Protein AF-R1EF40-F1 (afdb_monomer)

Structure (mmCIF, N/CA/C/O backbone):
data_AF-R1EF40-F1
#
_entry.id   AF-R1EF40-F1
#
loop_
_atom_site.group_PDB
_atom_site.id
_atom_site.type_symbol
_atom_site.label_atom_id
_atom_site.label_alt_id
_atom_site.label_comp_id
_atom_site.label_asym_id
_atom_site.label_entity_id
_atom_site.label_seq_id
_atom_site.pdbx_PDB_ins_code
_atom_site.Cartn_x
_atom_site.Cartn_y
_atom_site.Cartn_z
_atom_site.occupancy
_atom_site.B_iso_or_equiv
_atom_site.auth_seq_id
_atom_site.auth_comp_id
_atom_site.auth_asym_id
_atom_site.auth_atom_id
_atom_site.pdbx_PDB_model_num
ATOM 1 N N . MET A 1 1 ? 41.757 -5.967 32.134 1.00 30.53 1 MET A N 1
ATOM 2 C CA . MET A 1 1 ? 42.016 -4.616 32.686 1.00 30.53 1 MET A CA 1
ATOM 3 C C . MET A 1 1 ? 41.326 -3.632 31.750 1.00 30.53 1 MET A C 1
ATOM 5 O O . MET A 1 1 ? 41.659 -3.655 30.578 1.00 30.53 1 MET A O 1
ATOM 9 N N . LYS A 1 2 ? 40.158 -3.074 32.116 1.00 25.36 2 LYS A N 1
ATOM 10 C CA . LYS A 1 2 ? 39.998 -1.761 32.798 1.00 25.36 2 LYS A CA 1
ATOM 11 C C . LYS A 1 2 ? 40.710 -0.653 31.988 1.00 25.36 2 LYS A C 1
ATOM 13 O O . LYS A 1 2 ? 41.904 -0.794 31.784 1.00 25.36 2 LYS A O 1
ATOM 18 N N . THR A 1 3 ? 40.109 0.438 31.504 1.00 26.58 3 THR A N 1
ATOM 19 C CA . THR A 1 3 ? 38.880 1.171 31.875 1.00 26.58 3 THR A CA 1
ATOM 20 C C . THR A 1 3 ? 38.719 2.341 30.868 1.00 26.58 3 THR A C 1
ATOM 22 O O . THR A 1 3 ? 39.721 2.929 30.486 1.00 26.58 3 THR A O 1
ATOM 25 N N . GLN A 1 4 ? 37.493 2.630 30.408 1.00 25.12 4 GLN A N 1
ATOM 26 C CA . GLN A 1 4 ? 36.707 3.868 30.633 1.00 25.12 4 GLN A CA 1
ATOM 27 C C . GLN A 1 4 ? 36.618 4.967 29.545 1.00 25.12 4 GLN A C 1
ATOM 29 O O . GLN A 1 4 ? 37.602 5.571 29.147 1.00 25.12 4 GLN A O 1
ATOM 34 N N . HIS A 1 5 ? 35.340 5.248 29.242 1.00 25.53 5 HIS A N 1
ATOM 35 C CA . HIS A 1 5 ? 34.641 6.519 28.992 1.00 25.53 5 HIS A CA 1
ATOM 36 C C . HIS A 1 5 ? 35.042 7.437 27.829 1.00 25.53 5 HIS A C 1
ATOM 38 O O . HIS A 1 5 ? 36.050 8.126 27.882 1.00 25.53 5 HIS A O 1
ATOM 44 N N . LEU A 1 6 ? 34.101 7.582 26.886 1.00 23.17 6 LEU A N 1
ATOM 45 C CA . LEU A 1 6 ? 33.451 8.862 26.565 1.00 23.17 6 LEU A CA 1
ATOM 46 C C . LEU A 1 6 ? 32.102 8.568 25.879 1.00 23.17 6 LEU A C 1
ATOM 48 O O . LEU A 1 6 ? 32.030 8.338 24.677 1.00 23.17 6 LEU A O 1
ATOM 52 N N . PHE A 1 7 ? 31.036 8.519 26.682 1.00 23.11 7 PHE A N 1
ATOM 53 C CA . PHE A 1 7 ? 29.666 8.712 26.207 1.00 23.11 7 PHE A CA 1
ATOM 54 C C . PHE A 1 7 ? 29.443 10.226 26.147 1.00 23.11 7 PHE A C 1
ATOM 56 O O . PHE A 1 7 ? 29.586 10.892 27.170 1.00 23.11 7 PHE A O 1
ATOM 63 N N . SER A 1 8 ? 29.124 10.760 24.968 1.00 23.28 8 SER A N 1
ATOM 64 C CA . SER A 1 8 ? 28.580 12.110 24.821 1.00 23.28 8 SER A CA 1
ATOM 65 C C . SER A 1 8 ? 27.167 11.989 24.275 1.00 23.28 8 SER A C 1
ATOM 67 O O . SER A 1 8 ? 26.926 11.350 23.252 1.00 23.28 8 SER A O 1
ATOM 69 N N . SER A 1 9 ? 26.251 12.557 25.039 1.00 26.64 9 SER A N 1
ATOM 70 C CA . SER A 1 9 ? 24.805 12.533 24.919 1.00 26.64 9 SER A CA 1
ATOM 71 C C . SER A 1 9 ? 24.340 13.221 23.633 1.00 26.64 9 SER A C 1
ATOM 73 O O . SER A 1 9 ? 24.546 14.420 23.467 1.00 26.64 9 SER A O 1
ATOM 75 N N . ALA A 1 10 ? 23.669 12.486 22.747 1.00 25.41 10 ALA A N 1
ATOM 76 C CA . ALA A 1 10 ? 22.805 13.065 21.723 1.00 25.41 10 ALA A CA 1
ATOM 77 C C . ALA A 1 10 ? 21.361 12.818 22.166 1.00 25.41 10 ALA A C 1
ATOM 79 O O . ALA A 1 10 ? 20.865 11.693 22.114 1.00 25.41 10 ALA A O 1
ATOM 80 N N . ALA A 1 11 ? 20.736 13.867 22.697 1.00 24.95 11 ALA A N 1
ATOM 81 C CA . ALA A 1 11 ? 19.341 13.874 23.102 1.00 24.95 11 ALA A CA 1
ATOM 82 C C . ALA A 1 11 ? 18.455 13.672 21.864 1.00 24.95 11 ALA A C 1
ATOM 84 O O . ALA A 1 11 ? 18.328 14.558 21.022 1.00 24.95 11 ALA A O 1
ATOM 85 N N . LEU A 1 12 ? 17.872 12.481 21.751 1.00 28.75 12 LEU A N 1
ATOM 86 C CA . LEU A 1 12 ? 16.759 12.203 20.855 1.00 28.75 12 LEU A CA 1
ATOM 87 C C . LEU A 1 12 ? 15.505 12.827 21.470 1.00 28.75 12 LEU A C 1
ATOM 89 O O . LEU A 1 12 ? 15.109 12.463 22.577 1.00 28.75 12 LEU A O 1
ATOM 93 N N . GLY A 1 13 ? 14.895 13.763 20.745 1.00 26.52 13 GLY A N 1
ATOM 94 C CA . GLY A 1 13 ? 13.543 14.239 21.009 1.00 26.52 13 GLY A CA 1
ATOM 95 C C . GLY A 1 13 ? 12.546 13.111 20.764 1.00 26.52 13 GLY A C 1
ATOM 96 O O . GLY A 1 13 ? 11.979 12.995 19.682 1.00 26.52 13 GLY A O 1
ATOM 97 N N . LEU A 1 14 ? 12.370 12.259 21.769 1.00 28.73 14 LEU A N 1
ATOM 98 C CA . LEU A 1 14 ? 11.168 11.461 21.945 1.00 28.73 14 LEU A CA 1
ATOM 99 C C . LEU A 1 14 ? 10.049 12.449 22.273 1.00 28.73 14 LEU A C 1
ATOM 101 O O . LEU A 1 14 ? 10.058 13.058 23.341 1.00 28.73 14 LEU A O 1
ATOM 105 N N . ALA A 1 15 ? 9.100 12.626 21.354 1.00 27.73 15 ALA A N 1
ATOM 106 C CA . ALA A 1 15 ? 7.783 13.095 21.753 1.00 27.73 15 ALA A CA 1
ATOM 107 C C . ALA A 1 15 ? 7.295 12.113 22.823 1.00 27.73 15 ALA A C 1
ATOM 109 O O . ALA A 1 15 ? 7.190 10.912 22.556 1.00 27.73 15 ALA A O 1
ATOM 110 N N . ALA A 1 16 ? 7.119 12.601 24.049 1.00 25.34 16 ALA A N 1
ATOM 111 C CA . ALA A 1 16 ? 6.566 11.816 25.133 1.00 25.34 16 ALA A CA 1
ATOM 112 C C . ALA A 1 16 ? 5.169 11.371 24.693 1.00 25.34 16 ALA A C 1
ATOM 114 O O . ALA A 1 16 ? 4.247 12.174 24.593 1.00 25.34 16 ALA A O 1
ATOM 115 N N . ILE A 1 17 ? 5.045 10.093 24.342 1.00 35.12 17 ILE A N 1
ATOM 116 C CA . ILE A 1 17 ? 3.756 9.451 24.136 1.00 35.12 17 ILE A CA 1
ATOM 117 C C . ILE A 1 17 ? 3.089 9.487 25.509 1.00 35.12 17 ILE A C 1
ATOM 119 O O . ILE A 1 17 ? 3.543 8.797 26.425 1.00 35.12 17 ILE A O 1
ATOM 123 N N . GLN A 1 18 ? 2.078 10.346 25.661 1.00 30.58 18 GLN A N 1
ATOM 124 C CA . GLN A 1 18 ? 1.204 10.356 26.828 1.00 30.58 18 GLN A CA 1
ATOM 125 C C . GLN A 1 18 ? 0.711 8.924 27.037 1.00 30.58 18 GLN A C 1
ATOM 127 O O . GLN A 1 18 ? 0.011 8.359 26.197 1.00 30.58 18 GLN A O 1
ATOM 132 N N . GLN A 1 19 ? 1.131 8.318 28.147 1.00 31.12 19 GLN A N 1
ATOM 133 C CA . GLN A 1 19 ? 0.439 7.163 28.702 1.00 31.12 19 GLN A CA 1
ATOM 134 C C . GLN A 1 19 ? -1.044 7.542 28.794 1.00 31.12 19 GLN A C 1
ATOM 136 O O . GLN A 1 19 ? -1.349 8.690 29.115 1.00 31.12 19 GLN A O 1
ATOM 141 N N . ALA A 1 20 ? -1.965 6.621 28.511 1.00 39.81 20 ALA A N 1
ATOM 142 C CA . ALA A 1 20 ? -3.341 6.810 28.949 1.00 39.81 20 ALA A CA 1
ATOM 143 C C . ALA A 1 20 ? -3.291 6.879 30.483 1.00 39.81 20 ALA A C 1
ATOM 145 O O . ALA A 1 20 ? -3.129 5.866 31.158 1.00 39.81 20 ALA A O 1
ATOM 146 N N . VAL A 1 21 ? -3.247 8.095 31.025 1.00 44.03 21 VAL A N 1
ATOM 147 C CA . VAL A 1 21 ? -3.215 8.326 32.465 1.00 44.03 21 VAL A CA 1
ATOM 148 C C . VAL A 1 21 ? -4.639 8.089 32.933 1.00 44.03 21 VAL A C 1
ATOM 150 O O . VAL A 1 21 ? -5.541 8.792 32.479 1.00 44.03 21 VAL A O 1
ATOM 153 N N . ALA A 1 22 ? -4.844 7.095 33.797 1.00 55.25 22 ALA A N 1
ATOM 154 C CA . ALA A 1 22 ? -6.133 6.855 34.434 1.00 55.25 22 ALA A CA 1
ATOM 155 C C . ALA A 1 22 ? -6.685 8.163 35.022 1.00 55.25 22 ALA A C 1
ATOM 157 O O . ALA A 1 22 ? -5.913 8.994 35.521 1.00 55.25 22 ALA A O 1
ATOM 158 N N . CYS A 1 23 ? -8.011 8.342 34.975 1.00 67.44 23 CYS A N 1
ATOM 159 C CA . CYS A 1 23 ? -8.630 9.499 35.611 1.00 67.44 23 CYS A CA 1
ATOM 160 C C . CYS A 1 23 ? -8.153 9.593 37.059 1.00 67.44 23 CYS A C 1
ATOM 162 O O . CYS A 1 23 ? -8.244 8.634 37.829 1.00 67.44 23 CYS A O 1
ATOM 164 N N . SER A 1 24 ? -7.584 10.739 37.406 1.00 78.88 24 SER A N 1
ATOM 165 C CA . SER A 1 24 ? -6.958 10.959 38.703 1.00 78.88 24 SER A CA 1
ATOM 166 C C . SER A 1 24 ? -7.271 12.358 39.193 1.00 78.88 24 SER A C 1
ATOM 168 O O . SER A 1 24 ? -7.467 13.289 38.411 1.00 78.88 24 SER A O 1
ATOM 170 N N . THR A 1 25 ? -7.335 12.496 40.510 1.00 87.06 25 THR A N 1
ATOM 171 C CA . THR A 1 25 ? -7.525 13.782 41.171 1.00 87.06 25 THR A CA 1
ATOM 172 C C . THR A 1 25 ? -6.175 14.326 41.600 1.00 87.06 25 THR A C 1
ATOM 174 O O . THR A 1 25 ? -5.376 13.595 42.191 1.00 87.06 25 THR A O 1
ATOM 177 N N . GLN A 1 26 ? -5.932 15.604 41.343 1.00 90.56 26 GLN A N 1
ATOM 178 C CA . GLN A 1 26 ? -4.723 16.292 41.773 1.00 90.56 26 GLN A CA 1
ATOM 179 C C . GLN A 1 26 ? -5.115 17.548 42.547 1.00 90.56 26 GLN A C 1
ATOM 181 O O . GLN A 1 26 ? -5.787 18.418 42.003 1.00 90.56 26 GLN A O 1
ATOM 186 N N . SER A 1 27 ? -4.685 17.637 43.807 1.00 93.12 27 SER A N 1
ATOM 187 C CA . SER A 1 27 ? -4.806 18.868 44.592 1.00 93.12 27 SER A CA 1
ATOM 188 C C . SER A 1 27 ? -3.842 19.897 44.014 1.00 93.12 27 SER A C 1
ATOM 190 O O . SER A 1 27 ? -2.626 19.674 44.041 1.00 93.12 27 SER A O 1
ATOM 192 N N . THR A 1 28 ? -4.376 21.027 43.565 1.00 93.94 28 THR A N 1
ATOM 193 C CA . THR A 1 28 ? -3.644 22.048 42.814 1.00 93.94 28 THR A CA 1
ATOM 194 C C . THR A 1 28 ? -3.951 23.438 43.371 1.00 93.94 28 THR A C 1
ATOM 196 O O . THR A 1 28 ? -5.095 23.761 43.696 1.00 93.94 28 THR A O 1
ATOM 199 N N . HIS A 1 29 ? -2.914 24.258 43.524 1.00 95.69 29 HIS A N 1
ATOM 200 C CA . HIS A 1 29 ? -3.041 25.683 43.799 1.00 95.69 29 HIS A CA 1
ATOM 201 C C . HIS A 1 29 ? -3.521 26.390 42.530 1.00 95.69 29 HIS A C 1
ATOM 203 O O . HIS A 1 29 ? -2.979 26.146 41.452 1.00 95.69 29 HIS A O 1
ATOM 209 N N . ILE A 1 30 ? -4.558 27.216 42.640 1.00 94.94 30 ILE A N 1
ATOM 210 C CA . ILE A 1 30 ? -5.183 27.842 41.476 1.00 94.94 30 ILE A CA 1
ATOM 211 C C . ILE A 1 30 ? -5.061 29.352 41.577 1.00 94.94 30 ILE A C 1
ATOM 213 O O . ILE A 1 30 ? -5.493 29.918 42.578 1.00 94.94 30 ILE A O 1
ATOM 217 N N . THR A 1 31 ? -4.568 29.983 40.520 1.00 95.94 31 THR A N 1
ATOM 218 C CA . THR A 1 31 ? -4.669 31.427 40.291 1.00 95.94 31 THR A CA 1
ATOM 219 C C . THR A 1 31 ? -5.355 31.700 38.956 1.00 95.94 31 THR A C 1
ATOM 221 O O . THR A 1 31 ? -5.779 30.781 38.244 1.00 95.94 31 THR A O 1
ATOM 224 N N . PHE A 1 32 ? -5.531 32.978 38.642 1.00 95.69 32 PHE A N 1
ATOM 225 C CA . PHE A 1 32 ? -6.113 33.430 37.391 1.00 95.69 32 PHE A CA 1
ATOM 226 C C . PHE A 1 32 ? -5.260 34.538 36.784 1.00 95.69 32 PHE A C 1
ATOM 228 O O . PHE A 1 32 ? -4.715 35.357 37.520 1.00 95.69 32 PHE A O 1
ATOM 235 N N . TYR A 1 33 ? -5.257 34.602 35.454 1.00 94.75 33 TYR A N 1
ATOM 236 C CA . TYR A 1 33 ? -4.595 35.648 34.678 1.00 94.75 33 TYR A CA 1
ATOM 237 C C . TYR A 1 33 ? -5.482 36.110 33.526 1.00 94.75 33 TYR A C 1
ATOM 239 O O . TYR A 1 33 ? -6.491 35.481 33.169 1.00 94.75 33 TYR A O 1
ATOM 247 N N . GLY A 1 34 ? -5.112 37.223 32.916 1.00 92.19 34 GLY A N 1
ATOM 248 C CA . GLY A 1 34 ? -5.762 37.754 31.734 1.00 92.19 34 GLY A CA 1
ATOM 249 C C . GLY A 1 34 ? -4.738 38.305 30.765 1.00 92.19 34 GLY A C 1
ATOM 250 O O . GLY A 1 34 ? -3.534 38.267 30.984 1.00 92.19 34 GLY A O 1
ATOM 251 N N . SER A 1 35 ? -5.196 38.889 29.660 1.00 90.06 35 SER A N 1
ATOM 252 C CA . SER A 1 35 ? -4.239 39.566 28.781 1.00 90.06 35 SER A CA 1
ATOM 253 C C . SER A 1 35 ? -3.417 40.666 29.474 1.00 90.06 35 SER A C 1
ATOM 255 O O . SER A 1 35 ? -2.285 40.832 29.039 1.00 90.06 35 SER A O 1
ATOM 257 N N . PRO A 1 36 ? -3.892 41.440 30.487 1.00 88.50 36 PRO A N 1
ATOM 258 C CA . PRO A 1 36 ? -3.092 42.525 31.066 1.00 88.50 36 PRO A CA 1
ATOM 259 C C . PRO A 1 36 ? -1.746 42.077 31.640 1.00 88.50 36 PRO A C 1
ATOM 261 O O . PRO A 1 36 ? -0.805 42.871 31.627 1.00 88.50 36 PRO A O 1
ATOM 264 N N . ASP A 1 37 ? -1.661 40.836 32.107 1.00 85.31 37 ASP A N 1
ATOM 265 C CA . ASP A 1 37 ? -0.489 40.223 32.725 1.00 85.31 37 ASP A CA 1
ATOM 266 C C . ASP A 1 37 ? -0.046 38.911 32.051 1.00 85.31 37 ASP A C 1
ATOM 268 O O . ASP A 1 37 ? 0.882 38.263 32.532 1.00 85.31 37 ASP A O 1
ATOM 272 N N . ASN A 1 38 ? -0.620 38.581 30.887 1.00 88.06 38 ASN A N 1
ATOM 273 C CA . ASN A 1 38 ? -0.113 37.540 29.991 1.00 88.06 38 ASN A CA 1
ATOM 274 C C . ASN A 1 38 ? 1.333 37.828 29.535 1.00 88.06 38 ASN A C 1
ATOM 276 O O . ASN A 1 38 ? 1.799 38.964 29.619 1.00 88.06 38 ASN A O 1
ATOM 280 N N . ASP A 1 39 ? 2.031 36.840 28.976 1.00 81.62 39 ASP A N 1
ATOM 281 C CA . ASP A 1 39 ? 3.361 37.016 28.381 1.00 81.62 39 ASP A CA 1
ATOM 282 C C . ASP A 1 39 ? 3.330 36.761 26.857 1.00 81.62 39 ASP A C 1
ATOM 284 O O . ASP A 1 39 ? 3.284 35.608 26.430 1.00 81.62 39 ASP A O 1
ATOM 288 N N . PRO A 1 40 ? 3.367 37.806 26.001 1.00 84.12 40 PRO A N 1
ATOM 289 C CA . PRO A 1 40 ? 3.579 39.215 26.333 1.00 84.12 40 PRO A CA 1
ATOM 290 C C . PRO A 1 40 ? 2.312 39.936 26.851 1.00 84.12 40 PRO A C 1
ATOM 292 O O . PRO A 1 40 ? 1.202 39.639 26.384 1.00 84.12 40 PRO A O 1
ATOM 295 N N . PRO A 1 41 ? 2.459 40.965 27.717 1.00 85.56 41 PRO A N 1
ATOM 296 C CA . PRO A 1 41 ? 1.322 41.700 28.274 1.00 85.56 41 PRO A CA 1
ATOM 297 C C . PRO A 1 41 ? 0.473 42.405 27.215 1.00 85.56 41 PRO A C 1
ATOM 299 O O . PRO A 1 41 ? 0.973 43.009 26.266 1.00 85.56 41 PRO A O 1
ATOM 302 N N . GLY A 1 42 ? -0.838 42.368 27.412 1.00 84.12 42 GLY A N 1
ATOM 303 C CA . GLY A 1 42 ? -1.875 42.864 26.510 1.00 84.12 42 GLY A CA 1
ATOM 304 C C . GLY A 1 42 ? -2.224 41.920 25.356 1.00 84.12 42 GLY A C 1
ATOM 305 O O . GLY A 1 42 ? -3.085 42.274 24.547 1.00 84.12 42 GLY A O 1
ATOM 306 N N . SER A 1 43 ? -1.587 40.748 25.261 1.00 88.19 43 SER A N 1
ATOM 307 C CA . SER A 1 43 ? -1.807 39.782 24.181 1.00 88.19 43 SER A CA 1
ATOM 308 C C . SER A 1 43 ? -2.746 38.641 24.584 1.00 88.19 43 SER A C 1
ATOM 310 O O . SER A 1 43 ? -3.032 38.428 25.760 1.00 88.19 43 SER A O 1
ATOM 312 N N . THR A 1 44 ? -3.200 37.885 23.585 1.00 89.62 44 THR A N 1
ATOM 313 C CA . THR A 1 44 ? -3.830 36.570 23.792 1.00 89.62 44 THR A CA 1
ATOM 314 C C . THR A 1 44 ? -2.913 35.442 23.333 1.00 89.62 44 THR A C 1
ATOM 316 O O . THR A 1 44 ? -3.372 34.320 23.218 1.00 89.62 44 THR A O 1
ATOM 319 N N . GLU A 1 45 ? -1.651 35.724 23.003 1.00 89.88 45 GLU A N 1
ATOM 320 C CA . GLU A 1 45 ? -0.741 34.716 22.454 1.00 89.88 45 GLU A CA 1
ATOM 321 C C . GLU A 1 45 ? -0.423 33.656 23.511 1.00 89.88 45 GLU A C 1
ATOM 323 O O . GLU A 1 45 ? -0.250 33.998 24.676 1.00 89.88 45 GLU A O 1
ATOM 328 N N . THR A 1 46 ? -0.363 32.387 23.101 1.00 88.94 46 THR A N 1
ATOM 329 C CA . THR A 1 46 ? -0.024 31.260 23.983 1.00 88.94 46 THR A CA 1
ATOM 330 C C . THR A 1 46 ? 1.333 30.662 23.632 1.00 88.94 46 THR A C 1
ATOM 332 O O . THR A 1 46 ? 1.694 30.562 22.454 1.00 88.94 46 THR A O 1
ATOM 335 N N . ALA A 1 47 ? 2.062 30.169 24.636 1.00 84.56 47 ALA A N 1
ATOM 336 C CA . ALA A 1 47 ? 3.369 29.530 24.452 1.00 84.56 47 ALA A CA 1
ATOM 337 C C . ALA A 1 47 ? 3.349 28.274 23.548 1.00 84.56 47 ALA A C 1
ATOM 339 O O . ALA A 1 47 ? 4.356 27.950 22.907 1.00 84.56 47 ALA A O 1
ATOM 340 N N . TYR A 1 48 ? 2.218 27.561 23.477 1.00 82.75 48 TYR A N 1
ATOM 341 C CA . TYR A 1 48 ? 2.063 26.298 22.747 1.00 82.75 48 TYR A CA 1
ATOM 342 C C . TYR A 1 48 ? 0.849 26.312 21.801 1.00 82.75 48 TYR A C 1
ATOM 344 O O . TYR A 1 48 ? -0.095 27.082 21.966 1.00 82.75 48 TYR A O 1
ATOM 352 N N . THR A 1 49 ? 0.860 25.445 20.778 1.00 80.75 49 THR A N 1
ATOM 353 C CA . THR A 1 49 ? -0.237 25.301 19.797 1.00 80.75 49 THR A CA 1
ATOM 354 C C . THR A 1 49 ? -0.790 23.876 19.807 1.00 80.75 49 THR A C 1
ATOM 356 O O . THR A 1 49 ? -0.069 22.937 19.482 1.00 80.75 49 THR A O 1
ATOM 359 N N . CYS A 1 50 ? -2.084 23.720 20.108 1.00 72.81 50 CYS A N 1
ATOM 360 C CA . CYS A 1 50 ? -2.706 22.416 20.399 1.00 72.81 50 CYS A CA 1
ATOM 361 C C . CYS A 1 50 ? -3.671 21.874 19.329 1.00 72.81 50 CYS A C 1
ATOM 363 O O . CYS A 1 50 ? -4.671 21.230 19.643 1.00 72.81 50 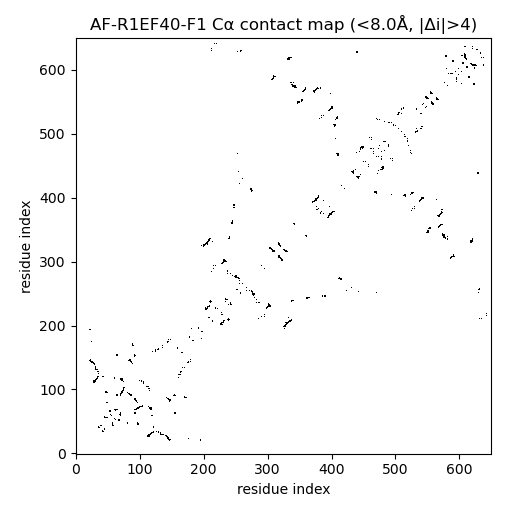CYS A O 1
ATOM 365 N N . GLY A 1 51 ? -3.365 22.092 18.047 1.00 63.22 51 GLY A N 1
ATOM 366 C CA . GLY A 1 51 ? -4.067 21.444 16.930 1.00 63.22 51 GLY A CA 1
ATOM 367 C C . GLY A 1 51 ? -5.597 21.631 16.907 1.00 63.22 51 GLY A C 1
ATOM 368 O O . GLY A 1 51 ? -6.129 22.656 17.328 1.00 63.22 51 GLY A O 1
ATOM 369 N N . ALA A 1 52 ? -6.314 20.641 16.362 1.00 53.47 52 ALA A N 1
ATOM 370 C CA . ALA A 1 52 ? -7.750 20.699 16.048 1.00 53.47 52 ALA A CA 1
ATOM 371 C C . ALA A 1 52 ? -8.706 20.680 17.263 1.00 53.47 52 ALA A C 1
ATOM 373 O O . ALA A 1 52 ? -9.913 20.774 17.065 1.00 53.47 52 ALA A O 1
ATOM 374 N N . VAL A 1 53 ? -8.193 20.563 18.493 1.00 53.44 53 VAL A N 1
ATOM 375 C CA . VAL A 1 53 ? -9.001 20.414 19.720 1.00 53.44 53 VAL A CA 1
ATOM 376 C C . VAL A 1 53 ? -9.710 21.712 20.122 1.00 53.44 53 VAL A C 1
ATOM 378 O O . VAL A 1 53 ? -10.727 21.654 20.794 1.00 53.44 53 VAL A O 1
ATOM 381 N N . SER A 1 54 ? -9.224 22.875 19.677 1.00 56.06 54 SER A N 1
ATOM 382 C CA . SER A 1 54 ? -9.869 24.168 19.953 1.00 56.06 54 SER A CA 1
ATOM 383 C C . SER A 1 54 ? -10.156 25.010 18.712 1.00 56.06 54 SER A C 1
ATOM 385 O O . SER A 1 54 ? -10.951 25.939 18.766 1.00 56.06 54 SER A O 1
ATOM 387 N N . GLY A 1 55 ? -9.485 24.765 17.582 1.00 61.66 55 GLY A N 1
ATOM 388 C CA . GLY A 1 55 ? -9.602 25.626 16.396 1.00 61.66 55 GLY A CA 1
ATOM 389 C C . GLY A 1 55 ? -9.096 27.069 16.590 1.00 61.66 55 GLY A C 1
ATOM 390 O O . GLY A 1 55 ? -9.164 27.854 15.646 1.00 61.66 55 GLY A O 1
ATOM 391 N N . ARG A 1 56 ? -8.557 27.420 17.772 1.00 70.00 56 ARG A N 1
ATOM 392 C CA . ARG A 1 56 ? -8.128 28.786 18.150 1.00 70.00 56 ARG A CA 1
ATOM 393 C C . ARG A 1 56 ? -6.667 29.110 17.809 1.00 70.00 56 ARG A C 1
ATOM 395 O O . ARG A 1 56 ? -6.251 30.262 17.920 1.00 70.00 56 ARG A O 1
ATOM 402 N N . GLY A 1 57 ? -5.890 28.125 17.351 1.00 77.50 57 GLY A N 1
ATOM 403 C CA . GLY A 1 57 ? -4.472 28.307 17.026 1.00 77.50 57 GLY A CA 1
ATOM 404 C C . GLY A 1 57 ? -3.631 28.586 18.275 1.00 77.50 57 GLY A C 1
ATOM 405 O O . GLY A 1 57 ? -3.716 27.831 19.240 1.00 77.50 57 GLY A O 1
ATOM 406 N N . SER A 1 58 ? -2.827 29.650 18.236 1.00 84.06 58 SER A N 1
ATOM 407 C CA . SER A 1 58 ? -1.919 30.081 19.314 1.00 84.06 58 SER A CA 1
ATOM 408 C C . SER A 1 58 ? -2.519 31.225 20.146 1.00 84.06 58 SER A C 1
ATOM 410 O O . SER A 1 58 ? -1.817 32.185 20.451 1.00 84.06 58 SER A O 1
ATOM 412 N N . ASN A 1 59 ? -3.832 31.169 20.421 1.00 89.75 59 ASN A N 1
ATOM 413 C CA . ASN A 1 59 ? -4.538 32.192 21.196 1.00 89.75 59 ASN A CA 1
ATOM 414 C C . ASN A 1 59 ? -5.270 31.601 22.416 1.00 89.75 59 ASN A C 1
ATOM 416 O O . ASN A 1 59 ? -5.992 30.603 22.286 1.00 89.75 59 ASN A O 1
ATOM 420 N N . ALA A 1 60 ? -5.137 32.266 23.564 1.00 90.44 60 ALA A N 1
ATOM 421 C CA . ALA A 1 60 ? -5.782 31.953 24.828 1.00 90.44 60 ALA A CA 1
ATOM 422 C C . ALA A 1 60 ? -7.284 32.252 24.762 1.00 90.44 60 ALA A C 1
ATOM 424 O O . ALA A 1 60 ? -7.725 33.232 24.155 1.00 90.44 60 ALA A O 1
ATOM 425 N N . GLY A 1 61 ? -8.096 31.393 25.374 1.00 90.69 61 GLY A N 1
ATOM 426 C CA . GLY A 1 61 ? -9.548 31.544 25.396 1.00 90.69 61 GLY A CA 1
ATOM 427 C C . GLY A 1 61 ? -10.276 30.220 25.570 1.00 90.69 61 GLY A C 1
ATOM 428 O O . GLY A 1 61 ? -9.696 29.237 26.020 1.00 90.69 61 GLY A O 1
ATOM 429 N N . GLY A 1 62 ? -11.549 30.198 25.181 1.00 91.12 62 GLY A N 1
ATOM 430 C CA . GLY A 1 62 ? -12.419 29.024 25.243 1.00 91.12 62 GLY A CA 1
ATOM 431 C C . GLY A 1 62 ? -13.628 29.231 26.150 1.00 91.12 62 GLY A C 1
ATOM 432 O O . GLY A 1 62 ? -13.616 30.041 27.073 1.00 91.12 62 GLY A O 1
ATOM 433 N N . THR A 1 63 ? -14.697 28.499 25.868 1.00 91.12 63 THR A N 1
ATOM 434 C CA . THR A 1 63 ? -15.950 28.518 26.637 1.00 91.12 63 THR A CA 1
ATOM 435 C C . THR A 1 63 ? -15.917 27.590 27.852 1.00 91.12 63 THR A C 1
ATOM 437 O O . THR A 1 63 ? -16.752 27.718 28.750 1.00 91.12 63 THR A O 1
ATOM 440 N N . GLY A 1 64 ? -14.936 26.682 27.917 1.00 91.00 64 GLY A N 1
ATOM 441 C CA . GLY A 1 64 ? -14.795 25.693 28.988 1.00 91.00 64 GLY A CA 1
ATOM 442 C C . GLY A 1 64 ? -15.508 24.370 28.701 1.00 91.00 64 GLY A C 1
ATOM 443 O O . GLY A 1 64 ? -15.644 23.551 29.605 1.00 91.00 64 GLY A O 1
ATOM 444 N N . THR A 1 65 ? -15.963 24.141 27.464 1.00 91.38 65 THR A N 1
ATOM 445 C CA . THR A 1 65 ? -16.479 22.832 27.012 1.00 91.38 65 THR A CA 1
ATOM 446 C C . THR A 1 65 ? -15.332 21.907 26.600 1.00 91.38 65 THR A C 1
ATOM 448 O O . THR A 1 65 ? -14.225 22.375 26.364 1.00 91.38 65 THR A O 1
ATOM 451 N N . TYR A 1 66 ? -15.563 20.597 26.463 1.00 84.56 66 TYR A N 1
ATOM 452 C CA . TYR A 1 66 ? -14.491 19.676 26.049 1.00 84.56 66 TYR A CA 1
ATOM 453 C C . TYR A 1 66 ? -13.958 19.978 24.635 1.00 84.56 66 TYR A C 1
ATOM 455 O O . TYR A 1 66 ? -12.772 19.821 24.366 1.00 84.56 66 TYR A O 1
ATOM 463 N N . GLN A 1 67 ? -14.833 20.432 23.731 1.00 83.81 67 GLN A N 1
ATOM 464 C CA . GLN A 1 67 ? -14.504 20.797 22.347 1.00 83.81 67 GLN A CA 1
ATOM 465 C C . GLN A 1 67 ? -13.963 22.229 22.209 1.00 83.81 67 GLN A C 1
ATOM 467 O O . GLN A 1 67 ? -13.477 22.604 21.146 1.00 83.81 67 GLN A O 1
ATOM 472 N N . ASP A 1 68 ? -14.088 23.046 23.253 1.00 90.38 68 ASP A N 1
ATOM 473 C CA . ASP A 1 68 ? -13.595 24.422 23.306 1.00 90.38 68 ASP A CA 1
ATOM 474 C C . ASP A 1 68 ? -13.122 24.738 24.744 1.00 90.38 68 ASP A C 1
ATOM 476 O O . ASP A 1 68 ? -13.700 25.595 25.425 1.00 90.38 68 ASP A O 1
ATOM 480 N N . PRO A 1 69 ? -12.090 24.018 25.240 1.00 92.88 69 PRO A N 1
ATOM 481 C CA . PRO A 1 69 ? -11.652 24.100 26.634 1.00 92.88 69 PRO A CA 1
ATOM 482 C C . PRO A 1 69 ? -11.018 25.456 26.916 1.00 92.88 69 PRO A C 1
ATOM 484 O O . PRO A 1 69 ? -10.446 26.063 26.010 1.00 92.88 69 PRO A O 1
ATOM 487 N N . LEU A 1 70 ? -11.119 25.930 28.156 1.00 95.00 70 LEU A N 1
ATOM 488 C CA . LEU A 1 70 ? -10.552 27.206 28.584 1.00 95.00 70 LEU A CA 1
ATOM 489 C C . LEU A 1 70 ? -9.032 27.077 28.768 1.00 95.00 70 LEU A C 1
ATOM 491 O O . LEU A 1 70 ? -8.542 26.110 29.343 1.00 95.00 70 LEU A O 1
ATOM 495 N N . THR A 1 71 ? -8.263 28.027 28.258 1.00 94.69 71 THR A N 1
ATOM 496 C CA . THR A 1 71 ? -6.801 27.995 28.373 1.00 94.69 71 THR A CA 1
ATOM 497 C C . THR A 1 71 ? -6.337 28.121 29.830 1.00 94.69 71 THR A C 1
ATOM 499 O O . THR A 1 71 ? -6.851 28.950 30.580 1.00 94.69 71 THR A O 1
ATOM 502 N N . PHE A 1 72 ? -5.328 27.334 30.215 1.00 96.12 72 PHE A N 1
ATOM 503 C CA . PHE A 1 72 ? -4.559 27.556 31.440 1.00 96.12 72 PHE A CA 1
ATOM 504 C C . PHE A 1 72 ? -3.047 27.528 31.175 1.00 96.12 72 PHE A C 1
ATOM 506 O O . PHE A 1 72 ? -2.576 26.925 30.199 1.00 96.12 72 PHE A O 1
ATOM 513 N N . ALA A 1 73 ? -2.311 28.196 32.059 1.00 95.19 73 ALA A N 1
ATOM 514 C CA . ALA A 1 73 ? -0.864 28.294 32.086 1.00 95.19 73 ALA A CA 1
ATOM 515 C C . ALA A 1 73 ? -0.296 27.558 33.308 1.00 95.19 73 ALA A C 1
ATOM 517 O O . ALA A 1 73 ? -0.930 27.491 34.359 1.00 95.19 73 ALA A O 1
ATOM 518 N N . THR A 1 74 ? 0.890 26.968 33.175 1.00 95.88 74 THR A N 1
ATOM 519 C CA . THR A 1 74 ? 1.575 26.248 34.268 1.00 95.88 74 THR A CA 1
ATOM 520 C C . THR A 1 74 ? 3.051 26.014 33.911 1.00 95.88 74 THR A C 1
ATOM 522 O O . THR A 1 74 ? 3.525 26.466 32.858 1.00 95.88 74 THR A O 1
ATOM 525 N N . ALA A 1 75 ? 3.805 25.337 34.779 1.00 92.62 75 ALA A N 1
ATOM 526 C CA . ALA A 1 75 ? 5.207 25.014 34.561 1.00 92.62 75 ALA A CA 1
ATOM 527 C C . ALA A 1 75 ? 5.399 23.902 33.517 1.00 92.62 75 ALA A C 1
ATOM 529 O O . ALA A 1 75 ? 4.659 22.917 33.456 1.00 92.62 75 ALA A O 1
ATOM 530 N N . LYS A 1 76 ? 6.470 23.999 32.720 1.00 86.12 76 LYS A N 1
ATOM 531 C CA . LYS A 1 76 ? 6.805 22.951 31.747 1.00 86.12 76 LYS A CA 1
ATOM 532 C C . LYS A 1 76 ? 7.110 21.624 32.450 1.00 86.12 76 LYS A C 1
ATOM 534 O O . LYS A 1 76 ? 8.037 21.543 33.256 1.00 86.12 76 LYS A O 1
ATOM 539 N N . GLY A 1 77 ? 6.396 20.571 32.056 1.00 82.06 77 GLY A N 1
ATOM 540 C CA . GLY A 1 77 ? 6.555 19.220 32.602 1.00 82.06 77 GLY A CA 1
ATOM 541 C C . GLY A 1 77 ? 5.768 18.957 33.887 1.00 82.06 77 GLY A C 1
ATOM 542 O O . GLY A 1 77 ? 5.836 17.840 34.394 1.00 82.06 77 GLY A O 1
ATOM 543 N N . GLU A 1 78 ? 5.026 19.945 34.395 1.00 89.81 78 GLU A N 1
ATOM 544 C CA . GLU A 1 78 ? 4.026 19.741 35.448 1.00 89.81 78 GLU A CA 1
ATOM 545 C C . GLU A 1 78 ? 2.802 19.001 34.878 1.00 89.81 78 GLU A C 1
ATOM 547 O O . GLU A 1 78 ? 2.394 17.957 35.387 1.00 89.81 78 GLU A O 1
ATOM 552 N N . PHE A 1 79 ? 2.313 19.465 33.725 1.00 89.44 79 PHE A N 1
ATOM 553 C CA . PHE A 1 79 ? 1.325 18.785 32.884 1.00 89.44 79 PHE A CA 1
ATOM 554 C C . PHE A 1 79 ? 1.920 18.484 31.506 1.00 89.44 79 PHE A C 1
ATOM 556 O O . PHE A 1 79 ? 2.924 19.077 31.100 1.00 89.44 79 PHE A O 1
ATOM 563 N N . ASN A 1 80 ? 1.322 17.539 30.779 1.00 85.00 80 ASN A N 1
ATOM 564 C CA . ASN A 1 80 ? 1.732 17.279 29.401 1.00 85.00 80 ASN A CA 1
ATOM 565 C C . ASN A 1 80 ? 1.210 18.389 28.484 1.00 85.00 80 ASN A C 1
ATOM 567 O O . ASN A 1 80 ? 0.062 18.808 28.631 1.00 85.00 80 ASN A O 1
ATOM 571 N N . ASP A 1 81 ? 2.012 18.812 27.507 1.00 83.06 81 ASP A N 1
ATOM 572 C CA . ASP A 1 81 ? 1.601 19.789 26.494 1.00 83.06 81 ASP A CA 1
ATOM 573 C C . ASP A 1 81 ? 0.224 19.413 25.912 1.00 83.06 81 ASP A C 1
ATOM 575 O O . ASP A 1 81 ? 0.005 18.270 25.500 1.00 83.06 81 ASP A O 1
ATOM 579 N N . CYS A 1 82 ? -0.707 20.372 25.880 1.00 86.75 82 CYS A N 1
ATOM 580 C CA . CYS A 1 82 ? -2.072 20.186 25.376 1.00 86.75 82 CYS A CA 1
ATOM 581 C C . CYS A 1 82 ? -2.965 19.214 26.168 1.00 86.75 82 CYS A C 1
ATOM 583 O O . CYS A 1 82 ? -4.014 18.806 25.666 1.00 86.75 82 CYS A O 1
ATOM 585 N N . GLU A 1 83 ? -2.596 18.850 27.398 1.00 88.00 83 GLU A N 1
ATOM 586 C CA . GLU A 1 83 ? -3.441 18.047 28.285 1.00 88.00 83 GLU A CA 1
ATOM 587 C C . GLU A 1 83 ? -4.748 18.778 28.620 1.00 88.00 83 GLU A C 1
ATOM 589 O O . GLU A 1 83 ? -4.734 19.949 29.011 1.00 88.00 83 GLU A O 1
ATOM 594 N N . ILE A 1 84 ? -5.875 18.072 28.467 1.00 90.00 84 ILE A N 1
ATOM 595 C CA . ILE A 1 84 ? -7.188 18.536 28.919 1.00 90.00 84 ILE A CA 1
ATOM 596 C C . ILE A 1 84 ? -7.424 18.019 30.336 1.00 90.00 84 ILE A C 1
ATOM 598 O O . ILE A 1 84 ? -7.379 16.813 30.585 1.00 90.00 84 ILE A O 1
ATOM 602 N N . ILE A 1 85 ? -7.732 18.935 31.242 1.00 94.19 85 ILE A N 1
ATOM 60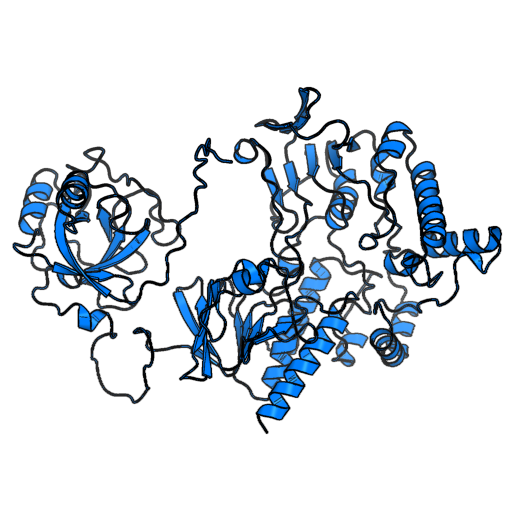3 C CA . ILE A 1 85 ? -8.166 18.656 32.611 1.00 94.19 85 ILE A CA 1
ATOM 604 C C . ILE A 1 85 ? -9.578 19.203 32.813 1.00 94.19 85 ILE A C 1
ATOM 606 O O . ILE A 1 85 ? -10.094 19.958 31.989 1.00 94.19 85 ILE A O 1
ATOM 610 N N . TYR A 1 86 ? -10.224 18.830 33.906 1.00 94.44 86 TYR A N 1
ATOM 611 C CA . TYR A 1 86 ? -11.504 19.401 34.302 1.00 94.44 86 TYR A CA 1
ATOM 612 C C . TYR A 1 86 ? -11.379 19.987 35.703 1.00 94.44 86 TYR A C 1
ATOM 614 O O . TYR A 1 86 ? -10.809 19.356 36.592 1.00 94.44 86 TYR A O 1
ATOM 622 N N . ALA A 1 87 ? -11.893 21.200 35.887 1.00 93.88 87 ALA A N 1
ATOM 623 C CA . ALA A 1 87 ? -11.922 21.909 37.157 1.00 93.88 87 ALA A CA 1
ATOM 624 C C . ALA A 1 87 ? -13.357 21.881 37.708 1.00 93.88 87 ALA A C 1
ATOM 626 O O . ALA A 1 87 ? -14.178 22.709 37.299 1.00 93.88 87 ALA A O 1
ATOM 627 N N . PRO A 1 88 ? -13.689 20.957 38.635 1.00 91.62 88 PRO A N 1
ATOM 628 C CA . PRO A 1 88 ? -15.025 20.860 39.220 1.00 91.62 88 PRO A CA 1
ATOM 629 C C . PRO A 1 88 ? -15.502 22.163 39.858 1.00 91.62 88 PRO A C 1
ATOM 631 O O . PRO A 1 88 ? -16.676 22.502 39.734 1.00 91.62 88 PRO A O 1
ATOM 634 N N . TYR A 1 89 ? -14.584 22.919 40.464 1.00 88.81 89 TYR A N 1
ATOM 635 C CA . TYR A 1 89 ? -14.903 24.189 41.111 1.00 88.81 89 TYR A CA 1
ATOM 636 C C . TYR A 1 89 ? -15.322 25.297 40.126 1.00 88.81 89 TYR A C 1
ATOM 638 O O . TYR A 1 89 ? -15.928 26.273 40.544 1.00 88.81 89 TYR A O 1
ATOM 646 N N . LEU A 1 90 ? -15.054 25.150 38.823 1.00 92.81 90 LEU A N 1
ATOM 647 C CA . LEU A 1 90 ? -15.571 26.040 37.768 1.00 92.81 90 LEU A CA 1
ATOM 648 C C . LEU A 1 90 ? -16.616 25.368 36.880 1.00 92.81 90 LEU A C 1
ATOM 650 O O . LEU A 1 90 ? -17.245 26.037 36.067 1.00 92.81 90 LEU A O 1
ATOM 654 N N . LYS A 1 91 ? -16.749 24.040 36.976 1.00 93.62 91 LYS A N 1
ATOM 655 C CA . LYS A 1 91 ? -17.426 23.199 35.983 1.00 93.62 91 LYS A CA 1
ATOM 656 C C . LYS A 1 91 ? -16.962 23.513 34.558 1.00 93.62 91 LYS A C 1
ATOM 658 O O . LYS A 1 91 ? -17.764 23.785 33.670 1.00 93.62 91 LYS A O 1
ATOM 663 N N . LYS A 1 92 ? -15.645 23.525 34.341 1.00 95.00 92 LYS A N 1
ATOM 664 C CA . LYS A 1 92 ? -15.035 23.806 33.033 1.00 95.00 92 LYS A CA 1
ATOM 665 C C . LYS A 1 92 ? -13.916 22.824 32.723 1.00 95.00 92 LYS A C 1
ATOM 667 O O . LYS A 1 92 ? -13.137 22.452 33.599 1.00 95.00 92 LYS A O 1
ATOM 672 N N . TYR A 1 93 ? -13.806 22.463 31.451 1.00 94.88 93 TYR A N 1
ATOM 673 C CA . TYR A 1 93 ? -12.612 21.847 30.890 1.00 94.88 93 TYR A CA 1
ATOM 674 C C . TYR A 1 93 ? -11.552 22.904 30.634 1.00 94.88 93 TYR A C 1
ATOM 676 O O . TYR A 1 93 ? -11.858 23.964 30.080 1.00 94.88 93 TYR A O 1
ATOM 684 N N . LEU A 1 94 ? -10.314 22.591 31.002 1.00 95.94 94 LEU A N 1
ATOM 685 C CA . LEU A 1 94 ? -9.156 23.447 30.805 1.00 95.94 94 LEU A CA 1
ATOM 686 C C . LEU A 1 94 ? -8.125 22.740 29.923 1.00 95.94 94 LEU A C 1
ATOM 688 O O . LEU A 1 94 ? -8.017 21.517 29.981 1.00 95.94 94 LEU A O 1
ATOM 692 N N . ILE A 1 95 ? -7.360 23.486 29.127 1.00 93.56 95 ILE A N 1
ATOM 693 C CA . ILE A 1 95 ? -6.288 22.943 28.280 1.00 93.56 95 ILE A CA 1
ATOM 694 C C . ILE A 1 95 ? -4.951 23.647 28.525 1.00 93.56 95 ILE A C 1
ATOM 696 O O . ILE A 1 95 ? -4.892 24.880 28.550 1.00 93.56 95 ILE A O 1
ATOM 700 N N . TYR A 1 96 ? -3.878 22.863 28.674 1.00 93.44 96 TYR A N 1
ATOM 701 C CA . TYR A 1 96 ? -2.534 23.404 28.882 1.00 93.44 96 TYR A CA 1
ATOM 702 C C . TYR A 1 96 ? -1.985 23.961 27.571 1.00 93.44 96 TYR A C 1
ATOM 704 O O . TYR A 1 96 ? -1.637 23.202 26.662 1.00 93.44 96 TYR A O 1
ATOM 712 N N . GLN A 1 97 ? -1.928 25.287 27.455 1.00 90.75 97 GLN A N 1
ATOM 713 C CA . GLN A 1 97 ? -1.449 25.949 26.236 1.00 90.75 97 GLN A CA 1
ATOM 714 C C . GLN A 1 97 ? -0.422 27.039 26.493 1.00 90.75 97 GLN A C 1
ATOM 716 O O . GLN A 1 97 ? 0.213 27.470 25.532 1.00 90.75 97 GLN A O 1
ATOM 721 N N . ASP A 1 98 ? -0.234 27.463 27.740 1.00 91.19 98 ASP A N 1
ATOM 722 C CA . ASP A 1 98 ? 0.549 28.657 28.022 1.00 91.19 98 ASP A CA 1
ATOM 723 C C . ASP A 1 98 ? 1.532 28.505 29.182 1.00 91.19 98 ASP A C 1
ATOM 725 O O . ASP A 1 98 ? 1.474 27.546 29.945 1.00 91.19 98 ASP A O 1
ATOM 729 N N . PHE A 1 99 ? 2.477 29.428 29.300 1.00 90.88 99 PHE A N 1
ATOM 730 C CA . PHE A 1 99 ? 3.553 29.368 30.281 1.00 90.88 99 PHE A CA 1
ATOM 731 C C . PHE A 1 99 ? 3.299 30.306 31.466 1.00 90.88 99 PHE A C 1
ATOM 733 O O . PHE A 1 99 ? 2.955 31.465 31.281 1.00 90.88 99 PHE A O 1
ATOM 740 N N . CYS A 1 100 ? 3.544 29.821 32.688 1.00 91.75 100 CYS A N 1
ATOM 741 C CA . CYS A 1 100 ? 3.426 30.617 33.911 1.00 91.75 100 CYS A CA 1
ATOM 742 C C . CYS A 1 100 ? 4.753 30.634 34.690 1.00 91.75 100 CYS A C 1
ATOM 744 O O . CYS A 1 100 ? 5.258 29.593 35.134 1.00 91.75 100 CYS A O 1
ATOM 746 N N . ALA A 1 101 ? 5.322 31.830 34.873 1.00 89.81 101 ALA A N 1
ATOM 747 C CA . ALA A 1 101 ? 6.606 32.015 35.551 1.00 89.81 101 ALA A CA 1
ATOM 748 C C . ALA A 1 101 ? 6.531 31.685 37.052 1.00 89.81 101 ALA A C 1
ATOM 750 O O . ALA A 1 101 ? 7.390 30.959 37.552 1.00 89.81 101 ALA A O 1
ATOM 751 N N . GLN A 1 102 ? 5.488 32.155 37.747 1.00 90.88 102 GLN A N 1
ATOM 752 C CA . GLN A 1 102 ? 5.291 31.877 39.175 1.00 90.88 102 GLN A CA 1
ATOM 753 C C . GLN A 1 102 ? 5.038 30.385 39.424 1.00 90.88 102 GLN A C 1
ATOM 755 O O . GLN A 1 102 ? 5.700 29.781 40.262 1.00 90.88 102 GLN A O 1
ATOM 760 N N . CYS A 1 103 ? 4.175 29.761 38.619 1.00 94.44 103 CYS A N 1
ATOM 761 C CA . CYS A 1 103 ? 3.923 28.321 38.651 1.00 94.44 103 CYS A CA 1
ATOM 762 C C . CYS A 1 103 ? 5.222 27.522 38.456 1.00 94.44 103 CYS A C 1
ATOM 764 O O . CYS A 1 103 ? 5.463 26.526 39.131 1.00 94.44 103 CYS A O 1
ATOM 766 N N . THR A 1 104 ? 6.118 27.995 37.579 1.00 91.44 104 THR A N 1
ATOM 767 C CA . THR A 1 104 ? 7.441 27.384 37.381 1.00 91.44 104 THR A CA 1
ATOM 768 C C . THR A 1 104 ? 8.325 27.487 38.619 1.00 91.44 104 THR A C 1
ATOM 770 O O . THR A 1 104 ? 9.005 26.515 38.958 1.00 91.44 104 THR A O 1
ATOM 773 N N . GLU A 1 105 ? 8.333 28.624 39.311 1.00 92.50 105 GLU A N 1
ATOM 774 C CA . GLU A 1 105 ? 9.058 28.761 40.577 1.00 92.50 105 GLU A CA 1
ATOM 775 C C . GLU A 1 105 ? 8.484 27.823 41.646 1.00 92.50 105 GLU A C 1
ATOM 777 O O . GLU A 1 105 ? 9.244 27.088 42.280 1.00 92.50 105 GLU A O 1
ATOM 782 N N . ASP A 1 106 ? 7.162 27.760 41.789 1.00 92.50 106 ASP A N 1
ATOM 783 C CA . ASP A 1 106 ? 6.495 26.908 42.778 1.00 92.50 106 ASP A CA 1
ATOM 784 C C . ASP A 1 106 ? 6.749 25.416 42.514 1.00 92.50 106 ASP A C 1
ATOM 786 O O . ASP A 1 106 ? 7.135 24.673 43.430 1.00 92.50 106 ASP A O 1
ATOM 790 N N . TRP A 1 107 ? 6.648 24.989 41.253 1.00 92.44 107 TRP A N 1
ATOM 791 C CA . TRP A 1 107 ? 6.928 23.619 40.827 1.00 92.44 107 TRP A CA 1
ATOM 792 C C . TRP A 1 107 ? 8.392 23.234 41.058 1.00 92.44 107 TRP A C 1
ATOM 794 O O . TRP A 1 107 ? 8.692 22.206 41.666 1.00 92.44 107 TRP A O 1
ATOM 804 N N . THR A 1 108 ? 9.333 24.071 40.614 1.00 88.94 108 THR A N 1
ATOM 805 C CA . THR A 1 108 ? 10.765 23.736 40.669 1.00 88.94 108 THR A CA 1
ATOM 806 C C . THR A 1 108 ? 11.371 23.861 42.066 1.00 88.94 108 THR A C 1
ATOM 808 O O . THR A 1 108 ? 12.309 23.126 42.383 1.00 88.94 108 THR A O 1
ATOM 811 N N . SER A 1 109 ? 10.855 24.760 42.909 1.00 90.38 109 SER A N 1
ATOM 812 C CA . SER A 1 109 ? 11.381 24.994 44.259 1.00 90.38 109 SER A CA 1
ATOM 813 C C . SER A 1 109 ? 10.760 24.084 45.320 1.00 90.38 109 SER A C 1
ATOM 815 O O . SER A 1 109 ? 11.452 23.682 46.258 1.00 90.38 109 SER A O 1
ATOM 817 N N . SER A 1 110 ? 9.473 23.749 45.180 1.00 89.00 110 SER A N 1
ATOM 818 C CA . SER A 1 110 ? 8.697 23.080 46.231 1.00 89.00 110 SER A CA 1
ATOM 819 C C . SER A 1 110 ? 7.901 21.859 45.758 1.00 89.00 110 SER A C 1
ATOM 821 O O . SER A 1 110 ? 7.396 21.115 46.598 1.00 89.00 110 SER A O 1
ATOM 823 N N . GLY A 1 111 ? 7.816 21.612 44.445 1.00 88.00 111 GLY A N 1
ATOM 824 C CA . GLY A 1 111 ? 6.967 20.560 43.877 1.00 88.00 111 GLY A CA 1
ATOM 825 C C . GLY A 1 111 ? 5.472 20.846 44.031 1.00 88.00 111 GLY A C 1
ATOM 826 O O . GLY A 1 111 ? 4.666 19.915 44.014 1.00 88.00 111 GLY A O 1
ATOM 827 N N . THR A 1 112 ? 5.104 22.113 44.242 1.00 91.62 112 THR A N 1
ATOM 828 C CA . THR A 1 112 ? 3.708 22.535 44.372 1.00 91.62 112 THR A CA 1
ATOM 829 C C . THR A 1 112 ? 3.053 22.525 43.001 1.00 91.62 112 THR A C 1
ATOM 831 O O . THR A 1 112 ? 3.584 23.113 42.064 1.00 91.62 112 THR A O 1
ATOM 834 N N . TRP A 1 113 ? 1.901 21.863 42.904 1.00 94.38 113 TRP A N 1
ATOM 835 C CA . TRP A 1 113 ? 1.066 21.898 41.710 1.00 94.38 113 TRP A CA 1
ATOM 836 C C . TRP A 1 113 ? 0.356 23.247 41.641 1.00 94.38 113 TRP A C 1
ATOM 838 O O . TRP A 1 113 ? -0.393 23.567 42.565 1.00 94.38 113 TRP A O 1
ATOM 848 N N . HIS A 1 114 ? 0.579 24.016 40.582 1.00 96.75 114 HIS A N 1
ATOM 849 C CA . HIS A 1 114 ? 0.070 25.366 40.398 1.00 96.75 114 HIS A CA 1
ATOM 850 C C . HIS A 1 114 ? -0.359 25.588 38.939 1.00 96.75 114 HIS A C 1
ATOM 852 O O . HIS A 1 114 ? 0.444 25.485 38.008 1.00 96.75 114 HIS A O 1
ATOM 858 N N . ILE A 1 115 ? -1.639 25.915 38.741 1.00 97.06 115 ILE A N 1
ATOM 859 C CA . ILE A 1 115 ? -2.160 26.355 37.443 1.00 97.06 115 ILE A CA 1
ATOM 860 C C . ILE A 1 115 ? -2.751 27.758 37.526 1.00 97.06 115 ILE A C 1
ATOM 862 O O . ILE A 1 115 ? -3.348 28.133 38.534 1.00 97.06 115 ILE A O 1
ATOM 866 N N . ASP A 1 116 ? -2.639 28.476 36.418 1.00 96.25 116 ASP A N 1
ATOM 867 C CA . ASP A 1 116 ? -3.116 29.839 36.254 1.00 96.25 116 ASP A CA 1
ATOM 868 C C . ASP A 1 116 ? -4.140 29.886 35.112 1.00 96.25 116 ASP A C 1
ATOM 870 O O . ASP A 1 116 ? -3.848 29.461 33.992 1.00 96.25 116 ASP A O 1
ATOM 874 N N . ILE A 1 117 ? -5.381 30.294 35.382 1.00 96.69 117 ILE A N 1
ATOM 875 C CA . ILE A 1 117 ? -6.515 30.104 34.458 1.00 96.69 117 ILE A CA 1
ATOM 876 C C . ILE A 1 117 ? -6.891 31.408 33.751 1.00 96.69 117 ILE A C 1
ATOM 878 O O . ILE A 1 117 ? -7.065 32.449 34.381 1.00 96.69 117 ILE A O 1
ATOM 882 N N . TRP A 1 118 ? -7.089 31.335 32.432 1.00 95.12 118 TRP A N 1
ATOM 883 C CA . TRP A 1 118 ? -7.406 32.496 31.603 1.00 95.12 118 TRP A CA 1
ATOM 884 C C . TRP A 1 118 ? -8.788 33.089 31.904 1.00 95.12 118 TRP A C 1
ATOM 886 O O . TRP A 1 118 ? -9.797 32.381 31.899 1.00 95.12 118 TRP A O 1
ATOM 896 N N . THR A 1 119 ? -8.856 34.411 32.069 1.00 93.12 119 THR A N 1
ATOM 897 C CA . THR A 1 119 ? -10.105 35.149 32.339 1.00 93.12 119 THR A CA 1
ATOM 898 C C . THR A 1 119 ? -10.601 35.998 31.166 1.00 93.12 119 THR A C 1
ATOM 900 O O . THR A 1 119 ? -11.788 36.318 31.121 1.00 93.12 119 THR A O 1
ATOM 903 N N . GLY A 1 120 ? -9.750 36.348 30.193 1.00 89.56 120 GLY A N 1
ATOM 904 C CA . GLY A 1 120 ? -10.155 37.148 29.027 1.00 89.56 120 GLY A CA 1
ATOM 905 C C . GLY A 1 120 ? -9.106 38.134 28.502 1.00 89.56 120 GLY A C 1
ATOM 906 O O . GLY A 1 120 ? -8.013 38.278 29.048 1.00 89.56 120 GLY A O 1
ATOM 907 N N . ASP A 1 121 ? -9.448 38.846 27.426 1.00 85.81 121 ASP A N 1
ATOM 908 C CA . ASP A 1 121 ? -8.574 39.858 26.815 1.00 85.81 121 ASP A CA 1
ATOM 909 C C . ASP A 1 121 ? -8.745 41.279 27.401 1.00 85.81 121 ASP A C 1
ATOM 911 O O . ASP A 1 121 ? -9.650 41.559 28.187 1.00 85.81 121 ASP A O 1
ATOM 915 N N . SER A 1 122 ? -7.904 42.215 26.956 1.00 77.50 122 SER A N 1
ATOM 916 C CA . SER A 1 122 ? -7.780 43.552 27.548 1.00 77.50 122 SER A CA 1
ATOM 917 C C . SER A 1 122 ? -8.968 44.441 27.214 1.00 77.50 122 SER A C 1
ATOM 919 O O . SER A 1 122 ? -9.238 45.406 27.935 1.00 77.50 122 SER A O 1
ATOM 921 N N . THR A 1 123 ? -9.727 44.090 26.170 1.00 80.31 123 THR A N 1
ATOM 922 C CA . THR A 1 123 ? -10.982 44.763 25.830 1.00 80.31 123 THR A CA 1
ATOM 923 C C . THR A 1 123 ? -12.055 44.515 26.887 1.00 80.31 123 THR A C 1
ATOM 925 O O . THR A 1 123 ? -12.987 45.311 27.004 1.00 80.31 123 THR A O 1
ATOM 928 N N . ASN A 1 124 ? -11.880 43.487 27.724 1.00 71.69 124 ASN A N 1
ATOM 929 C CA . ASN A 1 124 ? -12.824 43.138 28.772 1.00 71.69 124 ASN A CA 1
ATOM 930 C C . ASN A 1 124 ? -12.623 43.888 30.091 1.00 71.69 124 ASN A C 1
ATOM 932 O O . ASN A 1 124 ? -13.495 43.755 30.940 1.00 71.69 124 ASN A O 1
ATOM 936 N N . GLY A 1 125 ? -11.574 44.699 30.298 1.00 76.31 125 GLY A N 1
ATOM 937 C CA . GLY A 1 125 ? -11.532 45.565 31.493 1.00 76.31 125 GLY A CA 1
ATOM 938 C C . GLY A 1 125 ? -10.175 45.951 32.090 1.00 76.31 125 GLY A C 1
ATOM 939 O O . GLY A 1 125 ? -10.158 46.706 33.070 1.00 76.31 125 GLY A O 1
ATOM 940 N N . GLY A 1 126 ? -9.040 45.498 31.547 1.00 84.31 126 GLY A N 1
ATOM 941 C CA . GLY A 1 126 ? -7.707 45.924 32.010 1.00 84.31 126 GLY A CA 1
ATOM 942 C C . GLY A 1 126 ? -7.503 45.713 33.519 1.00 84.31 126 GLY A C 1
ATOM 943 O O . GLY A 1 126 ? -7.702 44.619 34.019 1.00 84.31 126 GLY A O 1
ATOM 944 N N . ASN A 1 127 ? -7.191 46.765 34.288 1.00 85.75 127 ASN A N 1
ATOM 945 C CA . ASN A 1 127 ? -6.986 46.659 35.748 1.00 85.75 127 ASN A CA 1
ATOM 946 C C . ASN A 1 127 ? -8.188 46.089 36.530 1.00 85.75 127 ASN A C 1
ATOM 948 O O . ASN A 1 127 ? -8.009 45.57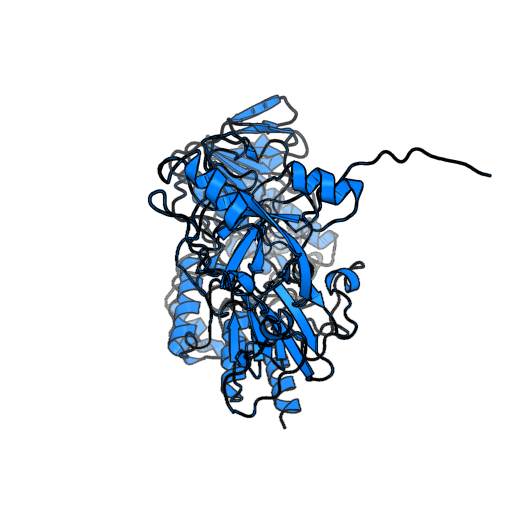4 37.630 1.00 85.75 127 ASN A O 1
ATOM 952 N N . THR A 1 128 ? -9.415 46.202 36.005 1.00 89.31 128 THR A N 1
ATOM 953 C CA . THR A 1 128 ? -10.591 45.575 36.645 1.00 89.31 128 THR A CA 1
ATOM 954 C C . THR A 1 128 ? -10.585 44.054 36.504 1.00 89.31 128 THR A C 1
ATOM 956 O O . THR A 1 128 ? -11.127 43.367 37.364 1.00 89.31 128 THR A O 1
ATOM 959 N N . GLN A 1 129 ? -9.916 43.538 35.474 1.00 90.62 129 GLN A N 1
ATOM 960 C CA . GLN A 1 129 ? -9.661 42.117 35.284 1.00 90.62 129 GLN A CA 1
ATOM 961 C C . GLN A 1 129 ? -8.664 41.596 36.319 1.00 90.62 129 GLN A C 1
ATOM 963 O O . GLN A 1 129 ? -8.968 40.623 36.995 1.00 90.62 129 GLN A O 1
ATOM 968 N N . ILE A 1 130 ? -7.587 42.344 36.578 1.00 89.81 130 ILE A N 1
ATOM 969 C CA . ILE A 1 130 ? -6.616 42.015 37.636 1.00 89.81 130 ILE A CA 1
ATOM 970 C C . ILE A 1 130 ? -7.296 41.925 39.010 1.00 89.81 130 ILE A C 1
ATOM 972 O O . ILE A 1 130 ? -7.031 41.036 39.818 1.00 89.81 130 ILE A O 1
ATOM 976 N N . ALA A 1 131 ? -8.235 42.828 39.303 1.00 91.69 131 ALA A N 1
ATOM 977 C CA . ALA A 1 131 ? -9.024 42.733 40.532 1.00 91.69 131 ALA A CA 1
ATOM 978 C C . ALA A 1 131 ? -9.939 41.489 40.559 1.00 91.69 131 ALA A C 1
ATOM 980 O O . ALA A 1 131 ? -10.182 40.931 41.632 1.00 91.69 131 ALA A O 1
ATOM 981 N N . CYS A 1 132 ? -10.437 41.053 39.399 1.00 93.06 132 CYS A N 1
ATOM 982 C CA . CYS A 1 132 ? -11.247 39.845 39.270 1.00 93.06 132 CYS A CA 1
ATOM 983 C C . CYS A 1 132 ? -10.427 38.568 39.462 1.00 93.06 132 CYS A C 1
ATOM 985 O O . CYS A 1 132 ? -10.858 37.694 40.204 1.00 93.06 132 CYS A O 1
ATOM 987 N N . GLU A 1 133 ? -9.235 38.488 38.873 1.00 93.75 133 GLU A N 1
ATOM 988 C CA . GLU A 1 133 ? -8.295 37.371 39.038 1.00 93.75 133 GLU A CA 1
ATOM 989 C C . GLU A 1 133 ? -8.031 37.084 40.523 1.00 93.75 133 GLU A C 1
ATOM 991 O O . GLU A 1 133 ? -8.213 35.963 41.003 1.00 93.75 133 GLU A O 1
ATOM 996 N N . ASN A 1 134 ? -7.743 38.141 41.290 1.00 92.44 134 ASN A N 1
ATOM 997 C CA . ASN A 1 134 ? -7.580 38.062 42.742 1.00 92.44 134 ASN A CA 1
ATOM 998 C C . ASN A 1 134 ? -8.857 37.606 43.472 1.00 92.44 134 ASN A C 1
ATOM 1000 O O . ASN A 1 134 ? -8.768 36.960 44.509 1.00 92.44 134 ASN A O 1
ATOM 1004 N N . SER A 1 135 ? -10.041 37.953 42.960 1.00 93.00 135 SER A N 1
ATOM 1005 C CA . SER A 1 135 ? -11.328 37.602 43.583 1.00 93.00 135 SER A CA 1
ATOM 1006 C C . SER A 1 135 ? -11.783 36.173 43.260 1.00 93.00 135 SER A C 1
ATOM 1008 O O . SER A 1 135 ? -12.538 35.589 44.031 1.00 93.00 135 SER A O 1
ATOM 1010 N N . LEU A 1 136 ? -11.355 35.624 42.119 1.00 92.62 136 LEU A N 1
ATOM 1011 C CA . LEU A 1 136 ? -11.630 34.248 41.694 1.00 92.62 136 LEU A CA 1
ATOM 1012 C C . LEU A 1 136 ? -10.666 33.236 42.328 1.00 92.62 136 LEU A C 1
ATOM 1014 O O . LEU A 1 136 ? -10.996 32.054 42.414 1.00 92.62 136 LEU A O 1
ATOM 1018 N N . THR A 1 137 ? -9.484 33.693 42.748 1.00 93.12 137 THR A N 1
ATOM 1019 C CA . THR A 1 137 ? -8.440 32.867 43.366 1.00 93.12 137 THR A CA 1
ATOM 1020 C C . THR A 1 137 ? -8.936 32.287 44.702 1.00 93.12 137 THR A C 1
ATOM 1022 O O . THR A 1 137 ? -9.229 33.054 45.620 1.00 93.12 137 THR A O 1
ATOM 1025 N N . PRO A 1 138 ? -9.057 30.952 44.841 1.00 90.44 138 PRO A N 1
ATOM 1026 C CA . PRO A 1 138 ? -9.553 30.328 46.063 1.00 90.44 138 PRO A CA 1
ATOM 1027 C C . PRO A 1 138 ? -8.516 30.367 47.198 1.00 90.44 138 PRO A C 1
ATOM 1029 O O . PRO A 1 138 ? -7.319 30.196 46.977 1.00 90.44 138 PRO A O 1
ATOM 1032 N N . ASP A 1 139 ? -8.989 30.489 48.443 1.00 87.94 139 ASP A N 1
ATOM 1033 C CA . ASP A 1 139 ? -8.138 30.521 49.649 1.00 87.94 139 ASP A CA 1
ATOM 1034 C C . ASP A 1 139 ? -7.425 29.183 49.945 1.00 87.94 139 ASP A C 1
ATOM 1036 O O . ASP A 1 139 ? -6.491 29.122 50.750 1.00 87.94 139 ASP A O 1
ATOM 1040 N N . SER A 1 140 ? -7.875 28.087 49.329 1.00 89.94 140 SER A N 1
ATOM 1041 C CA . SER A 1 140 ? -7.295 26.751 49.467 1.00 89.94 140 SER A CA 1
ATOM 1042 C C . SER A 1 140 ? -7.140 26.067 48.115 1.00 89.94 140 SER A C 1
ATOM 1044 O O . SER A 1 140 ? -7.889 26.349 47.177 1.00 89.94 140 SER A O 1
ATOM 1046 N N . ASN A 1 141 ? -6.223 25.098 48.047 1.00 92.94 141 ASN A N 1
ATOM 1047 C CA . ASN A 1 141 ? -6.074 24.233 46.878 1.00 92.94 141 ASN A CA 1
ATOM 1048 C C . ASN A 1 141 ? -7.410 23.591 46.486 1.00 92.94 141 ASN A C 1
ATOM 1050 O O . ASN A 1 141 ? -8.216 23.239 47.351 1.00 92.94 141 ASN A O 1
ATOM 1054 N N . GLN A 1 142 ? -7.602 23.429 45.181 1.00 92.56 142 GLN A N 1
ATOM 1055 C CA . GLN A 1 142 ? -8.755 22.765 44.591 1.00 92.56 142 GLN A CA 1
ATOM 1056 C C . GLN A 1 142 ? -8.302 21.464 43.940 1.00 92.56 142 GLN A C 1
ATOM 1058 O O . GLN A 1 142 ? -7.221 21.398 43.353 1.00 92.56 142 GLN A O 1
ATOM 1063 N N . ASP A 1 143 ? -9.138 20.435 44.018 1.00 91.31 143 ASP A N 1
ATOM 1064 C CA . ASP A 1 143 ? -8.877 19.195 43.299 1.00 91.31 143 ASP A CA 1
ATOM 1065 C C . ASP A 1 143 ? -9.316 19.343 41.840 1.00 91.31 143 ASP A C 1
ATOM 1067 O O . ASP A 1 143 ? -10.491 19.576 41.544 1.00 91.31 143 ASP A O 1
ATOM 1071 N N . ILE A 1 144 ? -8.371 19.175 40.918 1.00 92.56 144 ILE A N 1
ATOM 1072 C CA . ILE A 1 144 ? -8.650 19.054 39.487 1.00 92.56 144 ILE A CA 1
ATOM 1073 C C . ILE A 1 144 ? -8.725 17.584 39.082 1.00 92.56 144 ILE A C 1
ATOM 1075 O O . ILE A 1 144 ? -8.125 16.704 39.702 1.00 92.56 144 ILE A O 1
ATOM 1079 N N . VAL A 1 145 ? -9.438 17.327 37.995 1.00 89.12 145 VAL A N 1
ATOM 1080 C CA . VAL A 1 145 ? -9.587 16.003 37.401 1.00 89.12 145 VAL A CA 1
ATOM 1081 C C . VAL A 1 145 ? -8.698 15.936 36.169 1.00 89.12 145 VAL A C 1
ATOM 1083 O O . VAL A 1 145 ? -8.932 16.633 35.180 1.00 89.12 145 VAL A O 1
ATOM 1086 N N . ARG A 1 146 ? -7.672 15.094 36.223 1.00 89.06 146 ARG A N 1
ATOM 1087 C CA . ARG A 1 146 ? -6.821 14.775 35.075 1.00 89.06 146 ARG A CA 1
ATOM 1088 C C . ARG A 1 146 ? -7.433 13.622 34.295 1.00 89.06 146 AR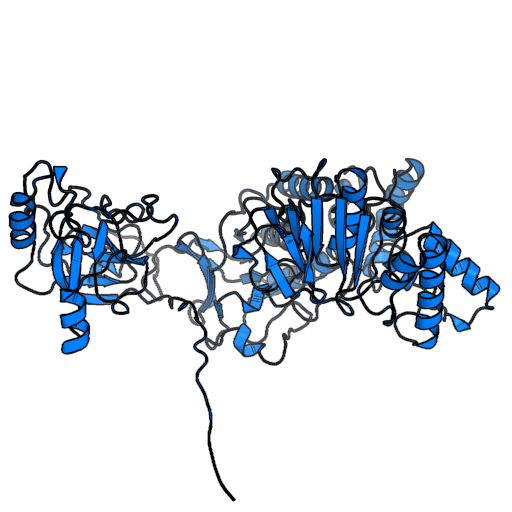G A C 1
ATOM 1090 O O . ARG A 1 146 ? -8.042 12.738 34.895 1.00 89.06 146 ARG A O 1
ATOM 1097 N N . SER A 1 147 ? -7.275 13.640 32.974 1.00 81.38 147 SER A N 1
ATOM 1098 C CA . SER A 1 147 ? -7.935 12.696 32.057 1.00 81.38 147 SER A CA 1
ATOM 1099 C C . SER A 1 147 ? -9.459 12.584 32.279 1.00 81.38 147 SER A C 1
ATOM 1101 O O . SER A 1 147 ? -9.975 11.481 32.478 1.00 81.38 147 SER A O 1
ATOM 1103 N N . PRO A 1 148 ? -10.202 13.708 32.293 1.00 79.06 148 PRO A N 1
ATOM 1104 C CA . PRO A 1 148 ? -11.629 13.705 32.597 1.00 79.06 148 PRO A CA 1
ATOM 1105 C C . PRO A 1 148 ? -12.461 13.058 31.480 1.00 79.06 148 PRO A C 1
ATOM 1107 O O . PRO A 1 148 ? -12.096 13.104 30.303 1.00 79.06 148 PRO A O 1
ATOM 1110 N N . ALA A 1 149 ? -13.641 12.537 31.834 1.00 71.12 149 ALA A N 1
ATOM 1111 C CA . ALA A 1 149 ? -14.663 12.177 30.847 1.00 71.12 149 ALA A CA 1
ATOM 1112 C C . ALA A 1 149 ? -15.053 13.402 30.000 1.00 71.12 149 ALA A C 1
ATOM 1114 O O . ALA A 1 149 ? -14.930 14.529 30.468 1.00 71.12 149 ALA A O 1
ATOM 1115 N N . THR A 1 150 ? -15.548 13.215 28.773 1.00 75.94 150 THR A N 1
ATOM 1116 C CA . THR A 1 150 ? -15.831 14.313 27.817 1.00 75.94 150 THR A CA 1
ATOM 1117 C C . THR A 1 150 ? -17.219 14.952 27.965 1.00 75.94 150 THR A C 1
ATOM 1119 O O . THR A 1 150 ? -17.546 15.905 27.258 1.00 75.94 150 THR A O 1
ATOM 1122 N N . ASN A 1 151 ? -18.048 14.419 28.866 1.00 71.25 151 ASN A N 1
ATOM 1123 C CA . ASN A 1 151 ? -19.469 14.733 29.029 1.00 71.25 151 ASN A CA 1
ATOM 1124 C C . ASN A 1 151 ? -19.837 15.222 30.443 1.00 71.25 151 ASN A C 1
ATOM 1126 O O . ASN A 1 151 ? -20.992 15.093 30.854 1.00 71.25 151 ASN A O 1
ATOM 1130 N N . LEU A 1 152 ? -18.866 15.727 31.201 1.00 80.88 152 LEU A N 1
ATOM 1131 C CA . LEU A 1 152 ? -19.103 16.303 32.521 1.00 80.88 152 LEU A CA 1
ATOM 1132 C C . LEU A 1 152 ? -19.967 17.563 32.395 1.00 80.88 152 LEU A C 1
ATOM 1134 O O . LEU A 1 152 ? -20.059 18.176 31.330 1.00 80.88 152 LEU A O 1
ATOM 1138 N N . GLU A 1 153 ? -20.635 17.929 33.487 1.00 87.31 153 GLU A N 1
ATOM 1139 C CA . GLU A 1 153 ? -21.425 19.157 33.549 1.00 87.31 153 GLU A CA 1
ATOM 1140 C C . GLU A 1 153 ? -20.533 20.366 33.237 1.00 87.31 153 GLU A C 1
ATOM 1142 O O . GLU A 1 153 ? -19.443 20.479 33.784 1.00 87.31 153 GLU A O 1
ATOM 1147 N N . VAL A 1 154 ? -20.980 21.270 32.364 1.00 90.94 154 VAL A N 1
ATOM 1148 C CA . VAL A 1 154 ? -20.212 22.472 32.021 1.00 90.94 154 VAL A CA 1
ATOM 1149 C C . VAL A 1 154 ? -21.031 23.719 32.312 1.00 90.94 154 VAL A C 1
ATOM 1151 O O . VAL A 1 154 ? -22.146 23.851 31.807 1.00 90.94 154 VAL A O 1
ATOM 1154 N N . ASP A 1 155 ? -20.453 24.656 33.061 1.00 92.50 155 ASP A N 1
ATOM 1155 C CA . ASP A 1 155 ? -20.904 26.044 33.064 1.00 92.50 155 ASP A CA 1
ATOM 1156 C C . ASP A 1 155 ? -20.121 26.812 31.992 1.00 92.50 155 ASP A C 1
ATOM 1158 O O . ASP A 1 155 ? -18.912 27.003 32.099 1.00 92.50 155 ASP A O 1
ATOM 1162 N N . THR A 1 156 ? -20.793 27.247 30.924 1.00 92.12 156 THR A N 1
ATOM 1163 C CA . THR A 1 156 ? -20.171 28.021 29.837 1.00 92.12 156 THR A CA 1
ATOM 1164 C C . THR A 1 156 ? -20.155 29.530 30.090 1.00 92.12 156 THR A C 1
ATOM 1166 O O . THR A 1 156 ? -19.647 30.271 29.249 1.00 92.12 156 THR A O 1
ATOM 1169 N N . ASN A 1 157 ? -20.701 30.016 31.208 1.00 92.38 157 ASN A N 1
ATOM 1170 C CA . ASN A 1 157 ? -20.677 31.439 31.539 1.00 92.38 157 ASN A CA 1
ATOM 1171 C C . ASN A 1 157 ? -19.228 31.915 31.749 1.00 92.38 157 ASN A C 1
ATOM 1173 O O . ASN A 1 157 ? -18.403 31.175 32.297 1.00 92.38 157 ASN A O 1
ATOM 1177 N N . PRO A 1 158 ? -18.867 33.116 31.272 1.00 89.62 158 PRO A N 1
ATOM 1178 C CA . PRO A 1 158 ? -17.521 33.647 31.442 1.00 89.62 158 PRO A CA 1
ATOM 1179 C C . PRO A 1 158 ? -17.268 34.031 32.906 1.00 89.62 158 PRO A C 1
ATOM 1181 O O . PRO A 1 158 ? -18.119 34.649 33.539 1.00 89.62 158 PRO A O 1
ATOM 1184 N N . THR A 1 159 ? -16.074 33.738 33.422 1.00 89.81 159 THR A N 1
ATOM 1185 C CA . THR A 1 159 ? -15.639 34.168 34.766 1.00 89.81 159 THR A CA 1
ATOM 1186 C C . THR A 1 159 ? -15.410 35.682 34.841 1.00 89.81 159 THR A C 1
ATOM 1188 O O . THR A 1 159 ? -15.557 36.293 35.899 1.00 89.81 159 THR A O 1
ATOM 1191 N N . PHE A 1 160 ? -15.125 36.313 33.698 1.00 91.44 160 PHE A N 1
ATOM 1192 C CA . PHE A 1 160 ? -15.030 37.758 33.541 1.00 91.44 160 PHE A CA 1
ATOM 1193 C C . PHE A 1 160 ? -15.569 38.187 32.171 1.00 91.44 160 PHE A C 1
ATOM 1195 O O . PHE A 1 160 ? -15.231 37.607 31.141 1.00 91.44 160 PHE A O 1
ATOM 1202 N N . SER A 1 161 ? -16.440 39.194 32.134 1.00 89.69 161 SER A N 1
ATOM 1203 C CA . SER A 1 161 ? -16.934 39.762 30.872 1.00 89.69 161 SER A CA 1
ATOM 1204 C C . SER A 1 161 ? -17.430 41.192 31.055 1.00 89.69 161 SER A C 1
ATOM 1206 O O . SER A 1 161 ? -18.020 41.526 32.081 1.00 89.69 161 SER A O 1
ATOM 1208 N N . ASN A 1 162 ? -17.215 42.049 30.050 1.00 86.00 162 ASN A N 1
ATOM 1209 C CA . ASN A 1 162 ? -17.688 43.443 30.037 1.00 86.00 162 ASN A CA 1
ATOM 1210 C C . ASN A 1 162 ? -17.310 44.259 31.297 1.00 86.00 162 ASN A C 1
ATOM 1212 O O . ASN A 1 162 ? -18.109 45.059 31.787 1.00 86.00 162 ASN A O 1
ATOM 1216 N N . GLY A 1 163 ? -16.108 44.060 31.843 1.00 85.50 163 GLY A N 1
ATOM 1217 C CA . GLY A 1 163 ? -15.624 44.747 33.045 1.00 85.50 163 GLY A CA 1
ATOM 1218 C C . GLY A 1 163 ? -16.242 44.253 34.354 1.00 85.50 163 GLY A C 1
ATOM 1219 O O . GLY A 1 163 ? -16.075 44.904 35.385 1.00 85.50 163 GLY A O 1
ATOM 1220 N N . GLN A 1 164 ? -16.980 43.140 34.324 1.00 88.81 164 GLN A N 1
ATOM 1221 C CA . GLN A 1 164 ? -17.622 42.536 35.488 1.00 88.81 164 GLN A CA 1
ATOM 1222 C C . GLN A 1 164 ? -17.005 41.174 35.802 1.00 88.81 164 GLN A C 1
ATOM 1224 O O . GLN A 1 164 ? -16.813 40.346 34.910 1.00 88.81 164 GLN A O 1
ATOM 1229 N N . CYS A 1 165 ? -16.718 40.963 37.086 1.00 91.69 165 CYS A N 1
ATOM 1230 C CA . CYS A 1 165 ? -16.249 39.697 37.635 1.00 91.69 165 CYS A CA 1
ATOM 1231 C C . CYS A 1 165 ? -17.432 38.857 38.107 1.00 91.69 165 CYS A C 1
ATOM 1233 O O . CYS A 1 165 ? -18.260 39.367 38.865 1.00 91.69 165 CYS A O 1
ATOM 1235 N N . HIS A 1 166 ? -17.487 37.593 37.695 1.00 90.88 166 HIS A N 1
ATOM 1236 C CA . HIS A 1 166 ? -18.587 36.684 38.017 1.00 90.88 166 HIS A CA 1
ATOM 1237 C C . HIS A 1 166 ? -18.089 35.548 38.913 1.00 90.88 166 HIS A C 1
ATOM 1239 O O . HIS A 1 166 ? -17.817 34.433 38.468 1.00 90.88 166 HIS A O 1
ATOM 1245 N N . THR A 1 167 ? -17.921 35.859 40.199 1.00 87.00 167 THR A N 1
ATOM 1246 C CA . THR A 1 167 ? -17.495 34.896 41.230 1.00 87.00 167 THR A CA 1
ATOM 1247 C C . THR A 1 167 ? -18.623 33.963 41.673 1.00 87.00 167 THR A C 1
ATOM 1249 O O . THR A 1 167 ? -18.397 33.053 42.452 1.00 87.00 167 THR A O 1
ATOM 1252 N N . ASP A 1 168 ? -19.854 34.187 41.223 1.00 85.69 168 ASP A N 1
ATOM 1253 C CA . ASP A 1 168 ? -21.012 33.324 41.465 1.00 85.69 168 ASP A CA 1
ATOM 1254 C C . ASP A 1 168 ? -21.002 32.036 40.620 1.00 85.69 168 ASP A C 1
ATOM 1256 O O . ASP A 1 168 ? -21.805 31.135 40.864 1.00 85.69 168 ASP A O 1
ATOM 1260 N N . HIS A 1 169 ? -20.052 31.923 39.684 1.00 82.06 169 HIS A N 1
ATOM 1261 C CA . HIS A 1 169 ? -19.759 30.721 38.895 1.00 82.06 169 HIS A CA 1
ATOM 1262 C C . HIS A 1 169 ? -18.557 29.927 39.432 1.00 82.06 169 HIS A C 1
ATOM 1264 O O . HIS A 1 169 ? -17.894 29.204 38.686 1.00 82.06 169 HIS A O 1
ATOM 1270 N N . THR A 1 170 ? -18.266 30.061 40.728 1.00 85.75 170 THR A N 1
ATOM 1271 C CA . THR A 1 170 ? -17.395 29.139 41.460 1.00 85.75 170 THR A CA 1
ATOM 1272 C C . THR A 1 170 ? -18.244 28.215 42.340 1.00 85.75 170 THR A C 1
ATOM 1274 O O . THR A 1 170 ? -19.231 28.617 42.957 1.00 85.75 170 THR A O 1
ATOM 1277 N N . TYR A 1 171 ? -17.895 26.932 42.353 1.00 83.31 171 TYR A N 1
ATOM 1278 C CA . TYR A 1 171 ? -18.666 25.852 42.958 1.00 83.31 171 TYR A CA 1
ATOM 1279 C C . TYR A 1 171 ? -17.826 25.138 44.016 1.00 83.31 171 TYR A C 1
ATOM 1281 O O . TYR A 1 171 ? -17.077 24.207 43.718 1.00 83.31 171 TYR A O 1
ATOM 1289 N N . ASP A 1 172 ? -17.961 25.570 45.266 1.00 70.38 172 ASP A N 1
ATOM 1290 C CA . ASP A 1 172 ? -17.209 24.998 46.383 1.00 70.38 172 ASP A CA 1
ATOM 1291 C C . ASP A 1 172 ? -17.563 23.520 46.644 1.00 70.38 172 ASP A C 1
ATOM 1293 O O . ASP A 1 172 ? -18.705 23.085 46.471 1.00 70.38 172 ASP A O 1
ATOM 1297 N N . ASN A 1 173 ? -16.597 22.766 47.183 1.00 61.69 173 ASN A N 1
ATOM 1298 C CA . ASN A 1 173 ? -16.769 21.411 47.738 1.00 61.69 173 ASN A CA 1
ATOM 1299 C C . ASN A 1 173 ? -17.235 20.325 46.747 1.00 61.69 173 ASN A C 1
ATOM 1301 O O . ASN A 1 173 ? -17.875 19.348 47.148 1.00 61.69 173 ASN A O 1
ATOM 1305 N N . ALA A 1 174 ? -16.907 20.458 45.461 1.00 66.75 174 ALA A N 1
ATOM 1306 C CA . ALA A 1 174 ? -17.114 19.386 44.496 1.00 66.75 174 ALA A CA 1
ATOM 1307 C C . ALA A 1 174 ? -16.098 18.252 44.737 1.00 66.75 174 ALA A C 1
ATOM 1309 O O . ALA A 1 174 ? -14.899 18.426 44.541 1.00 66.75 174 ALA A O 1
ATOM 1310 N N . ASP A 1 175 ? -16.579 17.080 45.156 1.00 76.88 175 ASP A N 1
ATOM 1311 C CA . ASP A 1 175 ? -15.757 15.874 45.296 1.00 76.88 175 ASP A CA 1
ATOM 1312 C C . ASP A 1 175 ? -15.257 15.429 43.911 1.00 76.88 175 ASP A C 1
ATOM 1314 O O . ASP A 1 175 ? -15.987 14.795 43.142 1.00 76.88 175 ASP A O 1
ATOM 1318 N N . ALA A 1 176 ? -14.012 15.788 43.580 1.00 77.50 176 ALA A N 1
ATOM 1319 C CA . ALA A 1 176 ? -13.394 15.533 42.280 1.00 77.50 176 ALA A CA 1
ATOM 1320 C C . ALA A 1 176 ? -13.406 14.040 41.898 1.00 77.50 176 ALA A C 1
ATOM 1322 O O . ALA A 1 176 ? -13.466 13.704 40.714 1.00 77.50 176 ALA A O 1
ATOM 1323 N N . SER A 1 177 ? -13.450 13.128 42.878 1.00 70.19 177 SER A N 1
ATOM 1324 C CA . SER A 1 177 ? -13.522 11.685 42.623 1.00 70.19 177 SER A CA 1
ATOM 1325 C C . SER A 1 177 ? -14.836 11.251 41.950 1.00 70.19 177 SER A C 1
ATOM 1327 O O . SER A 1 177 ? -14.862 10.263 41.208 1.00 70.19 177 SER A O 1
ATOM 1329 N N . GLN A 1 178 ? -15.923 12.013 42.123 1.00 72.50 178 GLN A N 1
ATOM 1330 C CA . GLN A 1 178 ? -17.214 11.759 41.467 1.00 72.50 178 GLN A CA 1
ATOM 1331 C C . GLN A 1 178 ? -17.163 12.022 39.958 1.00 72.50 178 GLN A C 1
ATOM 1333 O O . GLN A 1 178 ? -17.925 11.426 39.191 1.00 72.50 178 GLN A O 1
ATOM 1338 N N . TYR A 1 179 ? -16.229 12.866 39.525 1.00 72.44 179 TYR A N 1
ATOM 1339 C CA . TYR A 1 179 ? -16.016 13.228 38.126 1.00 72.44 179 TYR A CA 1
ATOM 1340 C C . TYR A 1 179 ? -15.092 12.242 37.397 1.00 72.44 179 TYR A C 1
ATOM 1342 O O . TYR A 1 179 ? -15.071 12.234 36.169 1.00 72.44 179 TYR A O 1
ATOM 1350 N N . CYS A 1 180 ? -14.417 11.349 38.131 1.00 63.28 180 CYS A N 1
ATOM 1351 C CA . CYS A 1 180 ? -13.751 10.174 37.560 1.00 63.28 180 CYS A CA 1
ATOM 1352 C C . CYS A 1 180 ? -14.675 8.959 37.370 1.00 63.28 180 CYS A C 1
ATOM 1354 O O . CYS A 1 180 ? -14.279 8.000 36.717 1.00 63.28 180 CYS A O 1
ATOM 1356 N N . ASN A 1 181 ? -15.903 8.990 37.910 1.00 53.25 181 ASN A N 1
ATOM 1357 C CA . ASN A 1 181 ? -16.873 7.882 37.857 1.00 53.25 181 ASN A CA 1
ATOM 1358 C C . ASN A 1 181 ? -18.201 8.252 37.161 1.00 53.25 181 ASN A C 1
ATOM 1360 O O . ASN A 1 181 ? -19.209 7.570 37.340 1.00 53.25 181 ASN A O 1
ATOM 1364 N N . GLY A 1 182 ? -18.224 9.337 36.381 1.00 50.28 182 GLY A N 1
ATOM 1365 C CA . GLY A 1 182 ? -19.353 9.672 35.509 1.00 50.28 182 GLY A CA 1
ATOM 1366 C C . GLY A 1 182 ? -20.631 10.177 36.189 1.00 50.28 182 GLY A C 1
ATOM 1367 O O . GLY A 1 182 ? -21.675 10.101 35.555 1.00 50.28 182 GLY A O 1
ATOM 1368 N N . GLY A 1 183 ? -20.575 10.708 37.421 1.00 37.38 183 GLY A N 1
ATOM 1369 C CA . GLY A 1 183 ? -21.680 11.458 38.044 1.00 37.38 183 GLY A CA 1
ATOM 1370 C C . GLY A 1 183 ? -22.983 10.667 38.269 1.00 37.38 183 GLY A C 1
ATOM 1371 O O . GLY A 1 183 ? -23.738 10.342 37.358 1.00 37.38 183 GLY A O 1
ATOM 1372 N N . SER A 1 184 ? -23.311 10.393 39.529 1.00 36.19 184 SER A N 1
ATOM 1373 C CA . SER A 1 184 ? -24.515 9.665 39.943 1.00 36.19 184 SER A CA 1
ATOM 1374 C C . SER A 1 184 ? -25.828 10.301 39.452 1.00 36.19 184 SER A C 1
ATOM 1376 O O . SER A 1 184 ? -26.290 11.297 40.009 1.00 36.19 184 SER A O 1
ATOM 1378 N N . GLY A 1 185 ? -26.478 9.660 38.476 1.00 27.91 185 GLY A N 1
ATOM 1379 C CA . GLY A 1 185 ? -27.802 10.028 37.968 1.00 27.91 185 GLY A CA 1
ATOM 1380 C C . GLY A 1 185 ? -28.628 8.829 37.487 1.00 27.91 185 GLY A C 1
ATOM 1381 O O . GLY A 1 185 ? -28.912 8.716 36.306 1.00 27.91 185 GLY A O 1
ATOM 1382 N N . GLY A 1 186 ? -29.040 7.950 38.410 1.00 25.86 186 GLY A N 1
ATOM 1383 C CA . GLY A 1 186 ? -30.266 7.141 38.287 1.00 25.86 186 GLY A CA 1
ATOM 1384 C C . GLY A 1 186 ? -30.266 5.898 37.376 1.00 25.86 186 GLY A C 1
ATOM 1385 O O . GLY A 1 186 ? -30.697 5.958 36.235 1.00 25.86 186 GLY A O 1
ATOM 1386 N N . GLY A 1 187 ? -29.973 4.734 37.970 1.00 30.41 187 GLY A N 1
ATOM 1387 C CA . GLY A 1 187 ? -30.730 3.484 37.772 1.00 30.41 187 GLY A CA 1
ATOM 1388 C C . GLY A 1 187 ? -30.746 2.826 36.385 1.00 30.41 187 GLY A C 1
ATOM 1389 O O . GLY A 1 187 ? -31.727 2.928 35.658 1.00 30.41 187 GLY A O 1
ATOM 1390 N N . GLY A 1 188 ? -29.745 1.991 36.105 1.00 25.64 188 GLY A N 1
ATOM 1391 C CA . GLY A 1 188 ? -29.795 0.987 35.042 1.00 25.64 188 GLY A CA 1
ATOM 1392 C C . GLY A 1 188 ? -28.599 0.049 35.145 1.00 25.64 188 GLY A C 1
ATOM 1393 O O . GLY A 1 188 ? -27.459 0.488 35.083 1.00 25.64 188 GLY A O 1
ATOM 1394 N N . SER A 1 189 ? -28.851 -1.236 35.366 1.00 33.38 189 SER A N 1
ATOM 1395 C CA . SER A 1 189 ? -27.840 -2.287 35.479 1.00 33.38 189 SER A CA 1
ATOM 1396 C C . SER A 1 189 ? -26.969 -2.385 34.219 1.00 33.38 189 SER A C 1
ATOM 1398 O O . SER A 1 189 ? -27.416 -2.912 33.202 1.00 33.38 189 SER A O 1
ATOM 1400 N N . GLY A 1 190 ? -25.724 -1.930 34.316 1.00 31.98 190 GLY A N 1
ATOM 1401 C CA . GLY A 1 190 ? -24.636 -2.212 33.384 1.00 31.98 190 GLY A CA 1
ATOM 1402 C C . GLY A 1 190 ? -23.342 -2.227 34.188 1.00 31.98 190 GLY A C 1
ATOM 1403 O O . GLY A 1 190 ? -23.000 -1.238 34.827 1.00 31.98 190 GLY A O 1
ATOM 1404 N N . SER A 1 191 ? -22.684 -3.378 34.264 1.00 33.50 191 SER A N 1
ATOM 1405 C CA . SER A 1 191 ? -21.447 -3.569 35.019 1.00 33.50 191 SER A CA 1
ATOM 1406 C C . SER A 1 191 ? -20.317 -2.746 34.395 1.00 33.50 191 SER A C 1
ATOM 1408 O O . SER A 1 191 ? -19.810 -3.123 33.341 1.00 33.50 191 SER A O 1
ATOM 1410 N N . CYS A 1 192 ? -19.921 -1.640 35.027 1.00 31.62 192 CYS A N 1
ATOM 1411 C CA . CYS A 1 192 ? -18.653 -0.988 34.708 1.00 31.62 192 CYS A CA 1
ATOM 1412 C C . CYS A 1 192 ? -17.508 -1.859 35.259 1.00 31.62 192 CYS A C 1
ATOM 1414 O O . CYS A 1 192 ? -17.545 -2.267 36.423 1.00 31.62 192 CYS A O 1
ATOM 1416 N N . SER A 1 193 ? -16.493 -2.140 34.440 1.00 37.19 193 SER A N 1
ATOM 1417 C CA . SER A 1 193 ? -15.206 -2.652 34.914 1.00 37.19 193 SER A CA 1
ATOM 1418 C C . SER A 1 193 ? -14.042 -2.031 34.136 1.00 37.19 193 SER A C 1
ATOM 1420 O O . SER A 1 193 ? -14.089 -1.916 32.912 1.00 37.19 193 SER A O 1
ATOM 1422 N N . TRP A 1 194 ? -13.027 -1.669 34.932 1.00 31.12 194 TRP A N 1
ATOM 1423 C CA . TRP A 1 194 ? -11.725 -1.040 34.668 1.00 31.12 194 TRP A CA 1
ATOM 1424 C C . TRP A 1 194 ? -11.712 0.431 34.178 1.00 31.12 194 TRP A C 1
ATOM 1426 O O . TRP A 1 194 ? -12.304 0.787 33.168 1.00 31.12 194 TRP A O 1
ATOM 1436 N N . GLU A 1 195 ? -11.025 1.288 34.949 1.00 37.56 195 GLU A N 1
ATOM 1437 C CA . GLU A 1 195 ? -10.579 2.661 34.611 1.00 37.56 195 GLU A CA 1
ATOM 1438 C C . GLU A 1 195 ? -11.614 3.761 34.284 1.00 37.56 195 GLU A C 1
ATOM 1440 O O . GLU A 1 195 ? -11.270 4.781 33.695 1.00 37.56 195 GLU A O 1
ATOM 1445 N N . GLY A 1 196 ? -12.865 3.653 34.743 1.00 38.06 196 GLY A N 1
ATOM 1446 C CA . GLY A 1 196 ? -13.781 4.813 34.757 1.00 38.06 196 GLY A CA 1
ATOM 1447 C C . GLY A 1 196 ? -14.397 5.191 33.401 1.00 38.06 196 GLY A C 1
ATOM 1448 O O . GLY A 1 196 ? -15.023 6.242 33.274 1.00 38.06 196 GLY A O 1
ATOM 1449 N N . HIS A 1 197 ? -14.300 4.323 32.394 1.00 37.25 197 HIS A N 1
ATOM 1450 C CA . HIS A 1 197 ? -15.025 4.469 31.132 1.00 37.25 197 HIS A CA 1
ATOM 1451 C C . HIS A 1 197 ? -16.364 3.711 31.203 1.00 37.25 197 HIS A C 1
ATOM 1453 O O . HIS A 1 197 ? -16.387 2.483 31.225 1.00 37.25 197 HIS A O 1
ATOM 1459 N N . CYS A 1 198 ? -17.503 4.417 31.246 1.00 37.44 198 CYS A N 1
ATOM 1460 C CA . CYS A 1 198 ? -18.830 3.787 31.171 1.00 37.44 198 CYS A CA 1
ATOM 1461 C C . CYS A 1 198 ? -19.547 4.196 29.867 1.00 37.44 198 CYS A C 1
ATOM 1463 O O . CYS A 1 198 ? -20.180 5.247 29.805 1.00 37.44 198 CYS A O 1
ATOM 1465 N N . ALA A 1 199 ? -19.405 3.335 28.847 1.00 38.28 199 ALA A N 1
ATOM 1466 C CA . ALA A 1 199 ? -20.310 2.997 27.729 1.00 38.28 199 ALA A CA 1
ATOM 1467 C C . ALA A 1 199 ? -19.481 2.595 26.489 1.00 38.28 199 ALA A C 1
ATOM 1469 O O . ALA A 1 199 ? -19.518 3.266 25.458 1.00 38.28 199 ALA A O 1
ATOM 1470 N N . ASP A 1 200 ? -18.718 1.501 26.594 1.00 54.94 200 ASP A N 1
ATOM 1471 C CA . ASP A 1 200 ? -18.012 0.924 25.447 1.00 54.94 200 ASP A CA 1
ATOM 1472 C C . ASP A 1 200 ? -19.039 0.529 24.377 1.00 54.94 200 ASP A C 1
ATOM 1474 O O . ASP A 1 200 ? -20.004 -0.189 24.665 1.00 54.94 200 ASP A O 1
ATOM 1478 N N . GLN A 1 201 ? -18.838 0.955 23.126 1.00 60.00 201 GLN A N 1
ATOM 1479 C CA . GLN A 1 201 ? -19.510 0.276 22.021 1.00 60.00 201 GLN A CA 1
ATOM 1480 C C . GLN A 1 201 ? -18.987 -1.165 22.020 1.00 60.00 201 GLN A C 1
ATOM 1482 O O . GLN A 1 201 ? -17.831 -1.411 21.669 1.00 60.00 201 GLN A O 1
ATOM 1487 N N . GLN A 1 202 ? -19.817 -2.096 22.489 1.00 84.06 202 GLN A N 1
ATOM 1488 C CA . GLN A 1 202 ? -19.476 -3.510 22.546 1.00 84.06 202 GLN A CA 1
ATOM 1489 C C . GLN A 1 202 ? -19.828 -4.186 21.229 1.00 84.06 202 GLN A C 1
ATOM 1491 O O . GLN A 1 202 ? -20.944 -4.057 20.720 1.00 84.06 202 GLN A O 1
ATOM 1496 N N . PHE A 1 203 ? -18.869 -4.936 20.707 1.00 93.25 203 PHE A N 1
ATOM 1497 C CA . PHE A 1 203 ? -19.029 -5.747 19.512 1.00 93.25 203 PHE A CA 1
ATOM 1498 C C . PHE A 1 203 ? -18.523 -7.160 19.782 1.00 93.25 203 PHE A C 1
ATOM 1500 O O . PHE A 1 203 ? -17.617 -7.377 20.585 1.00 93.25 203 PHE A O 1
ATOM 1507 N N . ASP A 1 204 ? -19.048 -8.140 19.061 1.00 95.88 204 ASP A N 1
ATOM 1508 C CA . ASP A 1 204 ? -18.414 -9.454 19.026 1.00 95.88 204 ASP A CA 1
ATOM 1509 C C . ASP A 1 204 ? -17.032 -9.335 18.377 1.00 95.88 204 ASP A C 1
ATOM 1511 O O . ASP A 1 204 ? -16.057 -9.894 18.880 1.00 95.88 204 ASP A O 1
ATOM 1515 N N . ALA A 1 205 ? -16.932 -8.557 17.292 1.00 98.19 205 ALA A N 1
ATOM 1516 C CA . ALA A 1 205 ? -15.675 -8.314 16.600 1.00 98.19 205 ALA A CA 1
ATOM 1517 C C . ALA A 1 205 ? -15.455 -6.846 16.206 1.00 98.19 205 ALA A C 1
ATOM 1519 O O . ALA A 1 205 ? -16.339 -6.186 15.653 1.00 98.19 205 ALA A O 1
ATOM 1520 N N . LEU A 1 206 ? -14.224 -6.372 16.397 1.00 98.56 206 LEU A N 1
ATOM 1521 C CA . LEU A 1 206 ? -13.724 -5.122 15.834 1.00 98.56 206 LEU A CA 1
ATOM 1522 C C . LEU A 1 206 ? -12.702 -5.434 14.738 1.00 98.56 206 LEU A C 1
ATOM 1524 O O . LEU A 1 206 ? -11.757 -6.192 14.946 1.00 98.56 206 LEU A O 1
ATOM 1528 N N . ILE A 1 207 ? -12.882 -4.840 13.564 1.00 98.81 207 ILE A N 1
ATOM 1529 C CA . ILE A 1 207 ? -11.969 -4.957 12.425 1.00 98.81 207 ILE A CA 1
ATOM 1530 C C . ILE A 1 207 ? -11.272 -3.611 12.227 1.00 98.81 207 ILE A C 1
ATOM 1532 O O . ILE A 1 207 ? -11.928 -2.576 12.129 1.00 98.81 207 ILE A O 1
ATOM 1536 N N . VAL A 1 208 ? -9.948 -3.618 12.107 1.00 98.56 208 VAL A N 1
ATOM 1537 C CA . VAL A 1 208 ? -9.157 -2.400 11.884 1.00 98.56 208 VAL A CA 1
ATOM 1538 C C . VAL A 1 208 ? -8.585 -2.413 10.474 1.00 98.56 208 VAL A C 1
ATOM 1540 O O . VAL A 1 208 ? -7.712 -3.222 10.161 1.00 98.56 208 VAL A O 1
ATOM 1543 N N . GLY A 1 209 ? -9.079 -1.505 9.633 1.00 98.31 209 GLY A N 1
ATOM 1544 C CA . GLY A 1 209 ? -8.746 -1.367 8.218 1.00 98.31 209 GLY A CA 1
ATOM 1545 C C . GLY A 1 209 ? -9.906 -1.758 7.297 1.00 98.31 209 GLY A C 1
ATOM 1546 O O . GLY A 1 209 ? -10.404 -2.877 7.338 1.00 98.31 209 GLY A O 1
ATOM 1547 N N . ALA A 1 210 ? -10.291 -0.856 6.398 1.00 98.31 210 ALA A N 1
ATOM 1548 C CA . ALA A 1 210 ? -11.369 -0.977 5.416 1.00 98.31 210 ALA A CA 1
ATOM 1549 C C . ALA A 1 210 ? -10.831 -1.188 3.981 1.00 98.31 210 ALA A C 1
ATOM 1551 O O . ALA A 1 210 ? -11.382 -0.689 2.994 1.00 98.31 210 ALA A O 1
ATOM 1552 N N . GLY A 1 211 ? -9.719 -1.920 3.858 1.00 98.25 211 GLY A N 1
ATOM 1553 C CA . GLY A 1 211 ? -9.194 -2.429 2.585 1.00 98.25 211 GLY A CA 1
ATOM 1554 C C . GLY A 1 211 ? -9.839 -3.757 2.160 1.00 98.25 211 GLY A C 1
ATOM 1555 O O . GLY A 1 211 ? -10.826 -4.199 2.745 1.00 98.25 211 GLY A O 1
ATOM 1556 N N . PHE A 1 212 ? -9.246 -4.437 1.169 1.00 98.38 212 PHE A N 1
ATOM 1557 C CA . PHE A 1 212 ? -9.728 -5.740 0.675 1.00 98.38 212 PHE A CA 1
ATOM 1558 C C . PHE A 1 212 ? -9.979 -6.764 1.798 1.00 98.38 212 PHE A C 1
ATOM 1560 O O . PHE A 1 212 ? -10.993 -7.459 1.800 1.00 98.38 212 PHE A O 1
ATOM 1567 N N . SER A 1 213 ? -9.043 -6.871 2.738 1.00 97.44 213 SER A N 1
ATOM 1568 C CA . SER A 1 213 ? -9.100 -7.812 3.855 1.00 97.44 213 SER A CA 1
ATOM 1569 C C . SER A 1 213 ? -10.254 -7.506 4.806 1.00 97.44 213 SER A C 1
ATOM 1571 O O . SER A 1 213 ? -11.077 -8.380 5.055 1.00 97.44 213 SER A O 1
ATOM 1573 N N . GLY A 1 214 ? -10.355 -6.269 5.296 1.00 98.50 214 GLY A N 1
ATOM 1574 C CA . GLY A 1 214 ? -11.389 -5.892 6.261 1.00 98.50 214 GLY A CA 1
ATOM 1575 C C . GLY A 1 214 ? -12.802 -5.889 5.685 1.00 98.50 214 GLY A C 1
ATOM 1576 O O . GLY A 1 214 ? -13.725 -6.340 6.356 1.00 98.50 214 GLY A O 1
ATOM 1577 N N . ILE A 1 215 ? -12.975 -5.479 4.420 1.00 98.81 215 ILE A N 1
ATOM 1578 C CA . ILE A 1 215 ? -14.271 -5.565 3.723 1.00 98.81 215 ILE A CA 1
ATOM 1579 C C . ILE A 1 215 ? -14.740 -7.024 3.643 1.00 98.81 215 ILE A C 1
ATOM 1581 O O . ILE A 1 215 ? -15.896 -7.320 3.940 1.00 98.81 215 ILE A O 1
ATOM 1585 N N . HIS A 1 216 ? -13.846 -7.943 3.266 1.00 98.56 216 HIS A N 1
ATOM 1586 C CA . HIS A 1 216 ? -14.196 -9.357 3.161 1.00 98.56 216 HIS A CA 1
ATOM 1587 C C . HIS A 1 216 ? -14.442 -9.985 4.534 1.00 98.56 216 HIS A C 1
ATOM 1589 O O . HIS A 1 216 ? -15.443 -10.675 4.710 1.00 98.56 216 HIS A O 1
ATOM 1595 N N . GLN A 1 217 ? -13.584 -9.701 5.518 1.00 98.69 217 GLN A N 1
ATOM 1596 C CA . GLN A 1 217 ? -13.771 -10.200 6.875 1.00 98.69 217 GLN A CA 1
ATOM 1597 C C . GLN A 1 217 ? -15.109 -9.740 7.460 1.00 98.69 217 GLN A C 1
ATOM 1599 O O . GLN A 1 217 ? -15.817 -10.559 8.037 1.00 98.69 217 GLN A O 1
ATOM 1604 N N . LEU A 1 218 ? -15.486 -8.470 7.275 1.00 98.81 218 LEU A N 1
ATOM 1605 C CA . LEU A 1 218 ? -16.781 -7.955 7.716 1.00 98.81 218 LEU A CA 1
ATOM 1606 C C . LEU A 1 218 ? -17.930 -8.771 7.112 1.00 98.81 218 LEU A C 1
ATOM 1608 O O . LEU A 1 218 ? -18.800 -9.229 7.845 1.00 98.81 218 LEU A O 1
ATOM 1612 N N . ASN A 1 219 ? -17.913 -8.986 5.794 1.00 98.50 219 ASN A N 1
ATOM 1613 C CA . ASN A 1 219 ? -18.944 -9.763 5.107 1.00 98.50 219 ASN A CA 1
ATOM 1614 C C . ASN A 1 219 ? -19.082 -11.185 5.678 1.00 98.50 219 ASN A C 1
ATOM 1616 O O . ASN A 1 219 ? -20.196 -11.654 5.892 1.00 98.50 219 ASN A O 1
ATOM 1620 N N . GLU A 1 220 ? -17.966 -11.866 5.952 1.00 98.50 220 GLU A N 1
ATOM 1621 C CA . GLU A 1 220 ? -17.988 -13.223 6.507 1.00 98.50 220 GLU A CA 1
ATOM 1622 C C . GLU A 1 220 ? -18.445 -13.266 7.972 1.00 98.50 220 GLU A C 1
ATOM 1624 O O . GLU A 1 220 ? -19.246 -14.126 8.335 1.00 98.50 220 GLU A O 1
ATOM 1629 N N . LEU A 1 221 ? -18.021 -12.317 8.813 1.00 98.38 221 LEU A N 1
ATOM 1630 C CA . LEU A 1 221 ? -18.450 -12.280 10.217 1.00 98.38 221 LEU A CA 1
ATOM 1631 C C . LEU A 1 221 ? -19.932 -11.914 10.370 1.00 98.38 221 LEU A C 1
ATOM 1633 O O . LEU A 1 221 ? -20.613 -12.483 11.222 1.00 98.38 221 LEU A O 1
ATOM 1637 N N . LEU A 1 222 ? -20.469 -11.041 9.511 1.00 98.00 222 LEU A N 1
ATOM 1638 C CA . LEU A 1 222 ? -21.906 -10.741 9.498 1.00 98.00 222 LEU A CA 1
ATOM 1639 C C . LEU A 1 222 ? -22.750 -11.972 9.126 1.00 98.00 222 LEU A C 1
ATOM 1641 O O . LEU A 1 222 ? -23.839 -12.149 9.669 1.00 98.00 222 LEU A O 1
ATOM 1645 N N . LYS A 1 223 ? -22.250 -12.868 8.259 1.00 96.81 223 LYS A N 1
ATOM 1646 C CA . LYS A 1 223 ? -22.926 -14.144 7.934 1.00 96.81 223 LYS A CA 1
ATOM 1647 C C . LYS A 1 223 ? -22.972 -15.116 9.114 1.00 96.81 223 LYS A C 1
ATOM 1649 O O . LYS A 1 223 ? -23.845 -15.980 9.139 1.00 96.81 223 LYS A O 1
ATOM 1654 N N . LEU A 1 224 ? -22.065 -14.974 10.081 1.00 96.44 224 LEU A N 1
ATOM 1655 C CA . LEU A 1 224 ? -22.112 -15.709 11.348 1.00 96.44 224 LEU A CA 1
ATOM 1656 C C . LEU A 1 224 ? -23.092 -15.087 12.360 1.00 96.44 224 LEU A C 1
ATOM 1658 O O . LEU A 1 224 ? -23.273 -15.638 13.440 1.00 96.44 224 LEU A O 1
ATOM 1662 N N . GLY A 1 225 ? -23.735 -13.961 12.027 1.00 95.75 225 GLY A N 1
ATOM 1663 C CA . GLY A 1 225 ? -24.662 -13.261 12.918 1.00 95.75 225 GLY A CA 1
ATOM 1664 C C . GLY A 1 225 ? -23.977 -12.438 14.012 1.00 95.75 225 GLY A C 1
ATOM 1665 O O . GLY A 1 225 ? -24.647 -12.029 14.956 1.00 95.75 225 GLY A O 1
ATOM 1666 N N . LEU A 1 226 ? -22.668 -12.196 13.892 1.00 95.75 226 LEU A N 1
ATOM 1667 C CA . LEU A 1 226 ? -21.903 -11.410 14.857 1.00 95.75 226 LEU A CA 1
ATOM 1668 C C . LEU A 1 226 ? -22.200 -9.912 14.718 1.00 95.75 226 LEU A C 1
ATOM 1670 O O . LEU A 1 226 ? -22.394 -9.391 13.615 1.00 95.75 226 LEU A O 1
ATOM 1674 N N . SER A 1 227 ? -22.168 -9.199 15.840 1.00 96.31 227 SER A N 1
ATOM 1675 C CA . SER A 1 227 ? -22.098 -7.742 15.877 1.00 96.31 227 SER A CA 1
ATOM 1676 C C . SER A 1 227 ? -20.671 -7.291 15.550 1.00 96.31 227 SER A C 1
ATOM 1678 O O . SER A 1 227 ? -19.710 -7.647 16.231 1.00 96.31 227 SER A O 1
ATOM 1680 N N . VAL A 1 228 ? -20.517 -6.537 14.459 1.00 98.06 228 VAL A N 1
ATOM 1681 C CA . VAL A 1 228 ? -19.199 -6.169 13.925 1.00 98.06 228 VAL A CA 1
ATOM 1682 C C . VAL A 1 228 ? -19.126 -4.679 13.627 1.00 98.06 228 VAL A C 1
ATOM 1684 O O . VAL A 1 228 ? -20.057 -4.102 13.051 1.00 98.06 228 VAL A O 1
ATOM 1687 N N . ARG A 1 229 ? -17.983 -4.077 13.965 1.00 98.38 229 ARG A N 1
ATOM 1688 C CA . ARG A 1 229 ? -17.593 -2.726 13.549 1.00 98.38 229 ARG A CA 1
ATOM 1689 C C . ARG A 1 229 ? -16.257 -2.772 12.816 1.00 98.38 229 ARG A C 1
ATOM 1691 O O . ARG A 1 229 ? -15.335 -3.463 13.235 1.00 98.38 229 ARG A O 1
ATOM 1698 N N . VAL A 1 230 ? -16.152 -2.022 11.725 1.00 98.88 230 VAL A N 1
ATOM 1699 C CA . VAL A 1 230 ? -14.884 -1.703 11.061 1.00 98.88 230 VAL A CA 1
ATOM 1700 C C . VAL A 1 230 ? -14.510 -0.266 11.406 1.00 98.88 230 VAL A C 1
ATOM 1702 O O . VAL A 1 230 ? -15.359 0.616 11.281 1.00 98.88 230 VAL A O 1
ATOM 1705 N N . ILE A 1 231 ? -13.253 -0.023 11.770 1.00 98.50 231 ILE A N 1
ATOM 1706 C CA . ILE A 1 231 ? -12.671 1.322 11.860 1.00 98.50 231 ILE A CA 1
ATOM 1707 C C . ILE A 1 231 ? -11.530 1.479 10.850 1.00 98.50 231 ILE A C 1
ATOM 1709 O O . ILE A 1 231 ? -10.784 0.532 10.592 1.00 98.50 231 ILE A O 1
ATOM 1713 N N . ASP A 1 232 ? -11.388 2.663 10.260 1.00 98.38 232 ASP A N 1
ATOM 1714 C CA . ASP A 1 232 ? -10.234 3.024 9.432 1.00 98.38 232 ASP A CA 1
ATOM 1715 C C . ASP A 1 232 ? -9.862 4.497 9.649 1.00 98.38 232 ASP A C 1
ATOM 1717 O O . ASP A 1 232 ? -10.732 5.363 9.778 1.00 98.38 232 ASP A O 1
ATOM 1721 N N . LEU A 1 233 ? -8.558 4.785 9.650 1.00 94.69 233 LEU A N 1
ATOM 1722 C CA . LEU A 1 233 ? -8.036 6.152 9.686 1.00 94.69 233 LEU A CA 1
ATOM 1723 C C . LEU A 1 233 ? -8.354 6.910 8.390 1.00 94.69 233 LEU A C 1
ATOM 1725 O O . LEU A 1 233 ? -8.428 8.136 8.389 1.00 94.69 233 LEU A O 1
ATOM 1729 N N . ALA A 1 234 ? -8.516 6.190 7.277 1.00 93.00 234 ALA A N 1
ATOM 1730 C CA . ALA A 1 234 ? -8.920 6.748 5.998 1.00 93.00 234 ALA A CA 1
ATOM 1731 C C . ALA A 1 234 ? -10.308 7.391 6.091 1.00 93.00 234 ALA A C 1
ATOM 1733 O O . ALA A 1 234 ? -11.163 6.964 6.867 1.00 93.00 234 ALA A O 1
ATOM 1734 N N . SER A 1 235 ? -10.561 8.384 5.240 1.00 94.25 235 SER A N 1
ATOM 1735 C CA . SER A 1 235 ? -11.871 9.041 5.156 1.00 94.25 235 SER A CA 1
ATOM 1736 C C . SER A 1 235 ? -12.915 8.218 4.393 1.00 94.25 235 SER A C 1
ATOM 1738 O O . SER A 1 235 ? -14.103 8.541 4.420 1.00 94.25 235 SER A O 1
ATOM 1740 N N . ASP A 1 236 ? -12.486 7.159 3.703 1.00 95.75 236 ASP A N 1
ATOM 1741 C CA . ASP A 1 236 ? -13.336 6.264 2.925 1.00 95.75 236 ASP A CA 1
ATOM 1742 C C . ASP A 1 236 ? -12.697 4.865 2.817 1.00 95.75 236 ASP A C 1
ATOM 1744 O O . ASP A 1 236 ? -11.536 4.659 3.169 1.00 95.75 236 ASP A O 1
ATOM 1748 N N . ILE A 1 237 ? -13.452 3.895 2.302 1.00 98.06 237 ILE A N 1
ATOM 1749 C CA . ILE A 1 237 ? -12.978 2.527 2.050 1.00 98.06 237 ILE A CA 1
ATOM 1750 C C . ILE A 1 237 ? -11.866 2.481 0.992 1.00 98.06 237 ILE A C 1
ATOM 1752 O O . ILE A 1 237 ? -11.715 3.388 0.174 1.00 98.06 237 ILE A O 1
ATOM 1756 N N . GLY A 1 238 ? -11.137 1.364 0.950 1.00 97.00 238 GLY A N 1
ATOM 1757 C CA . GLY A 1 238 ? -10.252 1.007 -0.164 1.00 97.00 238 GLY A CA 1
ATOM 1758 C C . GLY A 1 238 ? -8.817 0.669 0.236 1.00 97.00 238 GLY A C 1
ATOM 1759 O O . GLY A 1 238 ? -8.102 0.027 -0.540 1.00 97.00 238 GLY A O 1
ATOM 1760 N N . GLY A 1 239 ? -8.385 1.060 1.439 1.00 97.00 239 GLY A N 1
ATOM 1761 C CA . GLY A 1 239 ? -7.031 0.812 1.941 1.00 97.00 239 GLY A CA 1
ATOM 1762 C C . GLY A 1 239 ? -5.963 1.340 0.979 1.00 97.00 239 GLY A C 1
ATOM 1763 O O . GLY A 1 239 ? -5.940 2.525 0.653 1.00 97.00 239 GLY A O 1
ATOM 1764 N N . THR A 1 240 ? -5.103 0.461 0.452 1.00 97.50 240 THR A N 1
ATOM 1765 C CA . THR A 1 240 ? -4.098 0.806 -0.575 1.00 97.50 240 THR A CA 1
ATOM 1766 C C . THR A 1 240 ? -4.678 1.664 -1.701 1.00 97.50 240 THR A C 1
ATOM 1768 O O . THR A 1 240 ? -4.048 2.638 -2.109 1.00 97.50 240 THR A O 1
ATOM 1771 N N . TRP A 1 241 ? -5.882 1.336 -2.166 1.00 97.81 241 TRP A N 1
ATOM 1772 C CA . TRP A 1 241 ? -6.531 2.001 -3.292 1.00 97.81 241 TRP A CA 1
ATOM 1773 C C . TRP A 1 241 ? -7.247 3.294 -2.903 1.00 97.81 241 TRP A C 1
ATOM 1775 O O . TRP A 1 241 ? -7.682 4.012 -3.788 1.00 97.81 241 TRP A O 1
ATOM 1785 N N . HIS A 1 242 ? -7.333 3.627 -1.615 1.00 96.81 242 HIS A N 1
ATOM 1786 C CA . HIS A 1 242 ? -7.712 4.961 -1.149 1.00 96.81 242 HIS A CA 1
ATOM 1787 C C . HIS A 1 242 ? -6.497 5.905 -1.114 1.00 96.81 242 HIS A C 1
ATOM 1789 O O . HIS A 1 242 ? -6.580 7.044 -1.557 1.00 96.81 242 HIS A O 1
ATOM 1795 N N . PHE A 1 243 ? -5.348 5.424 -0.621 1.00 95.75 243 PHE A N 1
ATOM 1796 C CA . PHE A 1 243 ? -4.162 6.264 -0.396 1.00 95.75 243 PHE A CA 1
ATOM 1797 C C . PHE A 1 243 ? -3.270 6.465 -1.631 1.00 95.75 243 PHE A C 1
ATOM 1799 O O . PHE A 1 243 ? -2.613 7.497 -1.768 1.00 95.75 243 PHE A O 1
ATOM 1806 N N . ASN A 1 244 ? -3.194 5.481 -2.531 1.00 97.38 244 ASN A N 1
ATOM 1807 C CA . ASN A 1 244 ? -2.250 5.496 -3.654 1.00 97.38 244 ASN A CA 1
ATOM 1808 C C . ASN A 1 244 ? -2.861 6.121 -4.916 1.00 97.38 244 ASN A C 1
ATOM 1810 O O . ASN A 1 244 ? -2.960 5.474 -5.953 1.00 97.38 244 ASN A O 1
ATOM 1814 N N . CYS A 1 245 ? -3.238 7.395 -4.830 1.00 96.75 245 CYS A N 1
ATOM 1815 C CA . CYS A 1 245 ? -3.856 8.161 -5.922 1.00 96.75 245 CYS A CA 1
ATOM 1816 C C . CYS A 1 245 ? -2.839 8.799 -6.890 1.00 96.75 245 CYS A C 1
ATOM 1818 O O . CYS A 1 245 ? -3.161 9.761 -7.587 1.00 96.75 245 CYS A O 1
ATOM 1820 N N . TYR A 1 246 ? -1.596 8.310 -6.914 1.00 98.00 246 TYR A N 1
ATOM 1821 C CA . TYR A 1 246 ? -0.554 8.871 -7.771 1.00 98.00 246 TYR A CA 1
ATOM 1822 C C . TYR A 1 246 ? -0.773 8.521 -9.257 1.00 98.00 246 TYR A C 1
ATOM 1824 O O . TYR A 1 246 ? -1.353 7.478 -9.579 1.00 98.00 246 TYR A O 1
ATOM 1832 N N . PRO A 1 247 ? -0.273 9.347 -10.195 1.00 97.62 247 PRO A N 1
ATOM 1833 C CA . PRO A 1 247 ? -0.428 9.097 -11.621 1.00 97.62 247 PRO A CA 1
ATOM 1834 C C . PRO A 1 247 ? 0.263 7.794 -12.045 1.00 97.62 247 PRO A C 1
ATOM 1836 O O . PRO A 1 247 ? 1.435 7.573 -11.743 1.00 97.62 247 PRO A O 1
ATOM 1839 N N . GLY A 1 248 ? -0.470 6.924 -12.741 1.00 96.50 248 GLY A N 1
ATOM 1840 C CA . GLY A 1 248 ? 0.023 5.617 -13.183 1.00 96.50 248 GLY A CA 1
ATOM 1841 C C . GLY A 1 248 ? -0.195 4.460 -12.200 1.00 96.50 248 GLY A C 1
ATOM 1842 O O . GLY A 1 248 ? 0.141 3.332 -12.555 1.00 96.50 248 GLY A O 1
ATOM 1843 N N . ALA A 1 249 ? -0.784 4.695 -11.018 1.00 98.06 249 ALA A N 1
ATOM 1844 C CA . ALA A 1 249 ? -1.103 3.635 -10.059 1.00 98.06 249 ALA A CA 1
ATOM 1845 C C . ALA A 1 249 ? -1.972 2.535 -10.700 1.00 98.06 249 ALA A C 1
ATOM 1847 O O . ALA A 1 249 ? -3.080 2.790 -11.189 1.00 98.06 249 ALA A O 1
ATOM 1848 N N . MET A 1 250 ? -1.451 1.308 -10.714 1.00 97.44 250 MET A N 1
ATOM 1849 C CA . MET A 1 250 ? -2.047 0.158 -11.403 1.00 97.44 250 MET A CA 1
ATOM 1850 C C . MET A 1 250 ? -1.685 -1.147 -10.695 1.00 97.44 250 MET A C 1
ATOM 1852 O O . MET A 1 250 ? -0.587 -1.270 -10.141 1.00 97.44 250 MET A O 1
ATOM 1856 N N . SER A 1 251 ? -2.581 -2.135 -10.743 1.00 98.06 251 SER A N 1
ATOM 1857 C CA . SER A 1 251 ? -2.248 -3.507 -10.359 1.00 98.06 251 SER A CA 1
ATOM 1858 C C . SER A 1 251 ? -1.182 -4.085 -11.292 1.00 98.06 251 SER A C 1
ATOM 1860 O O . SER A 1 251 ? -1.063 -3.707 -12.453 1.00 98.06 251 SER A O 1
ATOM 1862 N N . ASP A 1 252 ? -0.423 -5.057 -10.804 1.00 97.12 252 ASP A N 1
ATOM 1863 C CA . ASP A 1 252 ? 0.411 -5.934 -11.637 1.00 97.12 252 ASP A CA 1
ATOM 1864 C C . ASP A 1 252 ? -0.041 -7.399 -11.583 1.00 97.12 252 ASP A C 1
ATOM 1866 O O . ASP A 1 252 ? 0.600 -8.302 -12.118 1.00 97.12 252 ASP A O 1
ATOM 1870 N N . THR A 1 253 ? -1.187 -7.620 -10.954 1.00 98.38 253 THR A N 1
ATOM 1871 C CA . THR A 1 253 ? -2.020 -8.802 -11.118 1.00 98.38 253 THR A CA 1
ATOM 1872 C C . THR A 1 253 ? -3.074 -8.481 -12.169 1.00 98.38 253 THR A C 1
ATOM 1874 O O . THR A 1 253 ? -3.658 -7.392 -12.136 1.00 98.38 253 THR A O 1
ATOM 1877 N N . GLU A 1 254 ? -3.317 -9.408 -13.095 1.00 98.00 254 GLU A N 1
ATOM 1878 C CA . GLU A 1 254 ? -4.313 -9.197 -14.142 1.00 98.00 254 GLU A CA 1
ATOM 1879 C C . GLU A 1 254 ? -5.731 -9.037 -13.557 1.00 98.00 254 GLU A C 1
ATOM 1881 O O . GLU A 1 254 ? -6.103 -9.660 -12.558 1.00 98.00 254 GLU A O 1
ATOM 1886 N N . SER A 1 255 ? -6.545 -8.210 -14.212 1.00 98.00 255 SER A N 1
ATOM 1887 C CA . SER A 1 255 ? -7.870 -7.759 -13.768 1.00 98.00 255 SER A CA 1
ATOM 1888 C C . SER A 1 255 ? -8.812 -8.884 -13.353 1.00 98.00 255 SER A C 1
ATOM 1890 O O . SER A 1 255 ? -9.642 -8.685 -12.467 1.00 98.00 255 SER A O 1
ATOM 1892 N N . PHE A 1 256 ? -8.709 -10.055 -13.987 1.00 96.94 256 PHE A N 1
ATOM 1893 C CA . PHE A 1 256 ? -9.601 -11.186 -13.738 1.00 96.94 256 PHE A CA 1
ATOM 1894 C C . PHE A 1 256 ? -9.302 -11.939 -12.431 1.00 96.94 256 PHE A C 1
ATOM 1896 O O . PHE A 1 256 ? -10.187 -12.646 -11.955 1.00 96.94 256 PHE A O 1
ATOM 1903 N N . VAL A 1 257 ? -8.117 -11.748 -11.832 1.00 98.06 257 VAL A N 1
ATOM 1904 C CA . VAL A 1 257 ? -7.707 -12.368 -10.551 1.00 98.06 257 VAL A CA 1
ATOM 1905 C C . VAL A 1 257 ? -7.237 -11.357 -9.497 1.00 98.06 257 VAL A C 1
ATOM 1907 O O . VAL A 1 257 ? -6.883 -11.746 -8.386 1.00 98.06 257 VAL A O 1
ATOM 1910 N N . TYR A 1 258 ? -7.286 -10.052 -9.789 1.00 98.44 258 TYR A N 1
ATOM 1911 C CA . TYR A 1 258 ? -7.140 -8.988 -8.788 1.00 98.44 258 TYR A CA 1
ATOM 1912 C C . TYR A 1 258 ? -8.505 -8.516 -8.257 1.00 98.44 258 TYR A C 1
ATOM 1914 O O . TYR A 1 258 ? -8.914 -7.370 -8.442 1.00 98.44 258 TYR A O 1
ATOM 1922 N N . ARG A 1 259 ? -9.259 -9.449 -7.675 1.00 97.50 259 ARG A N 1
ATOM 1923 C CA . ARG A 1 259 ? -10.637 -9.267 -7.190 1.00 97.50 259 ARG A CA 1
ATOM 1924 C C . ARG A 1 259 ? -11.011 -10.394 -6.229 1.00 97.50 259 ARG A C 1
ATOM 1926 O O . ARG A 1 259 ? -10.214 -11.307 -6.026 1.00 97.50 259 ARG A O 1
ATOM 1933 N N . TYR A 1 260 ? -12.207 -10.325 -5.658 1.00 98.19 260 TYR A N 1
ATOM 1934 C CA . TYR A 1 260 ? -12.748 -11.422 -4.858 1.00 98.19 260 TYR A CA 1
ATOM 1935 C C . TYR A 1 260 ? -13.189 -12.587 -5.746 1.00 98.19 260 TYR A C 1
ATOM 1937 O O . TYR A 1 260 ? -13.579 -12.375 -6.894 1.00 98.19 260 TYR A O 1
ATOM 1945 N N . SER A 1 261 ? -13.147 -13.804 -5.207 1.00 97.12 261 SER A N 1
ATOM 1946 C CA . SER A 1 261 ? -13.486 -15.051 -5.894 1.00 97.12 261 SER A CA 1
ATOM 1947 C C . SER A 1 261 ? -14.748 -15.745 -5.367 1.00 97.12 261 SER A C 1
ATOM 1949 O O . SER A 1 261 ? -15.196 -16.732 -5.953 1.00 97.12 261 SER A O 1
ATOM 1951 N N . TRP A 1 262 ? -15.324 -15.250 -4.267 1.00 95.12 262 TRP A N 1
ATOM 1952 C CA . TRP A 1 262 ? -16.462 -15.868 -3.575 1.00 95.12 262 TRP A CA 1
ATOM 1953 C C . TRP A 1 262 ? -17.839 -15.511 -4.167 1.00 95.12 262 TRP A C 1
ATOM 1955 O O . TRP A 1 262 ? -18.805 -16.230 -3.923 1.00 95.12 262 TRP A O 1
ATOM 1965 N N . ASP A 1 263 ? -17.939 -14.454 -4.979 1.00 95.81 263 ASP A N 1
ATOM 1966 C CA . ASP A 1 263 ? -19.166 -14.050 -5.679 1.00 95.81 263 ASP A CA 1
ATOM 1967 C C . ASP A 1 263 ? -19.056 -14.334 -7.184 1.00 95.81 263 ASP A C 1
ATOM 1969 O O . ASP A 1 263 ? -18.488 -13.563 -7.961 1.00 95.81 263 ASP A O 1
ATOM 1973 N N . LYS A 1 264 ? -19.600 -15.479 -7.603 1.00 94.12 264 LYS A N 1
ATOM 1974 C CA . LYS A 1 264 ? -19.510 -15.945 -8.993 1.00 94.12 264 LYS A CA 1
ATOM 1975 C C . LYS A 1 264 ? -20.280 -15.068 -9.980 1.00 94.12 264 LYS A C 1
ATOM 1977 O O . LYS A 1 264 ? -19.835 -14.904 -11.116 1.00 94.12 264 LYS A O 1
ATOM 1982 N N . GLU A 1 265 ? -21.419 -14.520 -9.567 1.00 95.44 265 GLU A N 1
ATOM 1983 C CA . GLU A 1 265 ? -22.196 -13.619 -10.418 1.00 95.44 265 GLU A CA 1
ATOM 1984 C C . GLU A 1 265 ? -21.407 -12.332 -10.668 1.00 95.44 265 GLU A C 1
ATOM 1986 O O . GLU A 1 265 ? -21.288 -11.892 -11.813 1.00 95.44 265 GLU A O 1
ATOM 1991 N N . ASP A 1 266 ? -20.802 -11.762 -9.623 1.00 96.12 266 ASP A N 1
ATOM 1992 C CA . ASP A 1 266 ? -19.970 -10.566 -9.743 1.00 96.12 266 ASP A CA 1
ATOM 1993 C C . ASP A 1 266 ? -18.733 -10.798 -10.613 1.00 96.12 266 ASP A C 1
ATOM 1995 O O . ASP A 1 266 ? -18.473 -10.021 -11.532 1.00 96.12 266 ASP A O 1
ATOM 1999 N N . LEU A 1 267 ? -18.027 -11.918 -10.415 1.00 94.12 267 LEU A N 1
ATOM 2000 C CA . LEU A 1 267 ? -16.905 -12.317 -11.270 1.00 94.12 267 LEU A CA 1
ATOM 2001 C C . LEU A 1 267 ? -17.280 -12.269 -12.759 1.00 94.12 267 LEU A C 1
ATOM 2003 O O . LEU A 1 267 ? -16.526 -11.748 -13.583 1.00 94.12 267 LEU A O 1
ATOM 2007 N N . GLN A 1 268 ? -18.458 -12.786 -13.109 1.00 93.44 268 GLN A N 1
ATOM 2008 C CA . GLN A 1 268 ? -18.920 -12.849 -14.494 1.00 93.44 268 GLN A CA 1
ATOM 2009 C C . GLN A 1 268 ? -19.410 -11.502 -15.029 1.00 93.44 268 GLN A C 1
ATOM 2011 O O . GLN A 1 268 ? -19.164 -11.196 -16.204 1.00 93.44 268 GLN A O 1
ATOM 2016 N N . THR A 1 269 ? -20.068 -10.698 -14.194 1.00 94.50 269 THR A N 1
ATOM 2017 C CA . THR A 1 269 ? -20.820 -9.507 -14.618 1.00 94.50 269 THR A CA 1
ATOM 2018 C C . THR A 1 269 ? -20.082 -8.187 -14.401 1.00 94.50 269 THR A C 1
ATOM 2020 O O . THR A 1 269 ? -20.233 -7.283 -15.224 1.00 94.50 269 THR A O 1
ATOM 2023 N N . TYR A 1 270 ? -19.238 -8.063 -13.371 1.00 96.56 270 TYR A N 1
ATOM 2024 C CA . TYR A 1 270 ? -18.565 -6.803 -13.064 1.00 96.56 270 TYR A CA 1
ATOM 2025 C C . TYR A 1 270 ? -17.553 -6.439 -14.166 1.00 96.56 270 TYR A C 1
ATOM 2027 O O . TYR A 1 270 ? -16.711 -7.265 -14.561 1.00 96.56 270 TYR A O 1
ATOM 2035 N N . PRO A 1 271 ? -17.611 -5.214 -14.713 1.00 93.81 271 PRO A N 1
ATOM 2036 C CA . PRO A 1 271 ? -16.797 -4.840 -15.857 1.00 93.81 271 PRO A CA 1
ATOM 2037 C C . PRO A 1 271 ? -15.320 -4.667 -15.483 1.00 93.81 271 PRO A C 1
ATOM 2039 O O . PRO A 1 271 ? -14.964 -4.188 -14.412 1.00 93.81 271 PRO A O 1
ATOM 2042 N N . TRP A 1 272 ? -14.444 -5.020 -16.419 1.00 94.69 272 TRP A N 1
ATOM 2043 C CA . TRP A 1 272 ? -13.029 -4.651 -16.405 1.00 94.69 272 TRP A CA 1
ATOM 2044 C C . TRP A 1 272 ? -12.560 -4.554 -17.855 1.00 94.69 272 TRP A C 1
ATOM 2046 O O . TRP A 1 272 ? -12.748 -5.487 -18.636 1.00 94.69 272 TRP A O 1
ATOM 2056 N N . LYS A 1 273 ? -12.050 -3.382 -18.241 1.00 94.44 273 LYS A N 1
ATOM 2057 C CA . LYS A 1 273 ? -11.815 -3.035 -19.654 1.00 94.44 273 LYS A CA 1
ATOM 2058 C C . LYS A 1 273 ? -10.437 -3.450 -20.149 1.00 94.44 273 LYS A C 1
ATOM 2060 O O . LYS A 1 273 ? -10.275 -3.712 -21.337 1.00 94.44 273 LYS A O 1
ATOM 2065 N N . ASN A 1 274 ? -9.464 -3.492 -19.247 1.00 97.19 274 ASN A N 1
ATOM 2066 C CA . ASN A 1 274 ? -8.063 -3.724 -19.563 1.00 97.19 274 ASN A CA 1
ATOM 2067 C C . ASN A 1 274 ? -7.533 -4.957 -18.829 1.00 97.19 274 ASN A C 1
ATOM 2069 O O . ASN A 1 274 ? -8.146 -5.426 -17.866 1.00 97.19 274 ASN A O 1
ATOM 2073 N N . HIS A 1 275 ? -6.389 -5.473 -19.281 1.00 96.94 275 HIS A N 1
ATOM 2074 C CA . HIS A 1 275 ? -5.713 -6.611 -18.653 1.00 96.94 275 HIS A CA 1
ATOM 2075 C C . HIS A 1 275 ? -5.245 -6.321 -17.224 1.00 96.94 275 HIS A C 1
ATOM 2077 O O . HIS A 1 275 ? -5.135 -7.259 -16.444 1.00 96.94 275 HIS A O 1
ATOM 2083 N N . TYR A 1 276 ? -5.042 -5.053 -16.860 1.00 98.06 276 TYR A N 1
ATOM 2084 C CA . TYR A 1 276 ? -4.783 -4.609 -15.488 1.00 98.06 276 TYR A CA 1
ATOM 2085 C C . TYR A 1 276 ? -5.758 -3.504 -15.087 1.00 98.06 276 TYR A C 1
ATOM 2087 O O . TYR A 1 276 ? -6.304 -2.808 -15.945 1.00 98.06 276 TYR A O 1
ATOM 2095 N N . VAL A 1 277 ? -5.961 -3.337 -13.783 1.00 97.62 277 VAL A N 1
ATOM 2096 C CA . VAL A 1 277 ? -6.870 -2.338 -13.215 1.00 97.62 277 VAL A CA 1
ATOM 2097 C C . VAL A 1 277 ? -6.074 -1.183 -12.623 1.00 97.62 277 VAL A C 1
ATOM 2099 O O . VAL A 1 277 ? -5.111 -1.385 -11.880 1.00 97.62 277 VAL A O 1
ATOM 2102 N N . HIS A 1 278 ? -6.474 0.041 -12.949 1.00 97.62 278 HIS A N 1
ATOM 2103 C CA . HIS A 1 278 ? -5.923 1.244 -12.337 1.00 97.62 278 HIS A CA 1
ATOM 2104 C C . HIS A 1 278 ? -6.565 1.527 -10.980 1.00 97.62 278 HIS A C 1
ATOM 2106 O O . HIS A 1 278 ? -7.658 1.046 -10.682 1.00 97.62 278 HIS A O 1
ATOM 2112 N N . GLN A 1 279 ? -5.903 2.349 -10.161 1.00 97.81 279 GLN A N 1
ATOM 2113 C CA . GLN A 1 279 ? -6.387 2.660 -8.815 1.00 97.81 279 GLN A CA 1
ATOM 2114 C C . GLN A 1 279 ? -7.863 3.091 -8.745 1.00 97.81 279 GLN A C 1
ATOM 2116 O O . GLN A 1 279 ? -8.576 2.523 -7.914 1.00 97.81 279 GLN A O 1
ATOM 2121 N N . PRO A 1 280 ? -8.370 3.995 -9.607 1.00 97.38 280 PRO A N 1
ATOM 2122 C CA . PRO A 1 280 ? -9.777 4.382 -9.553 1.00 97.38 280 PRO A CA 1
ATOM 2123 C C . PRO A 1 280 ? -10.728 3.215 -9.841 1.00 97.38 280 PRO A C 1
ATOM 2125 O O . PRO A 1 280 ? -11.793 3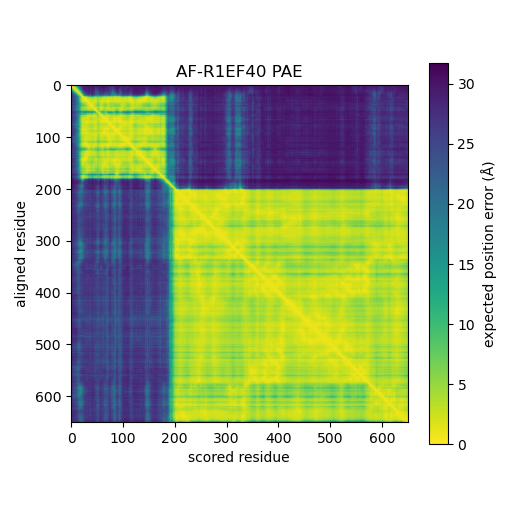.134 -9.240 1.00 97.38 280 PRO A O 1
ATOM 2128 N N . GLU A 1 281 ? -10.340 2.290 -10.726 1.00 98.25 281 GLU A N 1
ATOM 2129 C CA . GLU A 1 281 ? -11.147 1.116 -11.084 1.00 98.25 281 GLU A CA 1
ATOM 2130 C C . GLU A 1 281 ? -11.211 0.111 -9.929 1.00 98.25 281 GLU A C 1
ATOM 2132 O O . GLU A 1 281 ? -12.265 -0.468 -9.673 1.00 98.25 281 GLU A O 1
ATOM 2137 N N . VAL A 1 282 ? -10.106 -0.075 -9.197 1.00 98.50 282 VAL A N 1
ATOM 2138 C CA . VAL A 1 282 ? -10.101 -0.940 -8.009 1.00 98.50 282 VAL A CA 1
ATOM 2139 C C . VAL A 1 282 ? -10.904 -0.324 -6.868 1.00 98.50 282 VAL A C 1
ATOM 2141 O O . VAL A 1 282 ? -11.669 -1.026 -6.210 1.00 98.50 282 VAL A O 1
ATOM 2144 N N . LEU A 1 283 ? -10.749 0.981 -6.631 1.00 98.44 283 LEU A N 1
ATOM 2145 C CA . LEU A 1 283 ? -11.515 1.681 -5.604 1.00 98.44 283 LEU A CA 1
ATOM 2146 C C . LEU A 1 283 ? -13.020 1.598 -5.892 1.00 98.44 283 LEU A C 1
ATOM 2148 O O . LEU A 1 283 ? -13.799 1.297 -4.990 1.00 98.44 283 LEU A O 1
ATOM 2152 N N . GLU A 1 284 ? -13.422 1.792 -7.149 1.00 98.38 284 GLU A N 1
ATOM 2153 C CA . GLU A 1 284 ? -14.820 1.670 -7.564 1.00 98.38 284 GLU A CA 1
ATOM 2154 C C . GLU A 1 284 ? -15.352 0.237 -7.427 1.00 98.38 284 GLU A C 1
ATOM 2156 O O . GLU A 1 284 ? -16.479 0.036 -6.975 1.00 98.38 284 GLU A O 1
ATOM 2161 N N . TYR A 1 285 ? -14.532 -0.773 -7.727 1.00 98.69 285 TYR A N 1
ATOM 2162 C CA . TYR A 1 285 ? -14.878 -2.170 -7.465 1.00 98.69 285 TYR A CA 1
ATOM 2163 C C . TYR A 1 285 ? -15.142 -2.428 -5.977 1.00 98.69 285 TYR A C 1
ATOM 2165 O O . TYR A 1 285 ? -16.152 -3.035 -5.624 1.00 98.69 285 TYR A O 1
ATOM 2173 N N . LEU A 1 286 ? -14.289 -1.923 -5.082 1.00 98.69 286 LEU A N 1
ATOM 2174 C CA . LEU A 1 286 ? -14.497 -2.081 -3.641 1.00 98.69 286 LEU A CA 1
ATOM 2175 C C . LEU A 1 286 ? -15.743 -1.329 -3.148 1.00 98.69 286 LEU A C 1
ATOM 2177 O O . LEU A 1 286 ? -16.475 -1.862 -2.315 1.00 98.69 286 LEU A O 1
ATOM 2181 N N . ARG A 1 287 ? -16.029 -0.133 -3.686 1.00 98.62 287 ARG A N 1
ATOM 2182 C CA . ARG A 1 287 ? -17.266 0.612 -3.384 1.00 98.62 287 ARG A CA 1
ATOM 2183 C C . ARG A 1 287 ? -18.502 -0.168 -3.808 1.00 98.62 287 ARG A C 1
ATOM 2185 O O . ARG A 1 287 ? -19.450 -0.268 -3.032 1.00 98.62 287 ARG A O 1
ATOM 2192 N N . HIS A 1 288 ? -18.463 -0.759 -5.000 1.00 98.38 288 HIS A N 1
ATOM 2193 C CA . HIS A 1 288 ? -19.517 -1.636 -5.498 1.00 98.38 288 HIS A CA 1
ATOM 2194 C C . HIS A 1 288 ? -19.748 -2.834 -4.574 1.00 98.38 288 HIS A C 1
ATOM 2196 O O . HIS A 1 288 ? -20.890 -3.084 -4.210 1.00 98.38 288 HIS A O 1
ATOM 2202 N N . ILE A 1 289 ? -18.696 -3.529 -4.127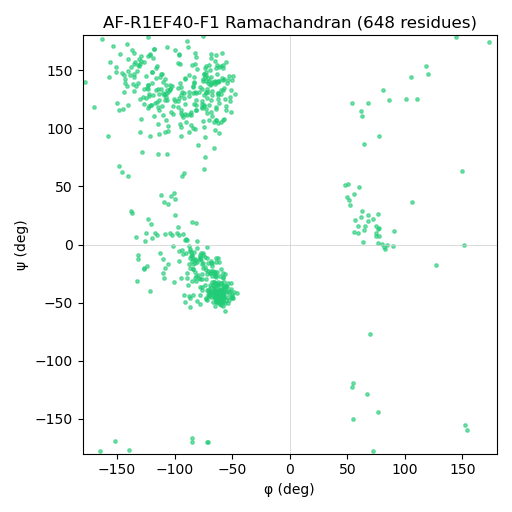 1.00 98.56 289 ILE A N 1
ATOM 2203 C CA . ILE A 1 289 ? -18.843 -4.654 -3.186 1.00 98.56 289 ILE A CA 1
ATOM 2204 C C . ILE A 1 289 ? -19.465 -4.188 -1.863 1.00 98.56 289 ILE A C 1
ATOM 2206 O O . ILE A 1 289 ? -20.421 -4.792 -1.383 1.00 98.56 289 ILE A O 1
ATOM 2210 N N . VAL A 1 290 ? -18.979 -3.083 -1.292 1.00 98.69 290 VAL A N 1
ATOM 2211 C CA . VAL A 1 290 ? -19.525 -2.525 -0.043 1.00 98.69 290 VAL A CA 1
ATOM 2212 C C . VAL A 1 290 ? -21.004 -2.154 -0.184 1.00 98.69 290 VAL A C 1
ATOM 2214 O O . VAL A 1 290 ? -21.773 -2.392 0.746 1.00 98.69 290 VAL A O 1
ATOM 2217 N N . ALA A 1 291 ? -21.413 -1.610 -1.333 1.00 98.38 291 ALA A N 1
ATOM 2218 C CA . ALA A 1 291 ? -22.806 -1.278 -1.616 1.00 98.38 291 ALA A CA 1
ATOM 2219 C C . ALA A 1 291 ? -23.671 -2.526 -1.868 1.00 98.38 291 ALA A C 1
ATOM 2221 O O . ALA A 1 291 ? -24.745 -2.648 -1.284 1.00 98.38 291 ALA A O 1
ATOM 2222 N N . LYS A 1 292 ? -23.198 -3.473 -2.693 1.00 98.06 292 LYS A N 1
ATOM 2223 C CA . LYS A 1 292 ? -23.904 -4.716 -3.053 1.00 98.06 292 LYS A CA 1
ATOM 2224 C C . LYS A 1 292 ? -24.274 -5.547 -1.822 1.00 98.06 292 LYS A C 1
ATOM 2226 O O . LYS A 1 292 ? -25.334 -6.164 -1.805 1.00 98.06 292 LYS A O 1
ATOM 2231 N N . TYR A 1 293 ? -23.412 -5.536 -0.809 1.00 97.81 293 TYR A N 1
ATOM 2232 C CA . TYR A 1 293 ? -23.573 -6.304 0.426 1.00 97.81 293 TYR A CA 1
ATOM 2233 C C . TYR A 1 293 ? -24.013 -5.457 1.633 1.00 97.81 293 TYR A C 1
ATOM 2235 O O . TYR A 1 293 ? -24.002 -5.955 2.754 1.00 97.81 293 TYR A O 1
ATOM 2243 N N . ASP A 1 294 ? -24.405 -4.193 1.417 1.00 96.81 294 ASP A N 1
ATOM 2244 C CA . ASP A 1 294 ? -24.884 -3.264 2.458 1.00 96.81 294 ASP A CA 1
ATOM 2245 C C . ASP A 1 294 ? -23.954 -3.172 3.690 1.00 96.81 294 ASP A C 1
ATOM 2247 O O . ASP A 1 294 ? -24.373 -3.143 4.849 1.00 96.81 294 ASP A O 1
ATOM 2251 N N . LEU A 1 295 ? -22.642 -3.146 3.435 1.00 98.31 295 LEU A N 1
ATOM 2252 C CA . LEU A 1 295 ? -21.614 -3.238 4.475 1.00 98.31 295 LEU A CA 1
ATOM 2253 C C . LEU A 1 295 ? -21.299 -1.882 5.121 1.00 98.31 295 LEU A C 1
ATOM 2255 O O . LEU A 1 295 ? -20.780 -1.825 6.234 1.00 98.31 295 LEU A O 1
ATOM 2259 N N . ARG A 1 296 ? -21.607 -0.773 4.435 1.00 98.00 296 ARG A N 1
ATOM 2260 C CA . ARG A 1 296 ? -21.171 0.582 4.818 1.00 98.00 296 ARG A CA 1
ATOM 2261 C C . ARG A 1 296 ? -21.626 0.994 6.219 1.00 98.00 296 ARG A C 1
ATOM 2263 O O . ARG A 1 296 ? -20.875 1.663 6.918 1.00 98.00 296 ARG A O 1
ATOM 2270 N N . LYS A 1 297 ? -22.824 0.580 6.634 1.00 95.38 297 LYS A N 1
ATOM 2271 C CA . LYS A 1 297 ? -23.416 0.891 7.950 1.00 95.38 297 LYS A CA 1
ATOM 2272 C C . LYS A 1 297 ? -22.642 0.308 9.141 1.00 95.38 297 LYS A C 1
ATOM 2274 O O . LYS A 1 297 ? -22.859 0.730 10.270 1.00 95.38 297 LYS A O 1
ATOM 2279 N N . HIS A 1 298 ? -21.743 -0.643 8.890 1.00 97.81 298 HIS A N 1
ATOM 2280 C CA . HIS A 1 298 ? -20.882 -1.264 9.896 1.00 97.81 298 HIS A CA 1
ATOM 2281 C C . HIS A 1 298 ? -19.476 -0.651 9.933 1.00 97.81 298 HIS A C 1
ATOM 2283 O O . HIS A 1 298 ? -18.589 -1.212 10.569 1.00 97.81 298 HIS A O 1
ATOM 2289 N N . MET A 1 299 ? -19.240 0.461 9.230 1.00 98.31 299 MET A N 1
ATOM 2290 C CA . MET A 1 299 ? -17.917 1.063 9.073 1.00 98.31 299 MET A CA 1
ATOM 2291 C C . MET A 1 299 ? -17.880 2.487 9.622 1.00 98.31 299 MET A C 1
ATOM 2293 O O . MET A 1 299 ? -18.789 3.278 9.374 1.00 98.31 299 MET A O 1
ATOM 2297 N N . GLN A 1 300 ? -16.791 2.823 10.304 1.00 96.44 300 GLN A N 1
ATOM 2298 C CA . GLN A 1 300 ? -16.505 4.148 10.833 1.00 96.44 300 GLN A CA 1
ATOM 2299 C C . GLN A 1 300 ? -15.141 4.627 10.313 1.00 96.44 300 GLN A C 1
ATOM 2301 O O . GLN A 1 300 ? -14.134 3.933 10.422 1.00 96.44 300 GLN A O 1
ATOM 2306 N N . PHE A 1 301 ? -15.127 5.810 9.703 1.00 95.44 301 PHE A N 1
ATOM 2307 C CA . PHE A 1 301 ? -13.965 6.389 9.018 1.00 95.44 301 PHE A CA 1
ATOM 2308 C C . PHE A 1 301 ? -13.368 7.537 9.826 1.00 95.44 301 PHE A C 1
ATOM 2310 O O . PHE A 1 301 ? -13.986 8.010 10.781 1.00 95.44 301 PHE A O 1
ATOM 2317 N N . ASN A 1 302 ? -12.186 8.013 9.426 1.00 92.38 302 ASN A N 1
ATOM 2318 C CA . ASN A 1 302 ? -11.419 9.017 10.173 1.00 92.38 302 ASN A CA 1
ATOM 2319 C C . ASN A 1 302 ? -11.224 8.613 11.648 1.00 92.38 302 ASN A C 1
ATOM 2321 O O . ASN A 1 302 ? -11.268 9.449 12.546 1.00 92.38 302 ASN A O 1
ATOM 2325 N N . THR A 1 303 ? -11.082 7.310 11.896 1.00 91.06 303 THR A N 1
ATOM 2326 C CA . THR A 1 303 ? -10.988 6.711 13.230 1.00 91.06 303 THR A CA 1
ATOM 2327 C C . THR A 1 303 ? -9.777 5.788 13.250 1.00 91.06 303 THR A C 1
ATOM 2329 O O . THR A 1 303 ? -9.826 4.652 12.779 1.00 91.06 303 THR A O 1
ATOM 2332 N N . GLU A 1 304 ? -8.657 6.301 13.751 1.00 92.94 304 GLU A N 1
ATOM 2333 C CA . GLU A 1 304 ? -7.424 5.535 13.912 1.00 92.94 304 GLU A CA 1
ATOM 2334 C C . GLU A 1 304 ? -7.450 4.754 15.230 1.00 92.94 304 GLU A C 1
ATOM 2336 O O . GLU A 1 304 ? -7.820 5.305 16.262 1.00 92.94 304 GLU A O 1
ATOM 2341 N N . MET A 1 305 ? -7.028 3.486 15.204 1.00 95.31 305 MET A N 1
ATOM 2342 C CA . MET A 1 305 ? -6.714 2.725 16.417 1.00 95.31 305 MET A CA 1
ATOM 2343 C C . MET A 1 305 ? -5.395 3.232 17.006 1.00 95.31 305 MET A C 1
ATOM 2345 O O . MET A 1 305 ? -4.347 3.086 16.374 1.00 95.31 305 MET A O 1
ATOM 2349 N N . LEU A 1 306 ? -5.451 3.792 18.212 1.00 89.62 306 LEU A N 1
ATOM 2350 C CA . LEU A 1 306 ? -4.288 4.311 18.933 1.00 89.62 306 LEU A CA 1
ATOM 2351 C C . LEU A 1 306 ? -3.664 3.247 19.844 1.00 89.62 306 LEU A C 1
ATOM 2353 O O . LEU A 1 306 ? -2.442 3.078 19.847 1.00 89.62 306 LEU A O 1
ATOM 2357 N N . SER A 1 307 ? -4.502 2.498 20.564 1.00 89.94 307 SER A N 1
ATOM 2358 C CA . SER A 1 307 ? -4.087 1.366 21.396 1.00 89.94 307 SER A CA 1
ATOM 2359 C C . SER A 1 307 ? -5.070 0.206 21.301 1.00 89.94 307 SER A C 1
ATOM 2361 O O . SER A 1 307 ? -6.219 0.377 20.886 1.00 89.94 307 SER A O 1
ATOM 2363 N N . ALA A 1 308 ? -4.593 -0.979 21.666 1.00 94.38 308 ALA A N 1
ATOM 2364 C CA . ALA A 1 308 ? -5.419 -2.158 21.856 1.00 94.38 308 ALA A CA 1
ATOM 2365 C C . ALA A 1 308 ? -4.839 -2.985 23.002 1.00 94.38 308 ALA A C 1
ATOM 2367 O O . ALA A 1 308 ? -3.719 -3.492 22.901 1.00 94.38 308 ALA A O 1
ATOM 2368 N N . ASP A 1 309 ? -5.617 -3.128 24.066 1.00 90.56 309 ASP A N 1
ATOM 2369 C CA . ASP A 1 309 ? -5.201 -3.756 25.312 1.00 90.56 309 ASP A CA 1
ATOM 2370 C C . ASP A 1 309 ? -6.127 -4.935 25.622 1.00 90.56 309 ASP A C 1
ATOM 2372 O O . ASP A 1 309 ? -7.354 -4.816 25.551 1.00 90.56 309 ASP A O 1
ATOM 2376 N N . TRP A 1 310 ? -5.548 -6.100 25.914 1.00 91.06 310 TRP A N 1
ATOM 2377 C CA . TRP A 1 310 ? -6.319 -7.283 26.287 1.00 91.06 310 TRP A CA 1
ATOM 2378 C C . TRP A 1 310 ? -6.717 -7.233 27.763 1.00 91.06 310 TRP A C 1
ATOM 2380 O O . TRP A 1 310 ? -5.861 -7.157 28.644 1.00 91.06 310 TRP A O 1
ATOM 2390 N N . ASP A 1 311 ? -8.015 -7.339 28.029 1.00 85.94 311 ASP A N 1
ATOM 2391 C CA . ASP A 1 311 ? -8.586 -7.467 29.365 1.00 85.94 311 ASP A CA 1
ATOM 2392 C C . ASP A 1 311 ? -8.798 -8.959 29.677 1.00 85.94 311 ASP A C 1
ATOM 2394 O O . ASP A 1 311 ? -9.717 -9.598 29.158 1.00 85.94 311 ASP A O 1
ATOM 2398 N N . ASP A 1 312 ? -7.926 -9.537 30.510 1.00 85.25 312 ASP A N 1
ATOM 2399 C CA . ASP A 1 312 ? -8.003 -10.952 30.895 1.00 85.25 312 ASP A CA 1
ATOM 2400 C C . ASP A 1 312 ? -9.219 -11.272 31.784 1.00 85.25 312 ASP A C 1
ATOM 2402 O O . ASP A 1 312 ? -9.650 -12.424 31.819 1.00 85.25 312 ASP A O 1
ATOM 2406 N N . GLU A 1 313 ? -9.803 -10.303 32.490 1.00 86.88 313 GLU A N 1
ATOM 2407 C CA . GLU A 1 313 ? -10.995 -10.553 33.308 1.00 86.88 313 GLU A CA 1
ATOM 2408 C C . GLU A 1 313 ? -12.250 -10.567 32.433 1.00 86.88 313 GLU A C 1
ATOM 2410 O O . GLU A 1 313 ? -13.044 -11.510 32.483 1.00 86.88 313 GLU A O 1
ATOM 2415 N N . ALA A 1 314 ? -12.399 -9.555 31.577 1.00 84.56 314 ALA A N 1
ATOM 2416 C CA . ALA A 1 314 ? -13.547 -9.424 30.686 1.00 84.56 314 ALA A CA 1
ATOM 2417 C C . ALA A 1 314 ? -13.432 -10.272 29.403 1.00 84.56 314 ALA A C 1
ATOM 2419 O O . ALA A 1 314 ? -14.434 -10.473 28.714 1.00 84.56 314 ALA A O 1
ATOM 2420 N N . GLN A 1 315 ? -12.242 -10.798 29.091 1.00 90.12 315 GLN A N 1
ATOM 2421 C CA . GLN A 1 315 ? -11.935 -11.564 27.875 1.00 90.12 315 GLN A CA 1
ATOM 2422 C C . GLN A 1 315 ? -12.269 -10.787 26.587 1.00 90.12 315 GLN A C 1
ATOM 2424 O O . GLN A 1 315 ? -12.848 -11.330 25.636 1.00 90.12 315 GLN A O 1
ATOM 2429 N N . VAL A 1 316 ? -11.909 -9.502 26.563 1.00 92.44 316 VAL A N 1
ATOM 2430 C CA . VAL A 1 316 ? -12.110 -8.592 25.427 1.00 92.44 316 VAL A CA 1
ATOM 2431 C C . VAL A 1 316 ? -10.864 -7.757 25.160 1.00 92.44 316 VAL A C 1
ATOM 2433 O O . VAL A 1 316 ? -10.066 -7.482 26.050 1.00 92.44 316 VAL A O 1
ATOM 2436 N N . TRP A 1 317 ? -10.729 -7.304 23.921 1.00 95.44 317 TRP A N 1
ATOM 2437 C CA . TRP A 1 317 ? -9.851 -6.208 23.543 1.00 95.44 317 TRP A CA 1
ATOM 2438 C C . TRP A 1 317 ? -10.536 -4.876 23.815 1.00 95.44 317 TRP A C 1
ATOM 2440 O O . TRP A 1 317 ? -11.666 -4.667 23.371 1.00 95.44 317 TRP A O 1
ATOM 2450 N N . ARG A 1 318 ? -9.833 -3.966 24.487 1.00 92.31 318 ARG A N 1
ATOM 2451 C CA . ARG A 1 318 ? -10.207 -2.559 24.645 1.00 92.31 318 ARG A CA 1
ATOM 2452 C C . ARG A 1 318 ? -9.385 -1.729 23.677 1.00 92.31 318 ARG A C 1
ATOM 2454 O O . ARG A 1 318 ? -8.160 -1.758 23.724 1.00 92.31 318 ARG A O 1
ATOM 2461 N N . VAL A 1 319 ? -10.059 -1.033 22.773 1.00 94.12 319 VAL A N 1
ATOM 2462 C CA . VAL A 1 319 ? -9.428 -0.320 21.664 1.00 94.12 319 VAL A CA 1
ATOM 2463 C C . VAL A 1 319 ? -9.715 1.165 21.780 1.00 94.12 319 VAL A C 1
ATOM 2465 O O . VAL A 1 319 ? -10.849 1.594 21.572 1.00 94.12 319 VAL A O 1
ATOM 2468 N N . ALA A 1 320 ? -8.679 1.942 22.094 1.00 87.88 320 ALA A N 1
ATOM 2469 C CA . ALA A 1 320 ? -8.751 3.395 22.110 1.00 87.88 320 ALA A CA 1
ATOM 2470 C C . ALA A 1 320 ? -8.558 3.948 20.697 1.00 87.88 320 ALA A C 1
ATOM 2472 O O . ALA A 1 320 ? -7.694 3.490 19.937 1.00 87.88 320 ALA A O 1
ATOM 2473 N N . THR A 1 321 ? -9.348 4.958 20.347 1.00 86.56 321 THR A N 1
ATOM 2474 C CA . THR A 1 321 ? -9.359 5.529 19.000 1.00 86.56 321 THR A CA 1
ATOM 2475 C C . THR A 1 321 ? -9.056 7.026 18.988 1.00 86.56 321 THR A C 1
ATOM 2477 O O . THR A 1 321 ? -9.180 7.717 19.997 1.00 86.56 321 THR A O 1
ATOM 2480 N N . SER A 1 322 ? -8.687 7.558 17.820 1.00 86.00 322 SER A N 1
ATOM 2481 C CA . SER A 1 322 ? -8.403 8.988 17.625 1.00 86.00 322 SER A CA 1
ATOM 2482 C C . SER A 1 322 ? -9.601 9.916 17.840 1.00 86.00 322 SER A C 1
ATOM 2484 O O . SER A 1 322 ? -9.421 11.129 17.877 1.00 86.00 322 SER A O 1
ATOM 2486 N N . THR A 1 323 ? -10.818 9.379 17.947 1.00 78.69 323 THR A N 1
ATOM 2487 C CA . THR A 1 323 ? -12.038 10.144 18.250 1.00 78.69 323 THR A CA 1
ATOM 2488 C C . THR A 1 323 ? -12.262 10.312 19.756 1.00 78.69 323 THR A C 1
ATOM 2490 O O . THR A 1 323 ? -13.193 11.007 20.154 1.00 78.69 323 THR A O 1
ATOM 2493 N N . GLY A 1 324 ? -11.427 9.682 20.592 1.00 74.56 324 GLY A N 1
ATOM 2494 C CA . GLY A 1 324 ? -11.626 9.588 22.038 1.00 74.56 324 GLY A CA 1
ATOM 2495 C C . GLY A 1 324 ? -12.586 8.467 22.452 1.00 74.56 324 GLY A C 1
ATOM 2496 O O . GLY A 1 324 ? -12.791 8.255 23.643 1.00 74.56 324 GLY A O 1
ATOM 2497 N N . GLU A 1 325 ? -13.165 7.730 21.498 1.00 79.31 325 GLU A N 1
ATOM 2498 C CA . GLU A 1 325 ? -13.995 6.561 21.792 1.00 79.31 325 GLU A CA 1
ATOM 2499 C C . GLU A 1 325 ? -13.128 5.363 22.194 1.00 79.31 325 GLU A C 1
ATOM 2501 O O . GLU A 1 325 ? -12.077 5.108 21.589 1.00 79.31 325 GLU A O 1
ATOM 2506 N N . VAL A 1 326 ? -13.630 4.584 23.154 1.00 81.94 326 VAL A N 1
ATOM 2507 C CA . VAL A 1 326 ? -13.132 3.247 23.483 1.00 81.94 326 VAL A CA 1
ATOM 2508 C C . VAL A 1 326 ? -14.150 2.222 22.990 1.00 81.94 326 VAL A C 1
ATOM 2510 O O . VAL A 1 326 ? -15.350 2.315 23.261 1.00 81.94 326 VAL A O 1
ATOM 2513 N N . MET A 1 327 ? -13.675 1.261 22.205 1.00 88.25 327 MET A N 1
ATOM 2514 C CA . MET A 1 327 ? -14.480 0.157 21.690 1.00 88.25 327 MET A CA 1
ATOM 2515 C C . MET A 1 327 ? -14.019 -1.138 22.344 1.00 88.25 327 MET A C 1
ATOM 2517 O O . MET A 1 327 ? -12.821 -1.413 22.391 1.00 88.25 327 MET A O 1
ATOM 2521 N N . ALA A 1 328 ? -14.962 -1.950 22.817 1.00 91.00 328 ALA A N 1
ATOM 2522 C CA . ALA A 1 328 ? -14.662 -3.250 23.400 1.00 91.00 328 ALA A CA 1
ATOM 2523 C C . ALA A 1 328 ? -15.116 -4.361 22.451 1.00 91.00 328 ALA A C 1
ATOM 2525 O O . ALA A 1 328 ? -16.258 -4.362 21.985 1.00 91.00 328 ALA A O 1
ATOM 2526 N N . ALA A 1 329 ? -14.235 -5.316 22.159 1.00 95.62 329 ALA A N 1
ATOM 2527 C CA . ALA A 1 329 ? -14.582 -6.448 21.312 1.00 95.62 329 ALA A CA 1
ATOM 2528 C C . ALA A 1 329 ? -13.926 -7.747 21.758 1.00 95.62 329 ALA A C 1
ATOM 2530 O O . ALA A 1 329 ? -12.744 -7.778 22.087 1.00 95.62 329 ALA A O 1
ATOM 2531 N N . ARG A 1 330 ? -14.671 -8.855 21.707 1.00 94.38 330 ARG A N 1
ATOM 2532 C CA . ARG A 1 330 ? -14.110 -10.180 22.011 1.00 94.38 330 ARG A CA 1
ATOM 2533 C C . ARG A 1 330 ? -13.016 -10.561 21.020 1.00 94.38 330 ARG A C 1
ATOM 2535 O O . ARG A 1 330 ? -11.985 -11.089 21.428 1.00 94.38 330 ARG A O 1
ATOM 2542 N N . TYR A 1 331 ? -13.255 -10.299 19.738 1.00 97.81 331 TYR A N 1
ATOM 2543 C CA . TYR A 1 331 ? -12.341 -10.604 18.645 1.00 97.81 331 TYR A CA 1
ATOM 2544 C C . TYR A 1 331 ? -11.816 -9.317 18.009 1.00 97.81 331 TYR A C 1
ATOM 2546 O O . TYR A 1 331 ? -12.594 -8.452 17.607 1.00 97.81 331 TYR A O 1
ATOM 2554 N N . LEU A 1 332 ? -10.498 -9.207 17.864 1.00 98.38 332 LEU A N 1
ATOM 2555 C CA . LEU A 1 332 ? -9.856 -8.099 17.163 1.00 98.38 332 LEU A CA 1
ATOM 2556 C C . LEU A 1 332 ? -9.245 -8.622 15.865 1.00 98.38 332 LEU A C 1
ATOM 2558 O O . LEU A 1 332 ? -8.367 -9.482 15.892 1.00 98.38 332 LEU A O 1
ATOM 2562 N N . VAL A 1 333 ? -9.691 -8.111 14.717 1.00 98.62 333 VAL A N 1
ATOM 2563 C CA . VAL A 1 333 ? -9.100 -8.445 13.416 1.00 98.62 333 VAL A CA 1
ATOM 2564 C C . VAL A 1 333 ? -8.300 -7.264 12.880 1.00 98.62 333 VAL A C 1
ATOM 2566 O O . VAL A 1 333 ? -8.842 -6.272 12.393 1.00 98.62 333 VAL A O 1
ATOM 2569 N N . ALA A 1 334 ? -6.981 -7.396 12.922 1.00 97.44 334 ALA A N 1
ATOM 2570 C CA . ALA A 1 334 ? -6.026 -6.443 12.391 1.00 97.44 334 ALA A CA 1
ATOM 2571 C C . ALA A 1 334 ? -5.838 -6.652 10.875 1.00 97.44 334 ALA A C 1
ATOM 2573 O O . ALA A 1 334 ? -5.086 -7.513 10.411 1.00 97.44 334 ALA A O 1
ATOM 2574 N N . ALA A 1 335 ? -6.516 -5.825 10.082 1.00 97.44 335 ALA A N 1
ATOM 2575 C CA . ALA A 1 335 ? -6.428 -5.766 8.624 1.00 97.44 335 ALA A CA 1
ATOM 2576 C C . ALA A 1 335 ? -5.585 -4.554 8.162 1.00 97.44 335 ALA A C 1
ATOM 2578 O O . ALA A 1 335 ? -5.914 -3.878 7.188 1.00 97.44 335 ALA A O 1
ATOM 2579 N N . LEU A 1 336 ? -4.467 -4.297 8.856 1.00 94.50 336 LEU A N 1
ATOM 2580 C CA . LEU A 1 336 ? -3.704 -3.034 8.810 1.00 94.50 336 LEU A CA 1
ATOM 2581 C C . LEU A 1 336 ? -2.942 -2.774 7.495 1.00 94.50 336 LEU A C 1
ATOM 2583 O O . LEU A 1 336 ? -2.522 -1.648 7.213 1.00 94.50 336 LEU A O 1
ATOM 2587 N N . GLY A 1 337 ? -2.763 -3.815 6.680 1.00 89.06 337 GLY A N 1
ATOM 2588 C CA . GLY A 1 337 ? -2.058 -3.755 5.403 1.00 89.06 337 GLY A CA 1
ATOM 2589 C C . GLY A 1 337 ? -0.532 -3.816 5.537 1.00 89.06 337 GLY A C 1
ATOM 2590 O O . GLY A 1 337 ? 0.090 -3.090 6.309 1.00 89.06 337 GLY A O 1
ATOM 2591 N N . VAL A 1 338 ? 0.084 -4.665 4.711 1.00 88.88 338 VAL A N 1
ATOM 2592 C CA . VAL A 1 338 ? 1.541 -4.903 4.693 1.00 88.88 338 VAL A CA 1
ATOM 2593 C C . VAL A 1 338 ? 2.348 -3.810 3.982 1.00 88.88 338 VAL A C 1
ATOM 2595 O O . VAL A 1 338 ? 3.570 -3.816 4.039 1.00 88.88 338 VAL A O 1
ATOM 2598 N N . LEU A 1 339 ? 1.690 -2.884 3.278 1.00 90.38 339 LEU A N 1
ATOM 2599 C CA . LEU A 1 339 ? 2.314 -1.819 2.479 1.00 90.38 339 LEU A CA 1
ATOM 2600 C C . LEU A 1 339 ? 1.529 -0.505 2.638 1.00 90.38 339 LEU A C 1
ATOM 2602 O O . LEU A 1 339 ? 0.975 0.015 1.668 1.00 90.38 339 LEU A O 1
ATOM 2606 N N . SER A 1 340 ? 1.412 -0.003 3.870 1.00 86.12 340 SER A N 1
ATOM 2607 C CA . SER A 1 340 ? 0.667 1.240 4.156 1.00 86.12 340 SER A CA 1
ATOM 2608 C C . SER A 1 340 ? 1.407 2.235 5.057 1.00 86.12 340 SER A C 1
ATOM 2610 O O . SER A 1 340 ? 1.271 3.438 4.826 1.00 86.12 340 SER A O 1
ATOM 2612 N N . LYS A 1 341 ? 2.266 1.805 5.996 1.00 90.38 341 LYS A N 1
ATOM 2613 C CA . LYS A 1 341 ? 3.116 2.737 6.761 1.00 90.38 341 LYS A CA 1
ATOM 2614 C C . LYS A 1 341 ? 4.199 3.328 5.862 1.00 90.38 341 LYS A C 1
ATOM 2616 O O . LYS A 1 341 ? 5.136 2.642 5.467 1.00 90.38 341 LYS A O 1
ATOM 2621 N N . ARG A 1 342 ? 4.051 4.602 5.503 1.00 94.38 342 ARG A N 1
ATOM 2622 C CA . ARG A 1 342 ? 4.951 5.315 4.581 1.00 94.38 342 ARG A CA 1
ATOM 2623 C C . ARG A 1 342 ? 6.381 5.344 5.118 1.00 94.38 342 ARG A C 1
ATOM 2625 O O . ARG A 1 342 ? 6.592 5.715 6.267 1.00 94.38 342 ARG A O 1
ATOM 2632 N N . ASN A 1 343 ? 7.352 5.032 4.264 1.00 94.12 343 ASN A N 1
ATOM 2633 C CA . ASN A 1 343 ? 8.765 5.220 4.572 1.00 94.12 343 ASN A CA 1
ATOM 2634 C C . ASN A 1 343 ? 9.224 6.576 4.023 1.00 94.12 343 ASN A C 1
ATOM 2636 O O . ASN A 1 343 ? 9.453 6.718 2.820 1.00 94.12 343 ASN A O 1
ATOM 2640 N N . ILE A 1 344 ? 9.329 7.576 4.896 1.00 94.69 344 ILE A N 1
ATOM 2641 C CA . ILE A 1 344 ? 9.766 8.929 4.541 1.00 94.69 344 ILE A CA 1
ATOM 2642 C C . ILE A 1 344 ? 11.235 9.068 4.960 1.00 94.69 344 ILE A C 1
ATOM 2644 O O . ILE A 1 344 ? 11.512 9.027 6.156 1.00 94.69 344 ILE A O 1
ATOM 2648 N N . PRO A 1 345 ? 12.185 9.194 4.015 1.00 94.44 345 PRO A N 1
ATOM 2649 C CA . PRO A 1 345 ? 13.592 9.324 4.366 1.00 94.44 345 PRO A CA 1
ATOM 2650 C C . PRO A 1 345 ? 13.860 10.669 5.047 1.00 94.44 345 PRO A C 1
ATOM 2652 O O . PRO A 1 345 ? 13.389 11.711 4.586 1.00 94.44 345 PRO A O 1
ATOM 2655 N N . ASP A 1 346 ? 14.675 10.642 6.097 1.00 94.25 346 ASP A N 1
ATOM 2656 C CA . ASP A 1 346 ? 15.173 11.845 6.759 1.00 94.25 346 ASP A CA 1
ATOM 2657 C C . ASP A 1 346 ? 16.338 12.441 5.951 1.00 94.25 346 ASP A C 1
ATOM 2659 O O . ASP A 1 346 ? 17.505 12.091 6.131 1.00 94.25 346 ASP A O 1
ATOM 2663 N N . ILE A 1 347 ? 16.000 13.262 4.953 1.00 96.56 347 ILE A N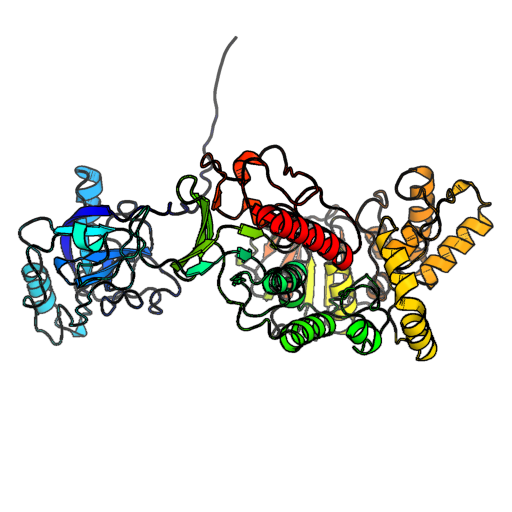 1
ATOM 2664 C CA . ILE A 1 347 ? 16.975 13.961 4.109 1.00 96.56 347 ILE A CA 1
ATOM 2665 C C . ILE A 1 347 ? 17.169 15.379 4.665 1.00 96.56 347 ILE A C 1
ATOM 2667 O O . ILE A 1 347 ? 16.181 16.119 4.762 1.00 96.56 347 ILE A O 1
ATOM 2671 N N . PRO A 1 348 ? 18.413 15.811 4.956 1.00 97.81 348 PRO A N 1
ATOM 2672 C CA . PRO A 1 348 ? 18.680 17.146 5.481 1.00 97.81 348 PRO A CA 1
ATOM 2673 C C . PRO A 1 348 ? 18.024 18.247 4.645 1.00 97.81 348 PRO A C 1
ATOM 2675 O O . PRO A 1 348 ? 18.116 18.244 3.419 1.00 97.81 348 PRO A O 1
ATOM 2678 N N . GLY A 1 349 ? 17.358 19.195 5.305 1.00 96.25 349 GLY A N 1
ATOM 2679 C CA . GLY A 1 349 ? 16.729 20.346 4.650 1.00 96.25 349 GLY A CA 1
ATOM 2680 C C . GLY A 1 349 ? 15.392 20.068 3.951 1.00 96.25 349 GLY A C 1
ATOM 2681 O O . GLY A 1 349 ? 14.864 20.977 3.311 1.00 96.25 349 GLY A O 1
ATOM 2682 N N . ALA A 1 350 ? 14.797 18.875 4.095 1.00 94.81 350 ALA A N 1
ATOM 2683 C CA . ALA A 1 350 ? 13.495 18.545 3.499 1.00 94.81 350 ALA A CA 1
ATOM 2684 C C . ALA A 1 350 ? 12.387 19.567 3.825 1.00 94.81 350 ALA A C 1
ATOM 2686 O O . ALA A 1 350 ? 11.622 19.941 2.937 1.00 94.81 350 ALA A O 1
ATOM 2687 N N . SER A 1 351 ? 12.339 20.070 5.065 1.00 94.31 351 SER A N 1
ATOM 2688 C CA . SER A 1 351 ? 11.372 21.084 5.519 1.00 94.31 351 SER A CA 1
ATOM 2689 C C . SER A 1 351 ? 11.573 22.472 4.898 1.00 94.31 351 SER A C 1
ATOM 2691 O O . SER A 1 351 ? 10.685 23.313 4.994 1.00 94.31 351 SER A O 1
ATOM 2693 N N . THR A 1 352 ? 12.719 22.722 4.255 1.00 95.69 352 THR A N 1
ATOM 2694 C CA . THR A 1 352 ? 13.047 24.017 3.635 1.00 95.69 352 THR A CA 1
ATOM 2695 C C . THR A 1 352 ? 12.660 24.100 2.162 1.00 95.69 352 THR A C 1
ATOM 2697 O O . THR A 1 352 ? 12.766 25.175 1.574 1.00 95.69 352 THR A O 1
ATOM 2700 N N . PHE A 1 353 ? 12.235 22.990 1.545 1.00 98.38 353 PHE A N 1
ATOM 2701 C CA . PHE A 1 353 ? 11.851 22.970 0.136 1.00 98.38 353 PHE A CA 1
ATOM 2702 C C . PHE A 1 353 ? 10.671 23.913 -0.115 1.00 98.38 353 PHE A C 1
ATOM 2704 O O . PHE A 1 353 ? 9.608 23.745 0.475 1.00 98.38 353 PHE A O 1
ATOM 2711 N N . ALA A 1 354 ? 10.842 24.890 -1.008 1.00 97.94 354 ALA A N 1
ATOM 2712 C CA . ALA A 1 354 ? 9.793 25.865 -1.308 1.00 97.94 354 ALA A CA 1
ATOM 2713 C C . ALA A 1 354 ? 8.733 25.321 -2.285 1.00 97.94 354 ALA A C 1
ATOM 2715 O O . ALA A 1 354 ? 7.667 25.917 -2.442 1.00 97.94 354 ALA A O 1
ATOM 2716 N N . GLY A 1 355 ? 9.033 24.212 -2.970 1.00 97.62 355 GLY A N 1
ATOM 2717 C CA . GLY A 1 355 ? 8.103 23.519 -3.857 1.00 97.62 355 GLY A CA 1
ATOM 2718 C C . GLY A 1 355 ? 7.183 22.538 -3.123 1.00 97.62 355 GLY A C 1
ATOM 2719 O O . GLY A 1 355 ? 7.124 22.471 -1.897 1.00 97.62 355 GLY A O 1
ATOM 2720 N N . ARG A 1 356 ? 6.457 21.719 -3.888 1.00 97.94 356 ARG A N 1
ATOM 2721 C CA . ARG A 1 356 ? 5.573 20.685 -3.333 1.00 97.94 356 ARG A CA 1
ATOM 2722 C C . ARG A 1 356 ? 6.351 19.402 -3.045 1.00 97.94 356 ARG A C 1
ATOM 2724 O O . ARG A 1 356 ? 6.761 18.715 -3.976 1.00 97.94 356 ARG A O 1
ATOM 2731 N N . LEU A 1 357 ? 6.485 19.029 -1.775 1.00 97.44 357 LEU A N 1
ATOM 2732 C CA . LEU A 1 357 ? 6.958 17.701 -1.372 1.00 97.44 357 LEU A CA 1
ATOM 2733 C C . LEU A 1 357 ? 5.759 16.770 -1.145 1.00 97.44 357 LEU A C 1
ATOM 2735 O O . LEU A 1 357 ? 4.809 17.141 -0.457 1.00 97.44 357 LEU A O 1
ATOM 2739 N N . THR A 1 358 ? 5.779 15.568 -1.721 1.00 97.56 358 THR A N 1
ATOM 2740 C CA . THR A 1 358 ? 4.730 14.560 -1.494 1.00 97.56 358 THR A CA 1
ATOM 2741 C C . THR A 1 358 ? 5.300 13.145 -1.460 1.00 97.56 358 THR A C 1
ATOM 2743 O O . THR A 1 358 ? 6.238 12.824 -2.187 1.00 97.56 358 THR A O 1
ATOM 2746 N N . HIS A 1 359 ? 4.719 12.273 -0.638 1.00 98.50 359 HIS A N 1
ATOM 2747 C CA . HIS A 1 359 ? 4.933 10.832 -0.742 1.00 98.50 359 HIS A CA 1
ATOM 2748 C C . HIS A 1 359 ? 3.869 10.235 -1.669 1.00 98.50 359 HIS A C 1
ATOM 2750 O O . HIS A 1 359 ? 2.710 10.629 -1.621 1.00 98.50 359 HIS A O 1
ATOM 2756 N N . SER A 1 360 ? 4.238 9.247 -2.480 1.00 98.00 360 SER A N 1
ATOM 2757 C CA . SER A 1 360 ? 3.328 8.570 -3.422 1.00 98.00 360 SER A CA 1
ATOM 2758 C C . SER A 1 360 ? 2.011 8.080 -2.789 1.00 98.00 360 SER A C 1
ATOM 2760 O O . SER A 1 360 ? 0.942 8.298 -3.346 1.00 98.00 360 SER A O 1
ATOM 2762 N N . ALA A 1 361 ? 2.071 7.494 -1.591 1.00 96.00 361 ALA A N 1
ATOM 2763 C CA . ALA A 1 361 ? 0.900 7.080 -0.798 1.00 96.00 361 ALA A CA 1
ATOM 2764 C C . ALA A 1 361 ? 0.219 8.218 0.011 1.00 96.00 361 ALA A C 1
ATOM 2766 O O . ALA A 1 361 ? -0.478 7.963 0.991 1.00 96.00 361 ALA A O 1
ATOM 2767 N N . SER A 1 362 ? 0.479 9.473 -0.351 1.00 94.88 362 SER A N 1
ATOM 2768 C CA . SER A 1 362 ? -0.176 10.689 0.159 1.00 94.88 362 SER A CA 1
ATOM 2769 C C . SER A 1 362 ? -0.478 11.653 -0.991 1.00 94.88 362 SER A C 1
ATOM 2771 O O . SER A 1 362 ? -0.446 12.874 -0.816 1.00 94.88 362 SER A O 1
ATOM 2773 N N . TRP A 1 363 ? -0.664 11.116 -2.198 1.00 95.69 363 TRP A N 1
ATOM 2774 C CA . TRP A 1 363 ? -0.825 11.933 -3.389 1.00 95.69 363 TRP A CA 1
ATOM 2775 C C . TRP A 1 363 ? -2.151 12.687 -3.342 1.00 95.69 363 TRP A C 1
ATOM 2777 O O . TRP A 1 363 ? -3.221 12.082 -3.404 1.00 95.69 363 TRP A O 1
ATOM 2787 N N . SER A 1 364 ? -2.074 14.012 -3.250 1.00 92.12 364 SER A N 1
ATOM 2788 C CA . SER A 1 364 ? -3.260 14.857 -3.204 1.00 92.12 364 SER A CA 1
ATOM 2789 C C . SER A 1 364 ? -3.797 15.139 -4.618 1.00 92.12 364 SER A C 1
ATOM 2791 O O . SER A 1 364 ? -2.998 15.378 -5.531 1.00 92.12 364 SER A O 1
ATOM 2793 N N . PRO A 1 365 ? -5.127 15.137 -4.836 1.00 88.06 365 PRO A N 1
ATOM 2794 C CA . PRO A 1 365 ? -5.723 15.396 -6.150 1.00 88.06 365 PRO A CA 1
ATOM 2795 C C . PRO A 1 365 ? -5.396 16.769 -6.761 1.00 88.06 365 PRO A C 1
ATOM 2797 O O . PRO A 1 365 ? -5.504 16.924 -7.975 1.00 88.06 365 PRO A O 1
ATOM 2800 N N . ASP A 1 366 ? -4.999 17.762 -5.957 1.00 92.62 366 ASP A N 1
ATOM 2801 C CA . ASP A 1 366 ? -4.626 19.108 -6.424 1.00 92.62 366 ASP A CA 1
ATOM 2802 C C . ASP A 1 366 ? -3.219 19.182 -7.045 1.00 92.62 366 ASP A C 1
ATOM 2804 O O . ASP A 1 366 ? -2.851 20.203 -7.631 1.00 92.62 366 ASP A O 1
ATOM 2808 N N . ILE A 1 367 ? -2.417 18.115 -6.945 1.00 96.38 367 ILE A N 1
ATOM 2809 C CA . ILE A 1 367 ? -1.057 18.091 -7.491 1.00 96.38 367 ILE A CA 1
ATOM 2810 C C . ILE A 1 367 ? -1.106 17.969 -9.021 1.00 96.38 367 ILE A C 1
ATOM 2812 O O . ILE A 1 367 ? -1.239 16.878 -9.578 1.00 96.38 367 ILE A O 1
ATOM 2816 N N . ASP A 1 368 ? -0.919 19.097 -9.708 1.00 96.56 368 ASP A N 1
ATOM 2817 C CA . ASP A 1 368 ? -0.739 19.153 -11.161 1.00 96.56 368 ASP A CA 1
ATOM 2818 C C . ASP A 1 368 ? 0.747 19.164 -11.548 1.00 96.56 368 ASP A C 1
ATOM 2820 O O . ASP A 1 368 ? 1.478 20.128 -11.313 1.00 96.56 368 ASP A O 1
ATOM 2824 N N . VAL A 1 369 ? 1.189 18.081 -12.187 1.00 98.06 369 VAL A N 1
ATOM 2825 C CA . VAL A 1 369 ? 2.573 17.906 -12.654 1.00 98.06 369 VAL A CA 1
ATOM 2826 C C . VAL A 1 369 ? 2.835 18.534 -14.028 1.00 98.06 369 VAL A C 1
ATOM 2828 O O . VAL A 1 369 ? 3.984 18.588 -14.471 1.00 98.06 369 VAL A O 1
ATOM 2831 N N . ARG A 1 370 ? 1.800 18.996 -14.744 1.00 98.38 370 ARG A N 1
ATOM 2832 C CA . ARG A 1 370 ? 1.950 19.492 -16.119 1.00 98.38 370 ARG A CA 1
ATOM 2833 C C . ARG A 1 370 ? 2.864 20.709 -16.167 1.00 98.38 370 ARG A C 1
ATOM 2835 O O . ARG A 1 370 ? 2.678 21.672 -15.427 1.00 98.38 370 ARG A O 1
ATOM 2842 N N . ASN A 1 371 ? 3.840 20.673 -17.072 1.00 98.25 371 ASN A N 1
ATOM 2843 C CA . ASN A 1 371 ? 4.836 21.735 -17.252 1.00 98.25 371 ASN A CA 1
ATOM 2844 C C . ASN A 1 371 ? 5.644 22.081 -15.980 1.00 98.25 371 ASN A C 1
ATOM 2846 O O . ASN A 1 371 ? 6.215 23.166 -15.899 1.00 98.25 371 ASN A O 1
ATOM 2850 N N . LYS A 1 372 ? 5.708 21.179 -14.991 1.00 98.81 372 LYS A N 1
ATOM 2851 C CA . LYS A 1 372 ? 6.527 21.339 -13.780 1.00 98.81 372 LYS A CA 1
ATOM 2852 C C . LYS A 1 372 ? 7.861 20.617 -13.905 1.00 98.81 372 LYS A C 1
ATOM 2854 O O . LYS A 1 372 ? 7.984 19.653 -14.660 1.00 98.81 372 LYS A O 1
ATOM 2859 N N . ARG A 1 373 ? 8.853 21.070 -13.145 1.00 98.88 373 ARG A N 1
ATOM 2860 C CA . ARG A 1 373 ? 10.124 20.372 -12.926 1.00 98.88 373 ARG A CA 1
ATOM 2861 C C . ARG A 1 373 ? 9.930 19.396 -11.773 1.00 98.88 373 ARG A C 1
ATOM 2863 O O . ARG A 1 373 ? 9.704 19.824 -10.641 1.00 98.88 373 ARG A O 1
ATOM 2870 N N . VAL A 1 374 ? 9.955 18.098 -12.056 1.00 98.94 374 VAL A N 1
ATOM 2871 C CA . VAL A 1 374 ? 9.601 17.064 -11.076 1.00 98.94 374 VAL A CA 1
ATOM 2872 C C . VAL A 1 374 ? 10.803 16.184 -10.757 1.00 98.94 374 VAL A C 1
ATOM 2874 O O . VAL A 1 374 ? 11.509 15.720 -11.650 1.00 98.94 374 VAL A O 1
ATOM 2877 N N . GLY A 1 375 ? 11.038 15.943 -9.471 1.00 98.88 375 GLY A N 1
ATOM 2878 C CA . GLY A 1 375 ? 12.006 14.973 -8.976 1.00 98.88 375 GLY A CA 1
ATOM 2879 C C . GLY A 1 375 ? 11.292 13.762 -8.398 1.00 98.88 375 GLY A C 1
ATOM 2880 O O . GLY A 1 375 ? 10.317 13.926 -7.672 1.00 98.88 375 GLY A O 1
ATOM 2881 N N . VAL A 1 376 ? 11.773 12.553 -8.682 1.00 98.88 376 VAL A N 1
ATOM 2882 C CA . VAL A 1 376 ? 11.249 11.314 -8.085 1.00 98.88 376 VAL A CA 1
ATOM 2883 C C . VAL A 1 376 ? 12.386 10.581 -7.388 1.00 98.88 376 VAL A C 1
ATOM 2885 O O . VAL A 1 376 ? 13.348 10.178 -8.041 1.00 98.88 376 VAL A O 1
ATOM 2888 N N . VAL A 1 377 ? 12.279 10.402 -6.071 1.00 98.81 377 VAL A N 1
ATOM 2889 C CA . VAL A 1 377 ? 13.216 9.605 -5.269 1.00 98.81 377 VAL A CA 1
ATOM 2890 C C . VAL A 1 377 ? 12.665 8.194 -5.134 1.00 98.81 377 VAL A C 1
ATOM 2892 O O . VAL A 1 377 ? 11.619 7.986 -4.519 1.00 98.81 377 VAL A O 1
ATOM 2895 N N . GLY A 1 378 ? 13.388 7.228 -5.697 1.00 98.12 378 GLY A N 1
ATOM 2896 C CA . GLY A 1 378 ? 12.997 5.819 -5.707 1.00 98.12 378 GLY A CA 1
ATOM 2897 C C . GLY A 1 378 ? 12.489 5.328 -7.066 1.00 98.12 378 GLY A C 1
ATOM 2898 O O . GLY A 1 378 ? 11.826 6.035 -7.819 1.00 98.12 378 GLY A O 1
ATOM 2899 N N . ASN A 1 379 ? 12.823 4.076 -7.372 1.00 97.25 379 ASN A N 1
ATOM 2900 C CA . ASN A 1 379 ? 12.581 3.405 -8.653 1.00 97.25 379 ASN A CA 1
ATOM 2901 C C . ASN A 1 379 ? 12.096 1.950 -8.460 1.00 97.25 379 ASN A C 1
ATOM 2903 O O . ASN A 1 379 ? 12.366 1.079 -9.282 1.00 97.25 379 ASN A O 1
ATOM 2907 N N . GLY A 1 380 ? 11.411 1.666 -7.345 1.00 97.69 380 GLY A N 1
ATOM 2908 C CA . GLY A 1 380 ? 10.589 0.453 -7.225 1.00 97.69 380 GLY A CA 1
ATOM 2909 C C . GLY A 1 380 ? 9.322 0.549 -8.080 1.00 97.69 380 GLY A C 1
ATOM 2910 O O . GLY A 1 380 ? 9.173 1.507 -8.838 1.00 97.69 380 GLY A O 1
ATOM 2911 N N . SER A 1 381 ? 8.378 -0.389 -7.926 1.00 98.06 381 SER A N 1
ATOM 2912 C CA . SER A 1 381 ? 7.137 -0.418 -8.726 1.00 98.06 381 SER A CA 1
ATOM 2913 C C . SER A 1 381 ? 6.423 0.937 -8.774 1.00 98.06 381 SER A C 1
ATOM 2915 O O . SER A 1 381 ? 6.092 1.418 -9.853 1.00 98.06 381 SER A O 1
ATOM 2917 N N . THR A 1 382 ? 6.277 1.601 -7.623 1.00 98.62 382 THR A N 1
ATOM 2918 C CA . THR A 1 382 ? 5.668 2.934 -7.524 1.00 98.62 382 THR A CA 1
ATOM 2919 C C . THR A 1 382 ? 6.426 3.992 -8.325 1.00 98.62 382 THR A C 1
ATOM 2921 O O . THR A 1 382 ? 5.831 4.717 -9.115 1.00 98.62 382 THR A O 1
ATOM 2924 N N . GLY A 1 383 ? 7.751 4.076 -8.160 1.00 98.50 383 GLY A N 1
ATOM 2925 C CA . GLY A 1 383 ? 8.573 5.053 -8.879 1.00 98.50 383 GLY A CA 1
ATOM 2926 C C . GLY A 1 383 ? 8.549 4.815 -10.388 1.00 98.50 383 GLY A C 1
ATOM 2927 O O . GLY A 1 383 ? 8.409 5.758 -11.160 1.00 98.50 383 GLY A O 1
ATOM 2928 N N . VAL A 1 384 ? 8.605 3.546 -10.803 1.00 98.56 384 VAL A N 1
ATOM 2929 C CA . VAL A 1 384 ? 8.489 3.118 -12.202 1.00 98.56 384 VAL A CA 1
ATOM 2930 C C . VAL A 1 384 ? 7.151 3.549 -12.808 1.00 98.56 384 VAL A C 1
ATOM 2932 O O . VAL A 1 384 ? 7.145 4.137 -13.891 1.00 98.56 384 VAL A O 1
ATOM 2935 N N . GLN A 1 385 ? 6.031 3.325 -12.116 1.00 98.56 385 GLN A N 1
ATOM 2936 C CA . GLN A 1 385 ? 4.701 3.741 -12.575 1.00 98.56 385 GLN A CA 1
ATOM 2937 C C . GLN A 1 385 ? 4.578 5.269 -12.678 1.00 98.56 385 GLN A C 1
ATOM 2939 O O . GLN A 1 385 ? 4.199 5.770 -13.737 1.00 98.56 385 GLN A O 1
ATOM 2944 N N . ILE A 1 386 ? 4.984 6.001 -11.632 1.00 98.69 386 ILE A N 1
ATOM 2945 C CA . ILE A 1 386 ? 4.947 7.472 -11.604 1.00 98.69 386 ILE A CA 1
ATOM 2946 C C . ILE A 1 386 ? 5.772 8.050 -12.751 1.00 98.69 386 ILE A C 1
ATOM 2948 O O . ILE A 1 386 ? 5.256 8.833 -13.543 1.00 98.69 386 ILE A O 1
ATOM 2952 N N . ILE A 1 387 ? 7.038 7.639 -12.881 1.00 98.75 387 ILE A N 1
ATOM 2953 C CA . ILE A 1 387 ? 7.937 8.125 -13.937 1.00 98.75 387 ILE A CA 1
ATOM 2954 C C . ILE A 1 387 ? 7.344 7.843 -15.318 1.00 98.75 387 ILE A C 1
ATOM 2956 O O . ILE A 1 387 ? 7.358 8.725 -16.176 1.00 98.75 387 ILE A O 1
ATOM 2960 N N . THR A 1 388 ? 6.796 6.642 -15.524 1.00 98.38 388 THR A N 1
ATOM 2961 C CA . THR A 1 388 ? 6.201 6.251 -16.808 1.00 98.38 388 THR A CA 1
ATOM 2962 C C . THR A 1 388 ? 5.029 7.152 -17.189 1.00 98.38 388 THR A C 1
ATOM 2964 O O . THR A 1 388 ? 4.962 7.611 -18.329 1.00 98.38 388 THR A O 1
ATOM 2967 N N . ASP A 1 389 ? 4.130 7.443 -16.246 1.00 98.19 389 ASP A N 1
ATOM 2968 C CA . ASP A 1 389 ? 2.923 8.220 -16.527 1.00 98.19 389 ASP A CA 1
ATOM 2969 C C . ASP A 1 389 ? 3.177 9.737 -16.630 1.00 98.19 389 ASP A C 1
ATOM 2971 O O . ASP A 1 389 ? 2.571 10.407 -17.474 1.00 98.19 389 ASP A O 1
ATOM 2975 N N . ILE A 1 390 ? 4.083 10.299 -15.818 1.00 98.56 390 ILE A N 1
ATOM 2976 C CA . ILE A 1 390 ? 4.297 11.757 -15.774 1.00 98.56 390 ILE A CA 1
ATOM 2977 C C . ILE A 1 390 ? 5.346 12.265 -16.768 1.00 98.56 390 ILE A C 1
ATOM 2979 O O . ILE A 1 390 ? 5.266 13.424 -17.174 1.00 98.56 390 ILE A O 1
ATOM 2983 N N . ALA A 1 391 ? 6.302 11.435 -17.203 1.00 98.69 391 ALA A N 1
ATOM 2984 C CA . ALA A 1 391 ? 7.348 11.828 -18.156 1.00 98.69 391 ALA A CA 1
ATOM 2985 C C . ALA A 1 391 ? 6.847 12.572 -19.418 1.00 98.69 391 ALA A C 1
ATOM 2987 O O . ALA A 1 391 ? 7.497 13.541 -19.820 1.00 98.69 391 ALA A O 1
ATOM 2988 N N . PRO A 1 392 ? 5.719 12.203 -20.064 1.00 98.31 392 PRO A N 1
ATOM 2989 C CA . PRO A 1 392 ? 5.193 12.968 -21.200 1.00 98.31 392 PRO A CA 1
ATOM 2990 C C . PRO A 1 392 ? 4.539 14.316 -20.840 1.00 98.31 392 PRO A C 1
ATOM 2992 O O . PRO A 1 392 ? 4.221 15.069 -21.755 1.00 98.31 392 PRO A O 1
ATOM 2995 N N . LYS A 1 393 ? 4.292 14.608 -19.556 1.00 98.44 393 LYS A N 1
ATOM 2996 C CA . LYS A 1 393 ? 3.447 15.727 -19.085 1.00 98.44 393 LYS A CA 1
ATOM 2997 C C . LYS A 1 393 ? 4.254 16.862 -18.434 1.00 98.44 393 LYS A C 1
ATOM 2999 O O . LYS A 1 393 ? 3.819 18.012 -18.440 1.00 98.44 393 LYS A O 1
ATOM 3004 N N . VAL A 1 394 ? 5.396 16.533 -17.839 1.00 98.81 394 VAL A N 1
ATOM 3005 C CA . VAL A 1 394 ? 6.264 17.441 -17.066 1.00 98.81 394 VAL A CA 1
ATOM 3006 C C . VAL A 1 394 ? 7.188 18.277 -17.961 1.00 98.81 394 VAL A C 1
ATOM 3008 O O . VAL A 1 394 ? 7.520 17.858 -19.067 1.00 98.81 394 VAL A O 1
ATOM 3011 N N . ALA A 1 395 ? 7.639 19.439 -17.475 1.00 98.75 395 ALA A N 1
ATOM 3012 C CA . ALA A 1 395 ? 8.647 20.251 -18.171 1.00 98.75 395 ALA A CA 1
ATOM 3013 C C . ALA A 1 395 ? 10.039 19.608 -18.102 1.00 98.75 395 ALA A C 1
ATOM 3015 O O . ALA A 1 395 ? 10.780 19.621 -19.082 1.00 98.75 395 ALA A O 1
ATOM 3016 N N . SER A 1 396 ? 10.383 19.016 -16.957 1.00 98.88 396 SER A N 1
ATOM 3017 C CA . SER A 1 396 ? 11.555 18.155 -16.796 1.00 98.88 396 SER A CA 1
ATOM 3018 C C . SER A 1 396 ? 11.314 17.115 -15.704 1.00 98.88 396 SER A C 1
ATOM 3020 O O . SER A 1 396 ? 10.522 17.338 -14.786 1.00 98.88 396 SER A O 1
ATOM 3022 N N . LEU A 1 397 ? 11.987 15.969 -15.811 1.00 98.94 397 LEU A N 1
ATOM 3023 C CA . LEU A 1 397 ? 11.914 14.879 -14.839 1.00 98.94 397 LEU A CA 1
ATOM 3024 C C . LEU A 1 397 ? 13.316 14.433 -14.437 1.00 98.94 397 LEU A C 1
ATOM 3026 O O . LEU A 1 397 ? 14.102 14.040 -15.295 1.00 98.94 397 LEU A O 1
ATOM 3030 N N . THR A 1 398 ? 13.607 14.435 -13.139 1.00 98.88 398 THR A N 1
ATOM 3031 C CA . THR A 1 398 ? 14.844 13.864 -12.589 1.00 98.88 398 THR A CA 1
ATOM 3032 C C . THR A 1 398 ? 14.513 12.649 -11.727 1.00 98.88 398 THR A C 1
ATOM 3034 O O . THR A 1 398 ? 13.860 12.771 -10.691 1.00 98.88 398 THR A O 1
ATOM 3037 N N . CYS A 1 399 ? 14.964 11.464 -12.140 1.00 98.75 399 CYS A N 1
ATOM 3038 C CA . CYS A 1 399 ? 14.895 10.254 -11.324 1.00 98.75 399 CYS A CA 1
ATOM 3039 C C . CYS A 1 399 ? 16.135 10.165 -10.426 1.00 98.75 399 CYS A C 1
ATOM 3041 O O . CYS A 1 399 ? 17.244 9.963 -10.918 1.00 98.75 399 CYS A O 1
ATOM 3043 N N . PHE A 1 400 ? 15.953 10.297 -9.113 1.00 98.88 400 PHE A N 1
ATOM 3044 C CA . PHE A 1 400 ? 16.998 10.075 -8.117 1.00 98.88 400 PHE A CA 1
ATOM 3045 C C . PHE A 1 400 ? 17.007 8.593 -7.736 1.00 98.88 400 PHE A C 1
ATOM 3047 O O . PHE A 1 400 ? 16.202 8.123 -6.922 1.00 98.88 400 PHE A O 1
ATOM 3054 N N . GLN A 1 401 ? 17.896 7.841 -8.380 1.00 98.62 401 GLN A N 1
ATOM 3055 C CA . GLN A 1 401 ? 17.944 6.388 -8.315 1.00 98.62 401 GLN A CA 1
ATOM 3056 C C . GLN A 1 401 ? 19.124 5.914 -7.466 1.00 98.62 401 GLN A C 1
ATOM 3058 O O . GLN A 1 401 ? 20.271 6.207 -7.785 1.00 98.62 401 GLN A O 1
ATOM 3063 N N . ARG A 1 402 ? 18.857 5.108 -6.429 1.00 97.81 402 ARG A N 1
ATOM 3064 C CA . ARG A 1 402 ? 19.919 4.459 -5.638 1.00 97.81 402 ARG A CA 1
ATOM 3065 C C . ARG A 1 402 ? 20.298 3.079 -6.169 1.00 97.81 402 ARG A C 1
ATOM 3067 O O . ARG A 1 402 ? 21.469 2.815 -6.377 1.00 97.81 402 ARG A O 1
ATOM 3074 N N . HIS A 1 403 ? 19.318 2.210 -6.419 1.00 97.50 403 HIS A N 1
ATOM 3075 C CA . HIS A 1 403 ? 19.562 0.865 -6.951 1.00 97.50 403 HIS A CA 1
ATOM 3076 C C . HIS A 1 403 ? 18.671 0.627 -8.177 1.00 97.50 403 HIS A C 1
ATOM 3078 O O . HIS A 1 403 ? 17.458 0.491 -8.000 1.00 97.50 403 HIS A O 1
ATOM 3084 N N . PRO A 1 404 ? 19.208 0.590 -9.414 1.00 97.81 404 PRO A N 1
ATOM 3085 C CA . PRO A 1 404 ? 18.427 0.223 -10.597 1.00 97.81 404 PRO A CA 1
ATOM 3086 C C . PRO A 1 404 ? 17.754 -1.141 -10.413 1.00 97.81 404 PRO A C 1
ATOM 3088 O O . PRO A 1 404 ? 18.365 -2.065 -9.877 1.00 97.81 404 PRO A O 1
ATOM 3091 N N . GLN A 1 405 ? 16.501 -1.273 -10.856 1.00 98.00 405 GLN A N 1
ATOM 3092 C CA . GLN A 1 405 ? 15.732 -2.518 -10.759 1.00 98.00 405 GLN A CA 1
ATOM 3093 C C . GLN A 1 405 ? 15.403 -3.093 -12.135 1.00 98.00 405 GLN A C 1
ATOM 3095 O O . GLN A 1 405 ? 15.319 -2.374 -13.130 1.00 98.00 405 GLN A O 1
ATOM 3100 N N . TYR A 1 406 ? 15.212 -4.410 -12.185 1.00 98.56 406 TYR A N 1
ATOM 3101 C CA . TYR A 1 406 ? 14.729 -5.083 -13.383 1.00 98.56 406 TYR A CA 1
ATOM 3102 C C . TYR A 1 406 ? 13.228 -4.847 -13.528 1.00 98.56 406 TYR A C 1
ATOM 3104 O O . TYR A 1 406 ? 12.458 -5.189 -12.632 1.00 98.56 406 TYR A O 1
ATOM 3112 N N . SER A 1 407 ? 12.829 -4.301 -14.672 1.00 98.38 407 SER A N 1
ATOM 3113 C CA . SER A 1 407 ? 11.429 -4.164 -15.063 1.00 98.38 407 SER A CA 1
ATOM 3114 C C . SER A 1 407 ? 11.209 -4.824 -16.420 1.00 98.38 407 SER A C 1
ATOM 3116 O O . SER A 1 407 ? 12.101 -4.823 -17.274 1.00 98.38 407 SER A O 1
ATOM 3118 N N . VAL A 1 408 ? 10.034 -5.415 -16.602 1.00 98.62 408 VAL A N 1
ATOM 3119 C CA . VAL A 1 408 ? 9.584 -6.002 -17.871 1.00 98.62 408 VAL A CA 1
ATOM 3120 C C . VAL A 1 408 ? 8.285 -5.326 -18.326 1.00 98.62 408 VAL A C 1
ATOM 3122 O O . VAL A 1 408 ? 7.606 -4.701 -17.514 1.00 98.62 408 VAL A O 1
ATOM 3125 N N . PRO A 1 409 ? 7.861 -5.446 -19.592 1.00 98.50 409 PRO A N 1
ATOM 3126 C CA . PRO A 1 409 ? 6.562 -4.925 -20.002 1.00 98.50 409 PRO A CA 1
ATOM 3127 C C . PRO A 1 409 ? 5.426 -5.532 -19.166 1.00 98.50 409 PRO A C 1
ATOM 3129 O O . PRO A 1 409 ? 5.449 -6.710 -18.818 1.00 98.50 409 PRO A O 1
ATOM 3132 N N . SER A 1 410 ? 4.404 -4.747 -18.839 1.00 97.50 410 SER A N 1
ATOM 3133 C CA . SER A 1 410 ? 3.189 -5.246 -18.181 1.00 97.50 410 SER A CA 1
ATOM 3134 C C . SER A 1 410 ? 2.319 -6.039 -19.153 1.00 97.50 410 SER A C 1
ATOM 3136 O O . SER A 1 410 ? 1.697 -7.021 -18.760 1.00 97.50 410 SER A O 1
ATOM 3138 N N . GLY A 1 411 ? 2.298 -5.635 -20.426 1.00 95.94 411 GLY A N 1
ATOM 3139 C CA . GLY A 1 411 ? 1.322 -6.125 -21.400 1.00 95.94 411 GLY A CA 1
ATOM 3140 C C . GLY A 1 411 ? -0.070 -5.517 -21.199 1.00 95.94 411 GLY A C 1
ATOM 3141 O O . GLY A 1 411 ? -1.043 -6.059 -21.715 1.00 95.94 411 GLY A O 1
ATOM 3142 N N . ASN A 1 412 ? -0.191 -4.416 -20.439 1.00 96.69 412 ASN A N 1
ATOM 3143 C CA . ASN A 1 412 ? -1.478 -3.756 -20.250 1.00 96.69 412 ASN A CA 1
ATOM 3144 C C . ASN A 1 412 ? -2.046 -3.239 -21.580 1.00 96.69 412 ASN A C 1
ATOM 3146 O O . ASN A 1 412 ? -1.328 -2.710 -22.428 1.00 96.69 412 ASN A O 1
ATOM 3150 N N . GLY A 1 413 ? -3.356 -3.380 -21.735 1.00 94.75 413 GLY A N 1
ATOM 3151 C CA . GLY A 1 413 ? -4.093 -3.039 -22.941 1.00 94.75 413 GLY A CA 1
ATOM 3152 C C . GLY A 1 413 ? -5.551 -3.486 -22.841 1.00 94.75 413 GLY A C 1
ATOM 3153 O O . GLY A 1 413 ? -5.920 -4.150 -21.864 1.00 94.75 413 GLY A O 1
ATOM 3154 N N . PRO A 1 414 ? -6.381 -3.129 -23.835 1.00 97.00 414 PRO A N 1
ATOM 3155 C CA . PRO A 1 414 ? -7.795 -3.467 -23.843 1.00 97.00 414 PRO A CA 1
ATOM 3156 C C . PRO A 1 414 ? -8.004 -4.976 -23.944 1.00 97.00 414 PRO A C 1
ATOM 3158 O O . PRO A 1 414 ? -7.331 -5.675 -24.701 1.00 97.00 414 PRO A O 1
ATOM 3161 N N . VAL A 1 415 ? -8.997 -5.464 -23.214 1.00 96.44 415 VAL A N 1
ATOM 3162 C CA . VAL A 1 415 ? -9.399 -6.867 -23.231 1.00 96.44 415 VAL A CA 1
ATOM 3163 C C . VAL A 1 415 ? -10.340 -7.114 -24.397 1.00 96.44 415 VAL A C 1
ATOM 3165 O O . VAL A 1 415 ? -11.333 -6.411 -24.585 1.00 96.44 415 VAL A O 1
ATOM 3168 N N . THR A 1 416 ? -10.051 -8.148 -25.184 1.00 96.75 416 THR A N 1
ATOM 3169 C CA . THR A 1 416 ? -10.934 -8.532 -26.289 1.00 96.75 416 THR A CA 1
ATOM 3170 C C . THR A 1 416 ? -12.217 -9.193 -25.766 1.00 96.75 416 THR A C 1
ATOM 3172 O O . THR A 1 416 ? -12.168 -9.926 -24.772 1.00 96.75 416 THR A O 1
ATOM 3175 N N . PRO A 1 417 ? -13.367 -9.034 -26.452 1.00 96.44 417 PRO A N 1
ATOM 3176 C CA . PRO A 1 417 ? -14.600 -9.734 -26.082 1.00 96.44 417 PRO A CA 1
ATOM 3177 C C . PRO A 1 417 ? -14.434 -11.258 -26.025 1.00 96.44 417 PRO A C 1
ATOM 3179 O O . PRO A 1 417 ? -14.990 -11.906 -25.144 1.00 96.44 417 PRO A O 1
ATOM 3182 N N . ALA A 1 418 ? -13.622 -11.826 -26.925 1.00 97.75 418 ALA A N 1
ATOM 3183 C CA . ALA A 1 418 ? -13.313 -13.253 -26.938 1.00 97.75 418 ALA A CA 1
ATOM 3184 C C . ALA A 1 418 ? -12.538 -13.690 -25.685 1.00 97.75 418 ALA A C 1
ATOM 3186 O O . ALA A 1 418 ? -12.878 -14.708 -25.086 1.00 97.75 418 ALA A O 1
ATOM 3187 N N . HIS A 1 419 ? -11.544 -12.907 -25.248 1.00 96.25 419 HIS A N 1
ATOM 3188 C CA . HIS A 1 419 ? -10.830 -13.187 -24.003 1.00 96.25 419 HIS A CA 1
ATOM 3189 C C . HIS A 1 419 ? -11.760 -13.077 -22.791 1.00 96.25 419 HIS A C 1
ATOM 3191 O O . HIS A 1 419 ? -11.776 -13.981 -21.960 1.00 96.25 419 HIS A O 1
ATOM 3197 N N . ARG A 1 420 ? -12.600 -12.033 -22.717 1.00 96.06 420 ARG A N 1
ATOM 3198 C CA . ARG A 1 420 ? -13.583 -11.899 -21.630 1.00 96.06 420 ARG A CA 1
ATOM 3199 C C . ARG A 1 420 ? -14.556 -13.079 -21.589 1.00 96.06 420 ARG A C 1
ATOM 3201 O O . ARG A 1 420 ? -14.808 -13.617 -20.516 1.00 96.06 420 ARG A O 1
ATOM 3208 N N . ALA A 1 421 ? -15.072 -13.507 -22.742 1.00 96.50 421 ALA A N 1
ATOM 3209 C CA . ALA A 1 421 ? -15.952 -14.670 -22.836 1.00 96.50 421 ALA A CA 1
ATOM 3210 C C . ALA A 1 421 ? -15.247 -15.960 -22.387 1.00 96.50 421 ALA A C 1
ATOM 3212 O O . ALA A 1 421 ? -15.836 -16.753 -21.654 1.00 96.50 421 ALA A O 1
ATOM 3213 N N . TRP A 1 422 ? -13.979 -16.146 -22.770 1.00 97.19 422 TRP A N 1
ATOM 3214 C CA . TRP A 1 422 ? -13.175 -17.283 -22.323 1.00 97.19 422 TRP A CA 1
ATOM 3215 C C . TRP A 1 422 ? -12.978 -17.278 -20.805 1.00 97.19 422 TRP A C 1
ATOM 3217 O O . TRP A 1 422 ? -13.223 -18.300 -20.170 1.00 97.19 422 TRP A O 1
ATOM 3227 N N . VAL A 1 423 ? -12.616 -16.139 -20.206 1.00 97.06 423 VAL A N 1
ATOM 3228 C CA . VAL A 1 423 ? -12.479 -16.018 -18.747 1.00 97.06 423 VAL A CA 1
ATOM 3229 C C . VAL A 1 423 ? -13.807 -16.354 -18.058 1.00 97.06 423 VAL A C 1
ATOM 3231 O O . VAL A 1 423 ? -13.834 -17.205 -17.171 1.00 97.06 423 VAL A O 1
ATOM 3234 N N . ASN A 1 424 ? -14.921 -15.778 -18.525 1.00 95.81 424 ASN A N 1
ATOM 3235 C CA . ASN A 1 424 ? -16.252 -16.035 -17.968 1.00 95.81 424 ASN A CA 1
ATOM 3236 C C . ASN A 1 424 ? -16.642 -17.524 -18.006 1.00 95.81 424 ASN A C 1
ATOM 3238 O O . ASN A 1 424 ? -17.243 -18.023 -17.052 1.00 95.81 424 ASN A O 1
ATOM 3242 N N . ALA A 1 425 ? -16.293 -18.225 -19.089 1.00 96.81 425 ALA A N 1
ATOM 3243 C CA . ALA A 1 425 ? -16.568 -19.650 -19.268 1.00 96.81 425 ALA A CA 1
ATOM 3244 C C . ALA A 1 425 ? -15.645 -20.567 -18.444 1.00 96.81 425 ALA A C 1
ATOM 3246 O O . ALA A 1 425 ? -15.999 -21.719 -18.209 1.00 96.81 425 ALA A O 1
ATOM 3247 N N . ASN A 1 426 ? -14.481 -20.076 -18.003 1.00 97.12 426 ASN A N 1
ATOM 3248 C CA . ASN A 1 426 ? -13.448 -20.876 -17.334 1.00 97.12 426 ASN A CA 1
ATOM 3249 C C . ASN A 1 426 ? -13.166 -20.438 -15.886 1.00 97.12 426 ASN A C 1
ATOM 3251 O O . ASN A 1 426 ? -12.205 -20.922 -15.292 1.00 97.12 426 ASN A O 1
ATOM 3255 N N . TYR A 1 427 ? -13.979 -19.554 -15.293 1.00 95.38 427 TYR A N 1
ATOM 3256 C CA . TYR A 1 427 ? -13.710 -18.987 -13.963 1.00 95.38 427 TYR A CA 1
ATOM 3257 C C . TYR A 1 427 ? -13.457 -20.032 -12.872 1.00 95.38 427 TYR A C 1
ATOM 3259 O O . TYR A 1 427 ? -12.533 -19.856 -12.083 1.00 95.38 427 TYR A O 1
ATOM 3267 N N . ASP A 1 428 ? -14.227 -21.123 -12.837 1.00 96.06 428 ASP A N 1
ATOM 3268 C CA . ASP A 1 428 ? -14.044 -22.166 -11.819 1.00 96.06 428 ASP A CA 1
ATOM 3269 C C . ASP A 1 428 ? -12.660 -22.825 -11.939 1.00 96.06 428 ASP A C 1
ATOM 3271 O O . ASP A 1 428 ? -11.962 -22.997 -10.941 1.00 96.06 428 ASP A O 1
ATOM 3275 N N . ALA A 1 429 ? -12.233 -23.136 -13.167 1.00 97.62 429 ALA A N 1
ATOM 3276 C CA . ALA A 1 429 ? -10.920 -23.717 -13.435 1.00 97.62 429 ALA A CA 1
ATOM 3277 C C . ALA A 1 429 ? -9.787 -22.719 -13.151 1.00 97.62 429 ALA A C 1
ATOM 3279 O O . ALA A 1 429 ? -8.773 -23.094 -12.566 1.00 97.62 429 ALA A O 1
ATOM 3280 N N . ILE A 1 430 ? -9.975 -21.445 -13.508 1.00 98.00 430 ILE A N 1
ATOM 3281 C CA . ILE A 1 430 ? -9.024 -20.365 -13.222 1.00 98.00 430 ILE A CA 1
ATOM 3282 C C . ILE A 1 430 ? -8.808 -20.230 -11.713 1.00 98.00 430 ILE A C 1
ATOM 3284 O O . ILE A 1 430 ? -7.671 -20.251 -11.254 1.00 98.00 430 ILE A O 1
ATOM 3288 N N . TRP A 1 431 ? -9.876 -20.121 -10.922 1.00 97.75 431 TRP A N 1
ATOM 3289 C CA . TRP A 1 431 ? -9.747 -19.941 -9.476 1.00 97.75 431 TRP A CA 1
ATOM 3290 C C . TRP A 1 431 ? -9.286 -21.209 -8.756 1.00 97.75 431 TRP A C 1
ATOM 3292 O O . TRP A 1 431 ? -8.576 -21.108 -7.756 1.00 97.75 431 TRP A O 1
ATOM 3302 N N . ALA A 1 432 ? -9.616 -22.398 -9.271 1.00 97.62 432 ALA A N 1
ATOM 3303 C CA . ALA A 1 432 ? -9.002 -23.640 -8.807 1.00 97.62 432 ALA A CA 1
ATOM 3304 C C . ALA A 1 432 ? -7.482 -23.622 -9.040 1.00 97.62 432 ALA A C 1
ATOM 3306 O O . ALA A 1 432 ? -6.725 -23.914 -8.116 1.00 97.62 432 ALA A O 1
ATOM 3307 N N . GLN A 1 433 ? -7.037 -23.197 -10.229 1.00 97.94 433 GLN A N 1
ATOM 3308 C CA . GLN A 1 433 ? -5.617 -23.057 -10.547 1.00 97.94 433 GLN A CA 1
ATOM 3309 C C . GLN A 1 433 ? -4.939 -22.040 -9.625 1.00 97.94 433 GLN A C 1
ATOM 3311 O O . GLN A 1 433 ? -3.956 -22.400 -8.985 1.00 97.94 433 GLN A O 1
ATOM 3316 N N . VAL A 1 434 ? -5.500 -20.835 -9.479 1.00 98.38 434 VAL A N 1
ATOM 3317 C CA . VAL A 1 434 ? -4.976 -19.768 -8.605 1.00 98.38 434 VAL A CA 1
ATOM 3318 C C . VAL A 1 434 ? -4.768 -20.257 -7.173 1.00 98.38 434 VAL A C 1
ATOM 3320 O O . VAL A 1 434 ? -3.720 -19.998 -6.594 1.00 98.38 434 VAL A O 1
ATOM 3323 N N . ARG A 1 435 ? -5.737 -20.983 -6.603 1.00 96.88 435 ARG A N 1
ATOM 3324 C CA . ARG A 1 435 ? -5.652 -21.502 -5.225 1.00 96.88 435 ARG A CA 1
ATOM 3325 C C . ARG A 1 435 ? -4.644 -22.644 -5.067 1.00 96.88 435 ARG A C 1
ATOM 3327 O O . ARG A 1 435 ? -4.192 -22.896 -3.958 1.00 96.88 435 ARG A O 1
ATOM 3334 N N . SER A 1 436 ? -4.327 -23.348 -6.153 1.00 96.75 436 SER A N 1
ATOM 3335 C CA . SER A 1 436 ? -3.380 -24.473 -6.165 1.00 96.75 436 SER A CA 1
ATOM 3336 C C . SER A 1 436 ? -1.952 -24.091 -6.576 1.00 96.75 436 SER A C 1
ATOM 3338 O O . SER A 1 436 ? -1.068 -24.944 -6.542 1.00 96.75 436 SER A O 1
ATOM 3340 N N . SER A 1 437 ? -1.726 -22.842 -6.993 1.00 97.62 437 SER A N 1
ATOM 3341 C CA . SER A 1 437 ? -0.429 -22.348 -7.468 1.00 97.62 437 SER A CA 1
ATOM 3342 C C . SER A 1 437 ? 0.349 -21.646 -6.345 1.00 97.62 437 SER A C 1
ATOM 3344 O O . SER A 1 437 ? -0.229 -21.289 -5.318 1.00 97.62 437 SER A O 1
ATOM 3346 N N . ALA A 1 438 ? 1.664 -21.451 -6.503 1.00 96.88 438 ALA A N 1
ATOM 3347 C CA . ALA A 1 438 ? 2.475 -20.815 -5.466 1.00 96.88 438 ALA A CA 1
ATOM 3348 C C . ALA A 1 438 ? 2.270 -19.294 -5.414 1.00 96.88 438 ALA A C 1
ATOM 3350 O O . ALA A 1 438 ? 2.220 -18.721 -4.326 1.00 96.88 438 ALA A O 1
ATOM 3351 N N . VAL A 1 439 ? 2.146 -18.628 -6.571 1.00 97.62 439 VAL A N 1
ATOM 3352 C CA . VAL A 1 439 ? 2.036 -17.159 -6.638 1.00 97.62 439 VAL A CA 1
ATOM 3353 C C . VAL A 1 439 ? 0.628 -16.647 -6.953 1.00 97.62 439 VAL A C 1
ATOM 3355 O O . VAL A 1 439 ? 0.357 -15.477 -6.710 1.00 97.62 439 VAL A O 1
ATOM 3358 N N . GLY A 1 440 ? -0.298 -17.465 -7.458 1.00 97.75 440 GLY A N 1
ATOM 3359 C CA . GLY A 1 440 ? -1.712 -17.100 -7.630 1.00 97.75 440 GLY A CA 1
ATOM 3360 C C . GLY A 1 440 ? -2.017 -16.029 -8.694 1.00 97.75 440 GLY A C 1
ATOM 3361 O O . GLY A 1 440 ? -3.027 -15.333 -8.589 1.00 97.75 440 GLY A O 1
ATOM 3362 N N . PHE A 1 441 ? -1.164 -15.864 -9.714 1.00 98.31 441 PHE A N 1
ATOM 3363 C CA . PHE A 1 441 ? -1.289 -14.815 -10.750 1.00 98.31 441 PHE A CA 1
ATOM 3364 C C . PHE A 1 441 ? -2.105 -15.224 -11.995 1.00 98.31 441 PHE A C 1
ATOM 3366 O O . PHE A 1 441 ? -2.187 -14.454 -12.952 1.00 98.31 441 PHE A O 1
ATOM 3373 N N . GLY A 1 442 ? -2.715 -16.415 -12.012 1.00 96.62 442 GLY A N 1
ATOM 3374 C CA . GLY A 1 442 ? -3.571 -16.863 -13.123 1.00 96.62 442 GLY A CA 1
ATOM 3375 C C . GLY A 1 442 ? -2.810 -17.324 -14.375 1.00 96.62 442 GLY A C 1
ATOM 3376 O O . GLY A 1 442 ? -3.335 -17.243 -15.485 1.00 96.62 442 GLY A O 1
ATOM 3377 N N . PHE A 1 443 ? -1.569 -17.786 -14.211 1.00 96.88 443 PHE A N 1
ATOM 3378 C CA . PHE A 1 443 ? -0.793 -18.488 -15.237 1.00 96.88 443 PHE A CA 1
ATOM 3379 C C . PHE A 1 443 ? -0.196 -19.777 -14.656 1.00 96.88 443 PHE A C 1
ATOM 3381 O O . PHE A 1 443 ? -0.060 -19.908 -13.439 1.00 96.88 443 PHE A O 1
ATOM 3388 N N . GLU A 1 444 ? 0.172 -20.719 -15.525 1.00 97.06 444 GLU A N 1
ATOM 3389 C CA . GLU A 1 444 ? 0.814 -21.975 -15.126 1.00 97.06 444 GLU A CA 1
ATOM 3390 C C . GLU A 1 444 ? 2.293 -21.747 -14.778 1.00 97.06 444 GLU A C 1
ATOM 3392 O O . GLU A 1 444 ? 3.074 -21.254 -15.594 1.00 97.06 444 GLU A O 1
ATOM 3397 N N . GLU A 1 445 ? 2.670 -22.083 -13.547 1.00 98.12 445 GLU A N 1
ATOM 3398 C CA . GLU A 1 445 ? 4.045 -21.981 -13.058 1.00 98.12 445 GLU A CA 1
ATOM 3399 C C . GLU A 1 445 ? 4.874 -23.164 -13.576 1.00 98.12 445 GLU A C 1
ATOM 3401 O O . GLU A 1 445 ? 4.468 -24.323 -13.498 1.00 98.12 445 GLU A O 1
ATOM 3406 N N . SER A 1 446 ? 6.045 -22.873 -14.134 1.00 98.12 446 SER A N 1
ATOM 3407 C CA . SER A 1 446 ? 6.902 -23.865 -14.774 1.00 98.12 446 SER A CA 1
ATOM 3408 C C . SER A 1 446 ? 7.758 -24.610 -13.759 1.00 98.12 446 SER A C 1
ATOM 3410 O O . SER A 1 446 ? 8.294 -24.023 -12.827 1.00 98.12 446 SER A O 1
ATOM 3412 N N . THR A 1 447 ? 7.983 -25.899 -13.999 1.00 97.81 447 THR A N 1
ATOM 3413 C CA . THR A 1 447 ? 8.992 -26.711 -13.295 1.00 97.81 447 THR A CA 1
ATOM 3414 C C . THR A 1 447 ? 10.263 -26.911 -14.124 1.00 97.81 447 THR A C 1
ATOM 3416 O O . THR A 1 447 ? 11.215 -27.544 -13.671 1.00 97.81 447 THR A O 1
ATOM 3419 N N . ARG A 1 448 ? 10.303 -26.378 -15.352 1.00 98.31 448 ARG A N 1
ATOM 3420 C CA . ARG A 1 448 ? 11.423 -26.545 -16.285 1.00 98.31 448 ARG A CA 1
ATOM 3421 C C . ARG A 1 448 ? 12.643 -25.742 -15.817 1.00 98.31 448 ARG A C 1
ATOM 3423 O O . ARG A 1 448 ? 12.518 -24.526 -15.687 1.00 98.31 448 ARG A O 1
ATOM 3430 N N . PRO A 1 449 ? 13.831 -26.349 -15.661 1.00 98.62 449 PRO A N 1
ATOM 3431 C CA . PRO A 1 449 ? 15.053 -25.600 -15.365 1.00 98.62 449 PRO A CA 1
ATOM 3432 C C . PRO A 1 449 ? 15.548 -24.768 -16.558 1.00 98.62 449 PRO A C 1
ATOM 3434 O O . PRO A 1 449 ? 15.510 -25.248 -17.696 1.00 98.62 449 PRO A O 1
ATOM 3437 N N . VAL A 1 450 ? 16.090 -23.570 -16.327 1.00 98.50 450 VAL A N 1
ATOM 3438 C CA . VAL A 1 450 ? 16.614 -22.664 -17.378 1.00 98.50 450 VAL A CA 1
ATOM 3439 C C . VAL A 1 450 ? 17.657 -23.336 -18.282 1.00 98.50 450 VAL A C 1
ATOM 3441 O O . VAL A 1 450 ? 17.659 -23.143 -19.502 1.00 98.50 450 VAL A O 1
ATOM 3444 N N . HIS A 1 451 ? 18.543 -24.150 -17.705 1.00 98.38 451 HIS A N 1
ATOM 3445 C CA . HIS A 1 451 ? 19.628 -24.820 -18.434 1.00 98.38 451 HIS A CA 1
ATOM 3446 C C . HIS A 1 451 ? 19.246 -26.195 -19.002 1.00 98.38 451 HIS A C 1
ATOM 3448 O O . HIS A 1 451 ? 20.093 -26.863 -19.590 1.00 98.38 451 HIS A O 1
ATOM 3454 N N . SER A 1 452 ? 17.982 -26.613 -18.870 1.00 98.38 452 SER A N 1
ATOM 3455 C CA . SER A 1 452 ? 17.488 -27.855 -19.488 1.00 98.38 452 SER A CA 1
ATOM 3456 C C . SER A 1 452 ? 17.219 -27.724 -20.992 1.00 98.38 452 SER A C 1
ATOM 3458 O O . SER A 1 452 ? 17.061 -28.735 -21.672 1.00 98.38 452 SER A O 1
ATOM 3460 N N . VAL A 1 453 ? 17.191 -26.493 -21.519 1.00 98.38 453 VAL A N 1
ATOM 3461 C CA . VAL A 1 453 ? 16.934 -26.200 -22.936 1.00 98.38 453 VAL A CA 1
ATOM 3462 C C . VAL A 1 453 ? 18.145 -25.544 -23.612 1.00 98.38 453 VAL A C 1
ATOM 3464 O O . VAL A 1 453 ? 18.920 -24.836 -22.951 1.00 98.38 453 VAL A O 1
ATOM 3467 N N . PRO A 1 454 ? 18.322 -25.721 -24.936 1.00 98.38 454 PRO A N 1
ATOM 3468 C CA . PRO A 1 454 ? 19.383 -25.056 -25.686 1.00 98.38 454 PRO A CA 1
ATOM 3469 C C . PRO A 1 454 ? 19.291 -23.517 -25.613 1.00 98.38 454 PRO A C 1
ATOM 3471 O O . PRO A 1 454 ? 18.190 -22.971 -25.502 1.00 98.38 454 PRO A O 1
ATOM 3474 N N . PRO A 1 455 ? 20.410 -22.779 -25.766 1.00 98.31 455 PRO A N 1
ATOM 3475 C CA . PRO A 1 455 ? 20.418 -21.313 -25.672 1.00 98.31 455 PRO A CA 1
ATOM 3476 C C . PRO A 1 455 ? 19.431 -20.592 -26.606 1.00 98.31 455 PRO A C 1
ATOM 3478 O O . PRO A 1 455 ? 18.834 -19.594 -26.208 1.00 98.31 455 PRO A O 1
ATOM 3481 N N . ALA A 1 456 ? 19.229 -21.094 -27.830 1.00 98.19 456 ALA A N 1
ATOM 3482 C CA . ALA A 1 456 ? 18.289 -20.503 -28.786 1.00 98.19 456 ALA A CA 1
ATOM 3483 C C . ALA A 1 456 ? 16.828 -20.622 -28.316 1.00 98.19 456 ALA A C 1
ATOM 3485 O O . ALA A 1 456 ? 16.064 -19.663 -28.411 1.00 98.19 456 ALA A O 1
ATOM 3486 N N . GLU A 1 457 ? 16.457 -21.774 -27.754 1.00 98.44 457 GLU A N 1
ATOM 3487 C CA . GLU A 1 457 ? 15.128 -21.995 -27.182 1.00 98.44 457 GLU A CA 1
ATOM 3488 C C . GLU A 1 457 ? 14.931 -21.156 -25.915 1.00 98.44 457 GLU A C 1
ATOM 3490 O O . GLU A 1 457 ? 13.903 -20.495 -25.768 1.00 98.44 457 GLU A O 1
ATOM 3495 N N . ARG A 1 458 ? 15.948 -21.085 -25.044 1.00 98.62 458 ARG A N 1
ATOM 3496 C CA . ARG A 1 458 ? 15.940 -20.207 -23.864 1.00 98.62 458 ARG A CA 1
ATOM 3497 C C . ARG A 1 458 ? 15.682 -18.748 -24.240 1.00 98.62 458 ARG A C 1
ATOM 3499 O O . ARG A 1 458 ? 14.829 -18.099 -23.637 1.00 98.62 458 ARG A O 1
ATOM 3506 N N . ALA A 1 459 ? 16.385 -18.243 -25.254 1.00 98.38 459 ALA A N 1
ATOM 3507 C CA . ALA A 1 459 ? 16.196 -16.884 -25.749 1.00 98.38 459 ALA A CA 1
ATOM 3508 C C . ALA A 1 459 ? 14.780 -16.660 -26.303 1.00 98.38 459 ALA A C 1
ATOM 3510 O O . ALA A 1 459 ? 14.169 -15.639 -25.996 1.00 98.38 459 ALA A O 1
ATOM 3511 N N . ALA A 1 460 ? 14.234 -17.619 -27.059 1.00 98.69 460 ALA A N 1
ATOM 3512 C CA . ALA A 1 460 ? 12.872 -17.541 -27.586 1.00 98.69 460 ALA A CA 1
ATOM 3513 C C . ALA A 1 460 ? 11.806 -17.551 -26.474 1.00 98.69 460 ALA A C 1
ATOM 3515 O O . ALA A 1 460 ? 10.822 -16.814 -26.559 1.00 98.69 460 ALA A O 1
ATOM 3516 N N . ILE A 1 461 ? 12.009 -18.337 -25.410 1.00 98.75 461 ILE A N 1
ATOM 3517 C CA . ILE A 1 461 ? 11.121 -18.353 -24.239 1.00 98.75 461 ILE A CA 1
ATOM 3518 C C . ILE A 1 461 ? 11.141 -16.993 -23.537 1.00 98.75 461 ILE A C 1
ATOM 3520 O O . ILE A 1 461 ? 10.072 -16.431 -23.299 1.00 98.75 461 ILE A O 1
ATOM 3524 N N . PHE A 1 462 ? 12.320 -16.435 -23.244 1.00 98.81 462 PHE A N 1
ATOM 3525 C CA . PHE A 1 462 ? 12.408 -15.108 -22.627 1.00 98.81 462 PHE A CA 1
ATOM 3526 C C . PHE A 1 462 ? 11.807 -14.010 -23.508 1.00 98.81 462 PHE A C 1
ATOM 3528 O O . PHE A 1 462 ? 11.112 -13.141 -22.988 1.00 98.81 462 PHE A O 1
ATOM 3535 N N . GLU A 1 463 ? 12.000 -14.069 -24.829 1.00 98.75 463 GLU A N 1
ATOM 3536 C CA . GLU A 1 463 ? 11.385 -13.118 -25.760 1.00 98.75 463 GLU A CA 1
ATOM 3537 C C . GLU A 1 463 ? 9.859 -13.203 -25.718 1.00 98.75 463 GLU A C 1
ATOM 3539 O O . GLU A 1 463 ? 9.189 -12.189 -25.546 1.00 98.75 463 GLU A O 1
ATOM 3544 N N . ARG A 1 464 ? 9.300 -14.417 -25.771 1.00 98.56 464 ARG A N 1
ATOM 3545 C CA . ARG A 1 464 ? 7.854 -14.636 -25.646 1.00 98.56 464 ARG A CA 1
ATOM 3546 C C . ARG A 1 464 ? 7.309 -14.068 -24.333 1.00 98.56 464 ARG A C 1
ATOM 3548 O O . ARG A 1 464 ? 6.263 -13.425 -24.343 1.00 98.56 464 ARG A O 1
ATOM 3555 N N . LEU A 1 465 ? 7.990 -14.315 -23.212 1.00 98.50 465 LEU A N 1
ATOM 3556 C CA . LEU A 1 465 ? 7.583 -13.809 -21.895 1.00 98.50 465 LEU A CA 1
ATOM 3557 C C . LEU A 1 465 ? 7.651 -12.283 -21.833 1.00 98.50 465 LEU A C 1
ATOM 3559 O O . LEU A 1 465 ? 6.720 -11.652 -21.346 1.00 98.50 465 LEU A O 1
ATOM 3563 N N . TRP A 1 466 ? 8.713 -11.690 -22.380 1.00 98.69 466 TRP A N 1
ATOM 3564 C CA . TRP A 1 466 ? 8.864 -10.242 -22.492 1.00 98.69 466 TRP A CA 1
ATOM 3565 C C . TRP A 1 466 ? 7.734 -9.611 -23.312 1.00 98.69 466 TRP A C 1
ATOM 3567 O O . TRP A 1 466 ? 7.160 -8.611 -22.892 1.00 98.69 466 TRP A O 1
ATOM 3577 N N . THR A 1 467 ? 7.378 -10.206 -24.456 1.00 97.62 467 THR A N 1
ATOM 3578 C CA . THR A 1 467 ? 6.284 -9.725 -25.314 1.00 97.62 467 THR A CA 1
ATOM 3579 C C . THR A 1 467 ? 4.916 -9.874 -24.653 1.00 97.62 467 THR A C 1
ATOM 3581 O O . THR A 1 467 ? 4.089 -8.975 -24.773 1.00 97.62 467 THR A O 1
ATOM 3584 N N . ARG A 1 468 ? 4.659 -10.992 -23.959 1.00 96.38 468 ARG A N 1
ATOM 3585 C CA . ARG A 1 468 ? 3.402 -11.190 -23.216 1.00 96.38 468 ARG A CA 1
ATOM 3586 C C . ARG A 1 468 ? 3.282 -10.254 -22.017 1.00 96.38 468 ARG A C 1
ATOM 3588 O O . ARG A 1 468 ? 2.172 -9.874 -21.661 1.00 96.38 468 ARG A O 1
ATOM 3595 N N . GLY A 1 469 ? 4.410 -9.916 -21.405 1.00 97.75 469 GLY A N 1
ATOM 3596 C CA . GLY A 1 469 ? 4.478 -9.088 -20.216 1.00 97.75 469 GLY A CA 1
ATOM 3597 C C . GLY A 1 469 ? 3.995 -9.785 -18.944 1.00 97.75 469 GLY A C 1
ATOM 3598 O O . GLY A 1 469 ? 3.599 -10.953 -18.968 1.00 97.75 469 GLY A O 1
ATOM 3599 N N . ASN A 1 470 ? 4.015 -9.015 -17.853 1.00 98.44 470 ASN A N 1
ATOM 3600 C CA . ASN A 1 470 ? 3.856 -9.401 -16.447 1.00 98.44 470 ASN A CA 1
ATOM 3601 C C . ASN A 1 470 ? 5.174 -9.844 -15.780 1.00 98.44 470 ASN A C 1
ATOM 3603 O O . ASN A 1 470 ? 5.846 -10.773 -16.231 1.00 98.44 470 ASN A O 1
ATOM 3607 N N . GLY A 1 471 ? 5.526 -9.190 -14.666 1.00 98.06 471 GLY A N 1
ATOM 3608 C CA . GLY A 1 471 ? 6.768 -9.456 -13.932 1.00 98.06 471 GLY A CA 1
ATOM 3609 C C . GLY A 1 471 ? 6.831 -10.863 -13.335 1.00 98.06 471 GLY A C 1
ATOM 3610 O O . GLY A 1 471 ? 7.850 -11.542 -13.461 1.00 98.06 471 GLY A O 1
ATOM 3611 N N . PHE A 1 472 ? 5.733 -11.331 -12.736 1.00 98.44 472 PHE A N 1
ATOM 3612 C CA . PHE A 1 472 ? 5.653 -12.681 -12.179 1.00 98.44 472 PHE A CA 1
ATOM 3613 C C . PHE A 1 472 ? 5.652 -13.737 -13.286 1.00 98.44 472 PHE A C 1
ATOM 3615 O O . PHE A 1 472 ? 6.370 -14.728 -13.180 1.00 98.44 472 PHE A O 1
ATOM 3622 N N . ARG A 1 473 ? 4.944 -13.502 -14.398 1.00 98.31 473 ARG A N 1
ATOM 3623 C CA . ARG A 1 473 ? 4.983 -14.401 -15.563 1.00 98.31 473 ARG A CA 1
ATOM 3624 C C . ARG A 1 473 ? 6.406 -14.574 -16.089 1.00 98.31 473 ARG A C 1
ATOM 3626 O O . ARG A 1 473 ? 6.831 -15.701 -16.327 1.00 98.31 473 ARG A O 1
ATOM 3633 N N . PHE A 1 474 ? 7.162 -13.483 -16.231 1.00 98.62 474 PHE A N 1
ATOM 3634 C CA . PHE A 1 474 ? 8.554 -13.550 -16.683 1.00 98.62 474 PHE A CA 1
ATOM 3635 C C . PHE A 1 474 ? 9.431 -14.403 -15.755 1.00 98.62 474 PHE A C 1
ATOM 3637 O O . PHE A 1 474 ? 10.265 -15.169 -16.236 1.00 98.62 474 PHE A O 1
ATOM 3644 N N . MET A 1 475 ? 9.223 -14.294 -14.440 1.00 98.25 475 MET A N 1
ATOM 3645 C CA . MET A 1 475 ? 10.004 -15.022 -13.440 1.00 98.25 475 MET A CA 1
ATOM 3646 C C . MET A 1 475 ? 9.589 -16.496 -13.282 1.00 98.25 475 MET A C 1
ATOM 3648 O O . MET A 1 475 ? 10.451 -17.307 -12.959 1.00 98.25 475 MET A O 1
ATOM 3652 N N . PHE A 1 476 ? 8.317 -16.852 -13.512 1.00 98.38 476 PHE A N 1
ATOM 3653 C CA . PHE A 1 476 ? 7.780 -18.161 -13.103 1.00 98.38 476 PHE A CA 1
ATOM 3654 C C . PHE A 1 476 ? 7.095 -18.989 -14.211 1.00 98.38 476 PHE A C 1
ATOM 3656 O O . PHE A 1 476 ? 7.005 -20.203 -14.077 1.00 98.38 476 PHE A O 1
ATOM 3663 N N . GLU A 1 477 ? 6.625 -18.409 -15.325 1.00 98.12 477 GLU A N 1
ATOM 3664 C CA . GLU A 1 477 ? 5.916 -19.172 -16.384 1.00 98.12 477 GLU A CA 1
ATOM 3665 C C . GLU A 1 477 ? 6.886 -19.873 -17.356 1.00 98.12 477 GLU A C 1
ATOM 3667 O O . GLU A 1 477 ? 6.582 -20.898 -17.966 1.00 98.12 477 GLU A O 1
ATOM 3672 N N . GLY A 1 478 ? 8.082 -19.314 -17.553 1.00 97.06 478 GLY A N 1
ATOM 3673 C CA . GLY A 1 478 ? 9.092 -19.905 -18.435 1.00 97.06 478 GLY A CA 1
ATOM 3674 C C . GLY A 1 478 ? 9.828 -21.068 -17.795 1.00 97.06 478 GLY A C 1
ATOM 3675 O O . GLY A 1 478 ? 9.950 -22.148 -18.387 1.00 97.06 478 GLY A O 1
ATOM 3676 N N . PHE A 1 479 ? 10.329 -20.825 -16.591 1.00 98.56 479 PHE A N 1
ATOM 3677 C CA . PHE A 1 479 ? 11.282 -21.679 -15.902 1.00 98.56 479 PHE A CA 1
ATOM 3678 C C . PHE A 1 479 ? 11.028 -21.657 -14.393 1.00 98.56 479 PHE A C 1
ATOM 3680 O O . PHE A 1 479 ? 10.607 -20.632 -13.864 1.00 98.56 479 PHE A O 1
ATOM 3687 N N . GLY A 1 480 ? 11.292 -22.779 -13.723 1.00 98.06 480 GLY A N 1
ATOM 3688 C CA . GLY A 1 480 ? 10.991 -22.977 -12.298 1.00 98.06 480 GLY A CA 1
ATOM 3689 C C . GLY A 1 480 ? 12.128 -22.651 -11.333 1.00 98.06 480 GLY A C 1
ATOM 3690 O O . GLY A 1 480 ? 11.945 -22.726 -10.123 1.00 98.06 480 GLY A O 1
ATOM 3691 N N . ASP A 1 481 ? 13.311 -22.314 -11.846 1.00 98.44 481 ASP A N 1
ATOM 3692 C CA . ASP A 1 481 ? 14.541 -22.175 -11.060 1.00 98.44 481 ASP A CA 1
ATOM 3693 C C . ASP A 1 481 ? 15.166 -20.770 -11.106 1.00 98.44 481 ASP A C 1
ATOM 3695 O O . ASP A 1 481 ? 16.219 -20.559 -10.511 1.00 98.44 481 ASP A O 1
ATOM 3699 N N . ILE A 1 482 ? 14.521 -19.773 -11.732 1.00 98.56 482 ILE A N 1
ATOM 3700 C CA . ILE A 1 482 ? 15.042 -18.387 -11.798 1.00 98.56 482 ILE A CA 1
ATOM 3701 C C . ILE A 1 482 ? 15.262 -17.792 -10.397 1.00 98.56 482 ILE A C 1
ATOM 3703 O O . ILE A 1 482 ? 16.234 -17.070 -10.181 1.00 98.56 482 ILE A O 1
ATOM 3707 N N . ALA A 1 483 ? 14.376 -18.091 -9.445 1.00 97.56 483 ALA A N 1
ATOM 3708 C CA . ALA A 1 483 ? 14.446 -17.568 -8.079 1.00 97.56 483 ALA A CA 1
ATOM 3709 C C . ALA A 1 483 ? 15.338 -18.402 -7.135 1.00 97.56 483 ALA A C 1
ATOM 3711 O O . ALA A 1 483 ? 15.608 -17.969 -6.018 1.00 97.56 483 ALA A O 1
ATOM 3712 N N . THR A 1 484 ? 15.787 -19.591 -7.554 1.00 97.81 484 THR A N 1
ATOM 3713 C CA . THR A 1 484 ? 16.473 -20.564 -6.679 1.00 97.81 484 THR A CA 1
ATOM 3714 C C . THR A 1 484 ? 17.855 -20.986 -7.182 1.00 97.81 484 THR A C 1
ATOM 3716 O O . THR A 1 484 ? 18.669 -21.461 -6.393 1.00 97.81 484 THR A O 1
ATOM 3719 N N . SER A 1 485 ? 18.160 -20.781 -8.466 1.00 98.50 485 SER A N 1
ATOM 3720 C CA . SER A 1 485 ? 19.451 -21.084 -9.086 1.00 98.50 485 SER A CA 1
ATOM 3721 C C . SER A 1 485 ? 20.151 -19.795 -9.536 1.00 98.50 485 SER A C 1
ATOM 3723 O O . SER A 1 485 ? 19.641 -19.104 -10.421 1.00 98.50 485 SER A O 1
ATOM 3725 N N . PRO A 1 486 ? 21.343 -19.467 -8.997 1.00 98.50 486 PRO A N 1
ATOM 3726 C CA . PRO A 1 486 ? 22.102 -18.291 -9.426 1.00 98.50 486 PRO A CA 1
ATOM 3727 C C . PRO A 1 486 ? 22.388 -18.263 -10.934 1.00 98.50 486 PRO A C 1
ATOM 3729 O O . PRO A 1 486 ? 22.215 -17.229 -11.569 1.00 98.50 486 PRO A O 1
ATOM 3732 N N . ALA A 1 487 ? 22.730 -19.409 -11.534 1.00 98.44 487 ALA A N 1
ATOM 3733 C CA . ALA A 1 487 ? 23.001 -19.498 -12.971 1.00 98.44 487 ALA A CA 1
ATOM 3734 C C . ALA A 1 487 ? 21.743 -19.225 -13.821 1.00 98.44 487 ALA A C 1
ATOM 3736 O O . ALA A 1 487 ? 21.803 -18.510 -14.822 1.00 98.44 487 ALA A O 1
ATOM 3737 N N . ALA A 1 488 ? 20.584 -19.731 -13.383 1.00 98.69 488 ALA A N 1
ATOM 3738 C CA . ALA A 1 488 ? 19.299 -19.444 -14.017 1.00 98.69 488 ALA A CA 1
ATOM 3739 C C . ALA A 1 488 ? 18.924 -17.956 -13.889 1.00 98.69 488 ALA A C 1
ATOM 3741 O O . ALA A 1 488 ? 18.437 -17.343 -14.845 1.00 98.69 488 ALA A O 1
ATOM 3742 N N . ASN A 1 489 ? 19.184 -17.363 -12.720 1.00 98.75 489 ASN A N 1
ATOM 3743 C CA . ASN A 1 489 ? 18.964 -15.945 -12.454 1.00 98.75 489 ASN A CA 1
ATOM 3744 C C . ASN A 1 489 ? 19.824 -15.054 -13.362 1.00 98.75 489 ASN A C 1
ATOM 3746 O O . ASN A 1 489 ? 19.318 -14.082 -13.925 1.00 98.75 489 ASN A O 1
ATOM 3750 N N . ASP A 1 490 ? 21.095 -15.412 -13.561 1.00 98.62 490 ASP A N 1
ATOM 3751 C CA . ASP A 1 490 ? 22.026 -14.677 -14.420 1.00 98.62 490 ASP A CA 1
ATOM 3752 C C . ASP A 1 490 ? 21.565 -14.635 -15.882 1.00 98.62 490 ASP A C 1
ATOM 3754 O O . ASP A 1 490 ? 21.680 -13.594 -16.533 1.00 98.62 490 ASP A O 1
ATOM 3758 N N . GLU A 1 491 ? 20.981 -15.718 -16.401 1.00 98.69 491 GLU A N 1
ATOM 3759 C CA . GLU A 1 491 ? 20.406 -15.764 -17.753 1.00 98.69 491 GLU A CA 1
ATOM 3760 C C . GLU A 1 491 ? 19.222 -14.796 -17.908 1.00 98.69 491 GLU A C 1
ATOM 3762 O O . GLU A 1 491 ? 19.151 -14.041 -18.887 1.00 98.69 491 GLU A O 1
ATOM 3767 N N . ALA A 1 492 ? 18.324 -14.766 -16.917 1.00 98.69 492 ALA A N 1
ATOM 3768 C CA . ALA A 1 492 ? 17.201 -13.832 -16.875 1.00 98.69 492 ALA A CA 1
ATOM 3769 C C . ALA A 1 492 ? 17.686 -12.374 -16.755 1.00 98.69 492 ALA A C 1
ATOM 3771 O O . ALA A 1 492 ? 17.257 -11.504 -17.520 1.00 98.69 492 ALA A O 1
ATOM 3772 N N . CYS A 1 493 ? 18.644 -12.109 -15.861 1.00 98.75 493 CYS A N 1
ATOM 3773 C CA . CYS A 1 493 ? 19.268 -10.796 -15.702 1.00 98.75 493 CYS A CA 1
ATOM 3774 C C . CYS A 1 493 ? 19.936 -10.339 -17.003 1.00 98.75 493 CYS A C 1
ATOM 3776 O O . CYS A 1 493 ? 19.711 -9.218 -17.459 1.00 98.75 493 CYS A O 1
ATOM 3778 N N . ALA A 1 494 ? 20.736 -11.201 -17.638 1.00 98.69 494 ALA A N 1
ATOM 3779 C CA . ALA A 1 494 ? 21.415 -10.899 -18.893 1.00 98.69 494 ALA A CA 1
ATOM 3780 C C . ALA A 1 494 ? 20.420 -10.575 -20.014 1.00 98.69 494 ALA A C 1
ATOM 3782 O O . ALA A 1 494 ? 20.664 -9.657 -20.798 1.00 98.69 494 ALA A O 1
ATOM 3783 N N . PHE A 1 495 ? 19.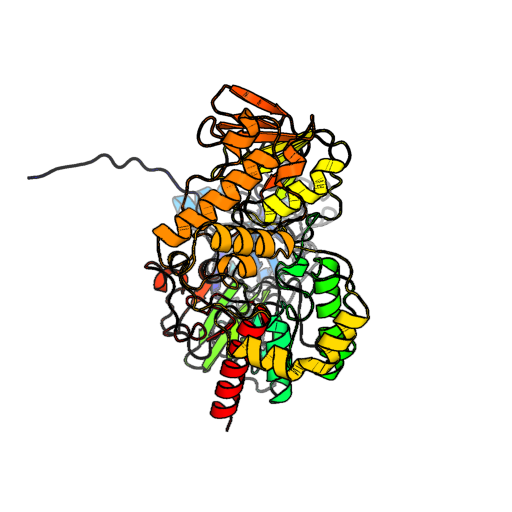289 -11.283 -20.079 1.00 98.81 495 PHE A N 1
ATOM 3784 C CA . PHE A 1 495 ? 18.223 -10.967 -21.024 1.00 98.81 495 PHE A CA 1
ATOM 3785 C C . PHE A 1 495 ? 17.660 -9.555 -20.810 1.00 98.81 495 PHE A C 1
ATOM 3787 O O . PHE A 1 495 ? 17.634 -8.765 -21.756 1.00 98.81 495 PHE A O 1
ATOM 3794 N N . ILE A 1 496 ? 17.280 -9.199 -19.579 1.00 98.75 496 ILE A N 1
ATOM 3795 C CA . ILE A 1 496 ? 16.701 -7.878 -19.287 1.00 98.75 496 ILE A CA 1
ATOM 3796 C C . ILE A 1 496 ? 17.734 -6.762 -19.506 1.00 98.75 496 ILE A C 1
ATOM 3798 O O . ILE A 1 496 ? 17.414 -5.745 -20.116 1.00 98.75 496 ILE A O 1
ATOM 3802 N N . ARG A 1 497 ? 19.000 -6.955 -19.108 1.00 98.81 497 ARG A N 1
ATOM 3803 C CA . ARG A 1 497 ? 20.084 -5.984 -19.367 1.00 98.81 497 ARG A CA 1
ATOM 3804 C C . ARG A 1 497 ? 20.264 -5.716 -20.865 1.00 98.81 497 ARG A C 1
ATOM 3806 O O . ARG A 1 497 ? 20.412 -4.562 -21.265 1.00 98.81 497 ARG A O 1
ATOM 3813 N N . ARG A 1 498 ? 20.182 -6.758 -21.708 1.00 98.50 498 ARG A N 1
ATOM 3814 C CA . ARG A 1 498 ? 20.189 -6.584 -23.171 1.00 98.50 498 ARG A CA 1
ATOM 3815 C C . ARG A 1 498 ? 19.001 -5.745 -23.636 1.00 98.50 498 ARG A C 1
ATOM 3817 O O . ARG A 1 498 ? 19.210 -4.817 -24.412 1.00 98.50 498 ARG A O 1
ATOM 3824 N N . LYS A 1 499 ? 17.789 -6.002 -23.134 1.00 98.75 499 LYS A N 1
ATOM 3825 C CA . LYS A 1 499 ? 16.606 -5.186 -23.460 1.00 98.75 499 LYS A CA 1
ATOM 3826 C C . LYS A 1 499 ? 16.782 -3.720 -23.068 1.00 98.75 499 LYS A C 1
ATOM 3828 O O . LYS A 1 499 ? 16.502 -2.854 -23.889 1.00 98.75 499 LYS A O 1
ATOM 3833 N N . ILE A 1 500 ? 17.325 -3.431 -21.885 1.00 98.69 500 ILE A N 1
ATOM 3834 C CA . ILE A 1 500 ? 17.625 -2.053 -21.457 1.00 98.69 500 ILE A CA 1
ATOM 3835 C C . ILE A 1 500 ? 18.571 -1.376 -22.454 1.00 98.69 500 ILE A C 1
ATOM 3837 O O . ILE A 1 500 ? 18.258 -0.293 -22.940 1.00 98.69 500 ILE A O 1
ATOM 3841 N N . SER A 1 501 ? 19.674 -2.036 -22.828 1.00 98.12 501 SER A N 1
ATOM 3842 C CA . SER A 1 501 ? 20.638 -1.492 -23.800 1.00 98.12 501 SER A CA 1
ATOM 3843 C C . SER A 1 501 ? 20.076 -1.308 -25.218 1.00 98.12 501 SER A C 1
ATOM 3845 O O . SER A 1 501 ? 20.587 -0.493 -25.975 1.00 98.12 501 SER A O 1
ATOM 3847 N N . GLN A 1 502 ? 19.030 -2.057 -25.584 1.00 98.31 502 GLN A N 1
ATOM 3848 C CA . GLN A 1 502 ? 18.326 -1.908 -26.863 1.00 98.31 502 GLN A CA 1
ATOM 3849 C C . GLN A 1 502 ? 17.302 -0.768 -26.835 1.00 98.31 502 GLN A C 1
ATOM 3851 O O . GLN A 1 502 ? 17.034 -0.165 -27.870 1.00 98.31 502 GLN A O 1
ATOM 3856 N N . ILE A 1 503 ? 16.704 -0.498 -25.672 1.00 98.69 503 ILE A N 1
ATOM 3857 C CA . ILE A 1 503 ? 15.649 0.507 -25.511 1.00 98.69 503 ILE A CA 1
ATOM 3858 C C . ILE A 1 503 ? 16.245 1.891 -25.251 1.00 98.69 503 ILE A C 1
ATOM 3860 O O . ILE A 1 503 ? 15.786 2.859 -25.850 1.00 98.69 503 ILE A O 1
ATOM 3864 N N . VAL A 1 504 ? 17.231 2.004 -24.357 1.00 98.75 504 VAL A N 1
ATOM 3865 C CA . VAL A 1 504 ? 17.798 3.291 -23.931 1.00 98.75 504 VAL A CA 1
ATOM 3866 C C . VAL A 1 504 ? 18.949 3.679 -24.855 1.00 98.75 504 VAL A C 1
ATOM 3868 O O . VAL A 1 504 ? 20.001 3.045 -24.841 1.00 98.75 504 VAL A O 1
ATOM 3871 N N . THR A 1 505 ? 18.758 4.727 -25.656 1.00 97.94 505 THR A N 1
ATOM 3872 C CA . THR A 1 505 ? 19.697 5.099 -26.729 1.00 97.94 505 THR A CA 1
ATOM 3873 C C . THR A 1 505 ? 20.920 5.866 -26.233 1.00 97.94 505 THR A C 1
ATOM 3875 O O . THR A 1 505 ? 21.964 5.840 -26.879 1.00 97.94 505 THR A O 1
ATOM 3878 N N . ASP A 1 506 ? 20.803 6.567 -25.102 1.00 98.44 506 ASP A N 1
ATOM 3879 C CA . ASP A 1 506 ? 21.930 7.240 -24.452 1.00 98.44 506 ASP A CA 1
ATOM 3880 C C . ASP A 1 506 ? 22.730 6.217 -23.618 1.00 98.44 506 ASP A C 1
ATOM 3882 O O . ASP A 1 506 ? 22.194 5.687 -22.637 1.00 98.44 506 ASP A O 1
ATOM 3886 N N . PRO A 1 507 ? 24.007 5.940 -23.954 1.00 98.12 507 PRO A N 1
ATOM 3887 C CA . PRO A 1 507 ? 24.798 4.919 -23.269 1.00 98.12 507 PRO A CA 1
ATOM 3888 C C . PRO A 1 507 ? 25.077 5.256 -21.798 1.00 98.12 507 PRO A C 1
ATOM 3890 O O . PRO A 1 507 ? 25.234 4.343 -20.985 1.00 98.12 507 PRO A O 1
ATOM 3893 N N . ILE A 1 508 ? 25.106 6.540 -21.425 1.00 98.19 508 ILE A N 1
ATOM 3894 C CA . ILE A 1 508 ? 25.318 6.972 -20.039 1.00 98.19 508 ILE A CA 1
ATOM 3895 C C . ILE A 1 508 ? 24.060 6.678 -19.220 1.00 98.19 508 ILE A C 1
ATOM 3897 O O . ILE A 1 508 ? 24.147 6.093 -18.138 1.00 98.19 508 ILE A O 1
ATOM 3901 N N . LYS A 1 509 ? 22.876 7.022 -19.743 1.00 98.56 509 LYS A N 1
ATOM 3902 C CA . LYS A 1 509 ? 21.604 6.697 -19.076 1.00 98.56 509 LYS A CA 1
ATOM 3903 C C . LYS A 1 509 ? 21.377 5.188 -19.017 1.00 98.56 509 LYS A C 1
ATOM 3905 O O . LYS A 1 509 ? 20.987 4.681 -17.969 1.00 98.56 509 LYS A O 1
ATOM 3910 N N . ALA A 1 510 ? 21.683 4.462 -20.094 1.00 98.62 510 ALA A N 1
ATOM 3911 C CA . ALA A 1 510 ? 21.585 3.005 -20.129 1.00 98.62 510 ALA A CA 1
ATOM 3912 C C . ALA A 1 510 ? 22.452 2.361 -19.035 1.00 98.62 510 ALA A C 1
ATOM 3914 O O . ALA A 1 510 ? 21.971 1.497 -18.302 1.00 98.62 510 ALA A O 1
ATOM 3915 N N . ALA A 1 511 ? 23.696 2.822 -18.863 1.00 98.31 511 ALA A N 1
ATOM 3916 C CA . ALA A 1 511 ? 24.586 2.331 -17.814 1.00 98.31 511 ALA A CA 1
ATOM 3917 C C . ALA A 1 511 ? 24.031 2.582 -16.401 1.00 98.31 511 ALA A C 1
ATOM 3919 O O . ALA A 1 511 ? 24.058 1.669 -15.576 1.00 98.31 511 ALA A O 1
ATOM 3920 N N . LYS A 1 512 ? 23.478 3.776 -16.138 1.00 98.56 512 LYS A N 1
ATOM 3921 C CA . LYS A 1 512 ? 22.848 4.119 -14.849 1.00 98.56 512 LYS A CA 1
ATOM 3922 C C . LYS A 1 512 ? 21.585 3.296 -14.570 1.00 98.56 512 LYS A C 1
ATOM 3924 O O . LYS A 1 512 ? 21.328 2.937 -13.428 1.00 98.56 512 LYS A O 1
ATOM 3929 N N . LEU A 1 513 ? 20.789 2.983 -15.592 1.00 98.69 513 LEU A N 1
ATOM 3930 C CA . LEU A 1 513 ? 19.533 2.228 -15.460 1.00 98.69 513 LEU A CA 1
ATOM 3931 C C . LEU A 1 513 ? 19.731 0.709 -15.394 1.00 98.69 513 LEU A C 1
ATOM 3933 O O . LEU A 1 513 ? 18.790 -0.006 -15.066 1.00 98.69 513 LEU A O 1
ATOM 3937 N N . THR A 1 514 ? 20.925 0.204 -15.714 1.00 98.56 514 THR A N 1
ATOM 3938 C CA . THR A 1 514 ? 21.198 -1.235 -15.798 1.00 98.56 514 THR A CA 1
ATOM 3939 C C . THR A 1 514 ? 21.468 -1.831 -14.408 1.00 98.56 514 THR A C 1
ATOM 3941 O O . THR A 1 514 ? 22.494 -1.514 -13.800 1.00 98.56 514 THR A O 1
ATOM 3944 N N . PRO A 1 515 ? 20.615 -2.745 -13.901 1.00 97.88 515 PRO A N 1
ATOM 3945 C CA . PRO A 1 515 ? 20.811 -3.366 -12.595 1.00 97.88 515 PRO A CA 1
ATOM 3946 C C . PRO A 1 515 ? 22.021 -4.298 -12.563 1.00 97.88 515 PRO A C 1
ATOM 3948 O O . PRO A 1 515 ? 22.293 -5.027 -13.523 1.00 97.88 515 PRO A O 1
ATOM 3951 N N . ARG A 1 516 ? 22.723 -4.321 -11.427 1.00 95.38 516 ARG A N 1
ATOM 3952 C CA . ARG A 1 516 ? 23.875 -5.209 -11.179 1.00 95.38 516 ARG A CA 1
ATOM 3953 C C . ARG A 1 516 ? 23.591 -6.298 -10.149 1.00 95.38 516 ARG A C 1
ATOM 3955 O O . ARG A 1 516 ? 24.228 -7.343 -10.195 1.00 95.38 516 ARG A O 1
ATOM 3962 N N . GLU A 1 517 ? 22.626 -6.064 -9.269 1.00 96.50 517 GLU A N 1
ATOM 3963 C CA . GLU A 1 517 ? 22.170 -7.037 -8.275 1.00 96.50 517 GLU A CA 1
ATOM 3964 C C . GLU A 1 517 ? 21.436 -8.217 -8.940 1.00 96.50 517 GLU A C 1
ATOM 3966 O O . GLU A 1 517 ? 20.981 -8.080 -10.083 1.00 96.50 517 GLU A O 1
ATOM 3971 N N . PRO A 1 518 ? 21.306 -9.369 -8.258 1.00 98.00 518 PRO A N 1
ATOM 3972 C CA . PRO A 1 518 ? 20.452 -10.463 -8.711 1.00 98.00 518 PRO A CA 1
ATOM 3973 C C . PRO A 1 518 ? 18.988 -10.032 -8.874 1.00 98.00 518 PRO A C 1
ATOM 3975 O O . PRO A 1 518 ? 18.495 -9.150 -8.162 1.00 98.00 518 PRO A O 1
ATOM 3978 N N . LEU A 1 519 ? 18.262 -10.693 -9.775 1.00 97.50 519 LEU A N 1
ATOM 3979 C CA . LEU A 1 519 ? 16.807 -10.580 -9.891 1.00 97.50 519 LEU A CA 1
ATOM 3980 C C . LEU A 1 519 ? 16.158 -11.331 -8.714 1.00 97.50 519 LEU A C 1
ATOM 3982 O O . LEU A 1 519 ? 15.687 -12.454 -8.863 1.00 97.50 519 LEU A O 1
ATOM 3986 N N . ALA A 1 520 ? 16.205 -10.721 -7.530 1.00 96.50 520 ALA A N 1
ATOM 3987 C CA . ALA A 1 520 ? 15.746 -11.304 -6.262 1.00 96.50 520 ALA A CA 1
ATOM 3988 C C . ALA A 1 520 ? 14.875 -10.342 -5.428 1.00 96.50 520 ALA A C 1
ATOM 3990 O O . ALA A 1 520 ? 14.515 -10.635 -4.291 1.00 96.50 520 ALA A O 1
ATOM 3991 N N . ARG A 1 521 ? 14.531 -9.177 -5.990 1.00 96.38 521 ARG A N 1
ATOM 3992 C CA . ARG A 1 521 ? 13.471 -8.300 -5.470 1.00 96.38 521 ARG A CA 1
ATOM 3993 C C . ARG A 1 521 ? 12.135 -8.712 -6.089 1.00 96.38 521 ARG A C 1
ATOM 3995 O O . ARG A 1 521 ? 12.098 -9.490 -7.043 1.00 96.38 521 ARG A O 1
ATOM 4002 N N . ARG A 1 522 ? 11.037 -8.153 -5.578 1.00 95.94 522 ARG A N 1
ATOM 4003 C CA . ARG A 1 522 ? 9.710 -8.327 -6.176 1.00 95.94 522 ARG A CA 1
ATOM 4004 C C . ARG A 1 522 ? 9.756 -7.978 -7.678 1.00 95.94 522 ARG A C 1
ATOM 4006 O O . ARG A 1 522 ? 10.197 -6.872 -7.994 1.00 95.94 522 ARG A O 1
ATOM 4013 N N . PRO A 1 523 ? 9.293 -8.860 -8.587 1.00 94.06 523 PRO A N 1
ATOM 4014 C CA . PRO A 1 523 ? 9.265 -8.566 -10.017 1.00 94.06 523 PRO A CA 1
ATOM 4015 C C . PRO A 1 523 ? 8.466 -7.296 -10.316 1.00 94.06 523 PRO A C 1
ATOM 4017 O O . PRO A 1 523 ? 7.366 -7.114 -9.789 1.00 94.06 523 PRO A O 1
ATOM 4020 N N . ILE A 1 524 ? 9.015 -6.425 -11.163 1.00 97.56 524 ILE A N 1
ATOM 4021 C CA . ILE A 1 524 ? 8.373 -5.176 -11.585 1.00 97.56 524 ILE A CA 1
ATOM 4022 C C . ILE A 1 524 ? 7.942 -5.312 -13.040 1.00 97.56 524 ILE A C 1
ATOM 4024 O O . ILE A 1 524 ? 8.656 -5.897 -13.859 1.00 97.56 524 ILE A O 1
ATOM 4028 N N . CYS A 1 525 ? 6.783 -4.745 -13.366 1.00 97.31 525 CYS A N 1
ATOM 4029 C CA . CYS A 1 525 ? 6.413 -4.511 -14.748 1.00 97.31 525 CYS A CA 1
ATOM 4030 C C . CYS A 1 525 ? 5.890 -3.097 -14.999 1.00 97.31 525 CYS A C 1
ATOM 4032 O O . CYS A 1 525 ? 5.360 -2.450 -14.096 1.00 97.31 525 CYS A O 1
ATOM 4034 N N . ASP A 1 526 ? 6.024 -2.636 -16.240 1.00 96.38 526 ASP A N 1
ATOM 4035 C CA . ASP A 1 526 ? 5.789 -1.245 -16.624 1.00 96.38 526 ASP A CA 1
ATOM 4036 C C . ASP A 1 526 ? 5.101 -1.084 -17.990 1.00 96.38 526 ASP A C 1
ATOM 4038 O O . ASP A 1 526 ? 4.885 -2.044 -18.729 1.00 96.38 526 ASP A O 1
ATOM 4042 N N . ALA A 1 527 ? 4.725 0.150 -18.327 1.00 92.94 527 ALA A N 1
ATOM 4043 C CA . ALA A 1 527 ? 4.126 0.516 -19.612 1.00 92.94 527 ALA A CA 1
ATOM 4044 C C . ALA A 1 527 ? 5.063 1.409 -20.455 1.00 92.94 527 ALA A C 1
ATOM 4046 O O . ALA A 1 527 ? 4.631 2.394 -21.050 1.00 92.94 527 ALA A O 1
ATOM 4047 N N . GLY A 1 528 ? 6.360 1.088 -20.490 1.00 96.06 528 GLY A N 1
ATOM 4048 C CA . GLY A 1 528 ? 7.381 1.807 -21.258 1.00 96.06 528 GLY A CA 1
ATOM 4049 C C . GLY A 1 528 ? 8.324 2.674 -20.417 1.00 96.06 528 GLY A C 1
ATOM 4050 O O . GLY A 1 528 ? 8.716 3.748 -20.869 1.00 96.06 528 GLY A O 1
ATOM 4051 N N . TYR A 1 529 ? 8.700 2.229 -19.219 1.00 98.56 529 TYR A N 1
ATOM 4052 C CA . TYR A 1 529 ? 9.568 2.932 -18.268 1.00 98.56 529 TYR A CA 1
ATOM 4053 C C . TYR A 1 529 ? 10.921 3.309 -18.871 1.00 98.56 529 TYR A C 1
ATOM 4055 O O . TYR A 1 529 ? 11.263 4.488 -18.942 1.00 98.56 529 TYR A O 1
ATOM 4063 N N . PHE A 1 530 ? 11.673 2.325 -19.376 1.00 98.75 530 PHE A N 1
ATOM 4064 C CA . PHE A 1 530 ? 13.005 2.575 -19.935 1.00 98.75 530 PHE A CA 1
ATOM 4065 C C . PHE A 1 530 ? 12.961 3.526 -21.138 1.00 98.75 530 PHE A C 1
ATOM 4067 O O . PHE A 1 530 ? 13.836 4.375 -21.288 1.00 98.75 530 PHE A O 1
ATOM 4074 N N . ALA A 1 531 ? 11.905 3.451 -21.956 1.00 98.50 531 ALA A N 1
ATOM 4075 C CA . ALA A 1 531 ? 11.731 4.331 -23.108 1.00 98.50 531 ALA A CA 1
ATOM 4076 C C . ALA A 1 531 ? 11.532 5.806 -22.713 1.00 98.50 531 ALA A C 1
ATOM 4078 O O . ALA A 1 531 ? 11.844 6.692 -23.512 1.00 98.50 531 ALA A O 1
ATOM 4079 N N . GLN A 1 532 ? 11.070 6.101 -21.489 1.00 98.69 532 GLN A N 1
ATOM 4080 C CA . GLN A 1 532 ? 10.919 7.487 -21.037 1.00 98.69 532 GLN A CA 1
ATOM 4081 C C . GLN A 1 532 ? 12.258 8.225 -20.943 1.00 98.69 532 GLN A C 1
ATOM 4083 O O . GLN A 1 532 ? 12.294 9.431 -21.167 1.00 98.69 532 GLN A O 1
ATOM 4088 N N . PHE A 1 533 ? 13.368 7.524 -20.694 1.00 98.75 533 PHE A N 1
ATOM 4089 C CA . PHE A 1 533 ? 14.697 8.137 -20.563 1.00 98.75 533 PHE A CA 1
ATOM 4090 C C . PHE A 1 533 ? 15.325 8.565 -21.897 1.00 98.75 533 PHE A C 1
ATOM 4092 O O . PHE A 1 533 ? 16.320 9.295 -21.903 1.00 98.75 533 PHE A O 1
ATOM 4099 N N . ASN A 1 534 ? 14.717 8.180 -23.025 1.00 98.69 534 ASN A N 1
ATOM 4100 C CA . ASN A 1 534 ? 15.072 8.704 -24.346 1.00 98.69 534 ASN A CA 1
ATOM 4101 C C . ASN A 1 534 ? 14.493 10.102 -24.596 1.00 98.69 534 ASN A C 1
ATOM 4103 O O . ASN A 1 534 ? 14.875 10.766 -25.559 1.00 98.69 534 ASN A O 1
ATOM 4107 N N . ARG A 1 535 ? 13.566 10.570 -23.751 1.00 98.56 535 ARG A N 1
ATOM 4108 C CA . ARG A 1 535 ? 13.062 11.941 -23.834 1.00 98.56 535 ARG A CA 1
ATOM 4109 C C . ARG A 1 535 ? 14.172 12.915 -23.420 1.00 98.56 535 ARG A C 1
ATOM 4111 O O . ARG A 1 535 ? 14.844 12.675 -22.414 1.00 98.56 535 ARG A O 1
ATOM 4118 N N . PRO A 1 536 ? 14.356 14.034 -24.142 1.00 98.25 536 PRO A N 1
ATOM 4119 C CA . PRO A 1 536 ? 15.442 14.973 -23.861 1.00 98.25 536 PRO A CA 1
ATOM 4120 C C . PRO A 1 536 ? 15.322 15.637 -22.480 1.00 98.25 536 PRO A C 1
ATOM 4122 O O . PRO A 1 536 ? 16.334 16.004 -21.895 1.00 98.25 536 PRO A O 1
ATOM 4125 N N . HIS A 1 537 ? 14.107 15.756 -21.939 1.00 98.56 537 HIS A N 1
ATOM 4126 C CA . HIS A 1 537 ? 13.816 16.396 -20.651 1.00 98.56 537 HIS A CA 1
ATOM 4127 C C . HIS A 1 537 ? 13.708 15.424 -19.464 1.00 98.56 537 HIS A C 1
ATOM 4129 O O . HIS A 1 537 ? 13.305 15.835 -18.376 1.00 98.56 537 HIS A O 1
ATOM 4135 N N . VAL A 1 538 ? 14.045 14.144 -19.653 1.00 98.81 538 VAL A N 1
ATOM 4136 C CA . VAL A 1 538 ? 14.042 13.121 -18.595 1.00 98.81 538 VAL A CA 1
ATOM 4137 C C . VAL A 1 538 ? 15.473 12.670 -18.328 1.00 98.81 538 VAL A C 1
ATOM 4139 O O . VAL A 1 538 ? 16.161 12.214 -19.242 1.00 98.81 538 VAL A O 1
ATOM 4142 N N . ASP A 1 539 ? 15.921 12.761 -17.080 1.00 98.44 539 ASP A N 1
ATOM 4143 C CA . ASP A 1 539 ? 17.267 12.369 -16.659 1.00 98.44 539 ASP A CA 1
ATOM 4144 C C . ASP A 1 539 ? 17.247 11.428 -15.443 1.00 98.44 539 ASP A C 1
ATOM 4146 O O . ASP A 1 539 ? 16.252 11.315 -14.721 1.00 98.44 539 ASP A O 1
ATOM 4150 N N . VAL A 1 540 ? 18.364 10.733 -15.229 1.00 98.69 540 VAL A N 1
ATOM 4151 C CA . VAL A 1 540 ? 18.593 9.824 -14.102 1.00 98.69 540 VAL A CA 1
ATOM 4152 C C . VAL A 1 540 ? 19.898 10.174 -13.386 1.00 98.69 540 VAL A C 1
ATOM 4154 O O . VAL A 1 540 ? 20.980 10.254 -13.980 1.00 98.69 540 VAL A O 1
ATOM 4157 N N . VAL A 1 541 ? 19.790 10.353 -12.074 1.00 98.62 541 VAL A N 1
ATOM 4158 C CA . VAL A 1 541 ? 20.903 10.576 -11.153 1.00 98.62 541 VAL A CA 1
ATOM 4159 C C . VAL A 1 541 ? 21.201 9.260 -10.446 1.00 98.62 541 VAL A C 1
ATOM 4161 O O . VAL A 1 541 ? 20.307 8.657 -9.853 1.00 98.62 541 VAL A O 1
ATOM 4164 N N . ASP A 1 542 ? 22.457 8.822 -10.519 1.00 98.25 542 ASP A N 1
ATOM 4165 C CA . ASP A 1 542 ? 22.957 7.663 -9.781 1.00 98.25 542 ASP A CA 1
ATOM 4166 C C . ASP A 1 542 ? 23.393 8.115 -8.384 1.00 98.25 542 ASP A C 1
ATOM 4168 O O . ASP A 1 542 ? 24.451 8.718 -8.214 1.00 98.25 542 ASP A O 1
ATOM 4172 N N . LEU A 1 543 ? 22.560 7.838 -7.383 1.00 98.44 543 LEU A N 1
ATOM 4173 C CA . LEU A 1 543 ? 22.797 8.254 -6.003 1.00 98.44 543 LEU A CA 1
ATOM 4174 C C . LEU A 1 543 ? 23.926 7.481 -5.314 1.00 98.44 543 LEU A C 1
ATOM 4176 O O . LEU A 1 543 ? 24.331 7.883 -4.228 1.00 98.44 543 LEU A O 1
ATOM 4180 N N . LEU A 1 544 ? 24.430 6.386 -5.893 1.00 97.06 544 LEU A N 1
ATOM 4181 C CA . LEU A 1 544 ? 25.642 5.741 -5.377 1.00 97.06 544 LEU A CA 1
ATOM 4182 C C . LEU A 1 544 ? 26.901 6.491 -5.822 1.00 97.06 544 LEU A C 1
ATOM 4184 O O . LEU A 1 544 ? 27.898 6.479 -5.105 1.00 97.06 544 LEU A O 1
ATOM 4188 N N . ALA A 1 545 ? 26.851 7.160 -6.976 1.00 97.44 545 ALA A N 1
ATOM 4189 C CA . ALA A 1 545 ? 27.941 7.992 -7.478 1.00 97.44 545 ALA A CA 1
ATOM 4190 C C . ALA A 1 545 ? 27.866 9.433 -6.946 1.00 97.44 545 ALA A C 1
ATOM 4192 O O . ALA A 1 545 ? 28.873 9.990 -6.517 1.00 97.44 545 ALA A O 1
ATOM 4193 N N . THR A 1 546 ? 26.672 10.027 -6.953 1.00 97.62 546 THR A N 1
ATOM 4194 C CA . THR A 1 546 ? 26.403 11.392 -6.475 1.00 97.62 546 THR A CA 1
ATOM 4195 C C . THR A 1 546 ? 25.230 11.372 -5.488 1.00 97.62 546 THR A C 1
ATOM 4197 O O . THR A 1 546 ? 24.096 11.663 -5.886 1.00 97.62 546 THR A O 1
ATOM 4200 N N . PRO A 1 547 ? 25.463 10.991 -4.213 1.00 98.44 547 PRO A N 1
ATOM 4201 C CA . PRO A 1 547 ? 24.424 10.952 -3.185 1.00 98.44 547 PRO A CA 1
ATOM 4202 C C . PRO A 1 547 ? 23.706 12.291 -3.020 1.00 98.44 547 PRO A C 1
ATOM 4204 O O . PRO A 1 547 ? 24.261 13.346 -3.330 1.00 98.44 547 PRO A O 1
ATOM 4207 N N . ILE A 1 548 ? 22.481 12.252 -2.491 1.00 98.62 548 ILE A N 1
ATOM 4208 C CA . ILE A 1 548 ? 21.801 13.470 -2.038 1.00 98.62 548 ILE A CA 1
ATOM 4209 C C . ILE A 1 548 ? 22.547 13.989 -0.807 1.00 98.62 548 ILE A C 1
ATOM 4211 O O . ILE A 1 548 ? 22.715 13.249 0.158 1.00 98.62 548 ILE A O 1
ATOM 4215 N N . ASP A 1 549 ? 22.979 15.246 -0.861 1.00 97.94 549 ASP A N 1
ATOM 4216 C CA . ASP A 1 549 ? 23.593 15.953 0.264 1.00 97.94 549 ASP A CA 1
ATOM 4217 C C . ASP A 1 549 ? 22.506 16.610 1.126 1.00 97.94 549 ASP A C 1
ATOM 4219 O O . ASP A 1 549 ? 22.386 16.343 2.319 1.00 97.94 549 ASP A O 1
ATOM 4223 N N . ALA A 1 550 ? 21.646 17.416 0.497 1.00 98.25 550 ALA A N 1
ATOM 4224 C CA . ALA A 1 550 ? 20.514 18.054 1.157 1.00 98.25 550 ALA A CA 1
ATOM 4225 C C . ALA A 1 550 ? 19.411 18.420 0.159 1.00 98.25 550 ALA A C 1
ATOM 4227 O O . ALA A 1 550 ? 19.653 18.648 -1.030 1.00 98.25 550 ALA A O 1
ATOM 4228 N N . ILE A 1 551 ? 18.193 18.558 0.663 1.00 98.69 551 ILE A N 1
ATOM 4229 C CA . ILE A 1 551 ? 17.134 19.314 0.008 1.00 98.69 551 ILE A CA 1
ATOM 4230 C C . ILE A 1 551 ? 17.319 20.790 0.379 1.00 98.69 551 ILE A C 1
ATOM 4232 O O . ILE A 1 551 ? 17.612 21.146 1.516 1.00 98.69 551 ILE A O 1
ATOM 4236 N N . THR A 1 552 ? 17.191 21.653 -0.616 1.00 98.44 552 THR A N 1
ATOM 4237 C CA . THR A 1 552 ? 17.324 23.111 -0.519 1.00 98.44 552 THR A CA 1
ATOM 4238 C C . THR A 1 552 ? 15.995 23.763 -0.907 1.00 98.44 552 THR A C 1
ATOM 4240 O O . THR A 1 552 ? 15.173 23.094 -1.540 1.00 98.44 552 THR A O 1
ATOM 4243 N N . PRO A 1 553 ? 15.790 25.071 -0.664 1.00 98.62 553 PRO A N 1
ATOM 4244 C CA . PRO A 1 553 ? 14.568 25.746 -1.100 1.00 98.62 553 PRO A CA 1
ATOM 4245 C C . PRO A 1 553 ? 14.253 25.596 -2.593 1.00 98.62 553 PRO A C 1
ATOM 4247 O O . PRO A 1 553 ? 13.085 25.491 -2.955 1.00 98.62 553 PRO A O 1
ATOM 4250 N N . ALA A 1 554 ? 15.275 25.524 -3.453 1.00 98.19 554 ALA A N 1
ATOM 4251 C CA . ALA A 1 554 ? 15.108 25.429 -4.903 1.00 98.19 554 ALA A CA 1
ATOM 4252 C C . ALA A 1 554 ? 14.958 23.991 -5.438 1.00 98.19 554 ALA A C 1
ATOM 4254 O O . ALA A 1 554 ? 14.547 23.813 -6.583 1.00 98.19 554 ALA A O 1
ATOM 4255 N N . GLY A 1 555 ? 15.319 22.961 -4.664 1.00 98.50 555 GLY A N 1
ATOM 4256 C CA . GLY A 1 555 ? 15.386 21.582 -5.158 1.00 98.50 555 GLY A CA 1
ATOM 4257 C C . GLY A 1 555 ? 16.400 20.709 -4.423 1.00 98.50 555 GLY A C 1
ATOM 4258 O O . GLY A 1 555 ? 16.736 20.970 -3.270 1.00 98.50 555 GLY A O 1
ATOM 4259 N N . VAL A 1 556 ? 16.894 19.660 -5.079 1.00 98.81 556 VAL A N 1
ATOM 4260 C CA . VAL A 1 556 ? 17.773 18.649 -4.463 1.00 98.81 556 VAL A CA 1
ATOM 4261 C C . VAL A 1 556 ? 19.229 18.936 -4.811 1.00 98.81 556 VAL A C 1
ATOM 4263 O O . VAL A 1 556 ? 19.576 18.990 -5.990 1.00 98.81 556 VAL A O 1
ATOM 4266 N N . ARG A 1 557 ? 20.091 19.085 -3.801 1.00 98.69 557 ARG A N 1
ATOM 4267 C CA . ARG A 1 557 ? 21.541 19.190 -3.983 1.00 98.69 557 ARG A CA 1
ATOM 4268 C C . ARG A 1 557 ? 22.196 17.821 -3.836 1.00 98.69 557 ARG A C 1
ATOM 4270 O O . ARG A 1 557 ? 21.984 17.128 -2.840 1.00 98.69 557 ARG A O 1
ATOM 4277 N N . THR A 1 558 ? 23.009 17.448 -4.813 1.00 98.69 558 THR A N 1
ATOM 4278 C CA . THR A 1 558 ? 23.834 16.235 -4.783 1.00 98.69 558 THR A CA 1
ATOM 4279 C C . THR A 1 558 ? 25.260 16.537 -4.319 1.00 98.69 558 THR A C 1
ATOM 4281 O O . THR A 1 558 ? 25.691 17.690 -4.298 1.00 98.69 558 THR A O 1
ATOM 4284 N N . ALA A 1 559 ? 26.003 15.500 -3.927 1.00 98.19 559 ALA A N 1
ATOM 4285 C CA . ALA A 1 559 ? 27.352 15.609 -3.361 1.00 98.19 559 ALA A CA 1
ATOM 4286 C C . ALA A 1 559 ? 28.403 16.235 -4.306 1.00 98.19 559 ALA A C 1
ATOM 4288 O O . ALA A 1 559 ? 29.466 16.652 -3.858 1.00 98.19 559 ALA A O 1
ATOM 4289 N N . ASP A 1 560 ? 28.112 16.327 -5.605 1.00 97.19 560 ASP A N 1
ATOM 4290 C CA . ASP A 1 560 ? 28.918 17.047 -6.601 1.00 97.19 560 ASP A CA 1
ATOM 4291 C C . ASP A 1 560 ? 28.665 18.572 -6.603 1.00 97.19 560 ASP A C 1
ATOM 4293 O O . ASP A 1 560 ? 29.227 19.299 -7.421 1.00 97.19 560 ASP A O 1
ATOM 4297 N N . GLY A 1 561 ? 27.819 19.067 -5.694 1.00 97.12 561 GLY A N 1
ATOM 4298 C CA . GLY A 1 561 ? 27.471 20.478 -5.539 1.00 97.12 561 GLY A CA 1
ATOM 4299 C C . GLY A 1 561 ? 26.373 20.961 -6.488 1.00 97.12 561 GLY A C 1
ATOM 4300 O O . GLY A 1 561 ? 25.929 22.105 -6.369 1.00 97.12 561 GLY A O 1
ATOM 4301 N N . ARG A 1 562 ? 25.894 20.116 -7.411 1.00 97.88 562 ARG A N 1
ATOM 4302 C CA . ARG A 1 562 ? 24.822 20.480 -8.339 1.00 97.88 562 ARG A CA 1
ATOM 4303 C C . ARG A 1 562 ? 23.487 20.573 -7.604 1.00 97.88 562 ARG A C 1
ATOM 4305 O O . ARG A 1 562 ? 23.107 19.665 -6.870 1.00 97.88 562 ARG A O 1
ATOM 4312 N N . VAL A 1 563 ? 22.739 21.646 -7.859 1.00 98.50 563 VAL A N 1
ATOM 4313 C CA . VAL A 1 563 ? 21.333 21.762 -7.452 1.00 98.50 563 VAL A CA 1
ATOM 4314 C C . VAL A 1 563 ? 20.446 21.381 -8.632 1.00 98.50 563 VAL A C 1
ATOM 4316 O O . VAL A 1 563 ? 20.474 22.007 -9.691 1.00 98.50 563 VAL A O 1
ATOM 4319 N N . HIS A 1 564 ? 19.658 20.330 -8.451 1.00 98.62 564 HIS A N 1
ATOM 4320 C CA . HIS A 1 564 ? 18.569 19.963 -9.339 1.00 98.62 564 HIS A CA 1
ATOM 4321 C C . HIS A 1 564 ? 17.346 20.775 -8.931 1.00 98.62 564 HIS A C 1
ATOM 4323 O O . HIS A 1 564 ? 16.701 20.442 -7.940 1.00 98.62 564 HIS A O 1
ATOM 4329 N N . GLU A 1 565 ? 17.059 21.857 -9.653 1.00 98.69 565 GLU A N 1
ATOM 4330 C CA . GLU A 1 565 ? 15.918 22.718 -9.344 1.00 98.69 565 GLU A CA 1
ATOM 4331 C C . GLU A 1 565 ? 14.586 22.037 -9.677 1.00 98.69 565 GLU A C 1
ATOM 4333 O O . GLU A 1 565 ? 14.407 21.515 -10.782 1.00 98.69 565 GLU A O 1
ATOM 4338 N N . LEU A 1 566 ? 13.646 22.066 -8.733 1.00 98.88 566 LEU A N 1
ATOM 4339 C CA . LEU A 1 566 ? 12.384 21.336 -8.799 1.00 98.88 566 LEU A CA 1
ATOM 4340 C C . LEU A 1 566 ? 11.229 22.199 -8.298 1.00 98.88 566 LEU A C 1
ATOM 4342 O O . LEU A 1 566 ? 11.369 22.944 -7.334 1.00 98.88 566 LEU A O 1
ATOM 4346 N N . ASP A 1 567 ? 10.059 22.012 -8.899 1.00 98.75 567 ASP A N 1
ATOM 4347 C CA . ASP A 1 567 ? 8.797 22.552 -8.387 1.00 98.75 567 ASP A CA 1
ATOM 4348 C C . ASP A 1 567 ? 8.069 21.509 -7.527 1.00 98.75 567 ASP A C 1
ATOM 4350 O O . ASP A 1 567 ? 7.310 21.857 -6.622 1.00 98.75 567 ASP A O 1
ATOM 4354 N N . ILE A 1 568 ? 8.289 20.219 -7.817 1.00 98.81 568 ILE A N 1
ATOM 4355 C CA . ILE A 1 568 ? 7.679 19.087 -7.116 1.00 98.81 568 ILE A CA 1
ATOM 4356 C C . ILE A 1 568 ? 8.747 18.029 -6.830 1.00 98.81 568 ILE A C 1
ATOM 4358 O O . ILE A 1 568 ? 9.478 17.616 -7.733 1.00 98.81 568 ILE A O 1
ATOM 4362 N N . LEU A 1 569 ? 8.798 17.545 -5.591 1.00 98.81 569 LEU A N 1
ATOM 4363 C CA . LEU A 1 569 ? 9.615 16.410 -5.173 1.00 98.81 569 LEU A CA 1
ATOM 4364 C C . LEU A 1 569 ? 8.709 15.278 -4.681 1.00 98.81 569 LEU A C 1
ATOM 4366 O O . LEU A 1 569 ? 7.930 15.446 -3.743 1.00 98.81 569 LEU A O 1
ATOM 4370 N N . VAL A 1 570 ? 8.825 14.118 -5.319 1.00 98.75 570 VAL A N 1
ATOM 4371 C CA . VAL A 1 570 ? 8.027 12.927 -5.031 1.00 98.75 570 VAL A CA 1
ATOM 4372 C C . VAL A 1 570 ? 8.890 11.875 -4.346 1.00 98.75 570 VAL A C 1
ATOM 4374 O O . VAL A 1 570 ? 9.894 11.419 -4.895 1.00 98.75 570 VAL A O 1
ATOM 4377 N N . PHE A 1 571 ? 8.458 11.424 -3.175 1.00 98.75 571 PHE A N 1
ATOM 4378 C CA . PHE A 1 571 ? 8.993 10.246 -2.507 1.00 98.75 571 PHE A CA 1
ATOM 4379 C C . PHE A 1 571 ? 8.216 8.993 -2.929 1.00 98.75 571 PHE A C 1
ATOM 4381 O O . PHE A 1 571 ? 7.082 8.743 -2.511 1.00 98.75 571 PHE A O 1
ATOM 4388 N N . ALA A 1 572 ? 8.855 8.187 -3.775 1.00 98.44 572 ALA A N 1
ATOM 4389 C CA . ALA A 1 572 ? 8.457 6.827 -4.128 1.00 98.44 572 ALA A CA 1
ATOM 4390 C C . ALA A 1 572 ? 9.305 5.811 -3.335 1.00 98.44 572 ALA A C 1
ATOM 4392 O O . ALA A 1 572 ? 9.822 4.831 -3.878 1.00 98.44 572 ALA A O 1
ATOM 4393 N N . THR A 1 573 ? 9.477 6.082 -2.039 1.00 98.06 573 THR A N 1
ATOM 4394 C CA . THR A 1 573 ? 10.421 5.420 -1.120 1.00 98.06 573 THR A CA 1
ATOM 4395 C C . THR A 1 573 ? 9.820 4.245 -0.353 1.00 98.06 573 THR A C 1
ATOM 4397 O O . THR A 1 573 ? 10.479 3.661 0.510 1.00 98.06 573 THR A O 1
ATOM 4400 N N . GLY A 1 574 ? 8.607 3.843 -0.731 1.00 96.38 574 GLY A N 1
ATOM 4401 C CA . GLY A 1 574 ? 7.961 2.624 -0.273 1.00 96.38 574 GLY A CA 1
ATOM 4402 C C . GLY A 1 574 ? 7.396 2.741 1.136 1.00 96.38 574 GLY A C 1
ATOM 4403 O O . GLY A 1 574 ? 6.860 3.774 1.536 1.00 96.38 574 GLY A O 1
ATOM 4404 N N . PHE A 1 575 ? 7.481 1.637 1.864 1.00 95.94 575 PHE A N 1
ATOM 4405 C CA . PHE A 1 575 ? 6.806 1.456 3.137 1.00 95.94 575 PHE A CA 1
ATOM 4406 C C . PHE A 1 575 ? 7.734 0.767 4.129 1.00 95.94 575 PHE A C 1
ATOM 4408 O O . PHE A 1 575 ? 8.601 -0.011 3.729 1.00 95.94 575 PHE A O 1
ATOM 4415 N N . ASP A 1 576 ? 7.507 1.038 5.406 1.00 91.50 576 ASP A N 1
ATOM 4416 C CA . ASP A 1 576 ? 7.916 0.156 6.490 1.00 91.50 576 ASP A CA 1
ATOM 4417 C C . ASP A 1 576 ? 6.956 -1.046 6.474 1.00 91.50 576 ASP A C 1
ATOM 4419 O O . ASP A 1 576 ? 5.800 -0.959 6.901 1.00 91.50 576 ASP A O 1
ATOM 4423 N N . ALA A 1 577 ? 7.375 -2.090 5.758 1.00 87.19 577 ALA A N 1
ATOM 4424 C CA . ALA A 1 577 ? 6.495 -3.136 5.254 1.00 87.19 577 ALA A CA 1
ATOM 4425 C C . ALA A 1 577 ? 6.243 -4.240 6.288 1.00 87.19 577 ALA A C 1
ATOM 4427 O O . ALA A 1 577 ? 7.096 -4.536 7.109 1.00 87.19 577 ALA A O 1
ATOM 4428 N N . VAL A 1 578 ? 5.105 -4.924 6.155 1.00 89.38 578 VAL A N 1
ATOM 4429 C CA . VAL A 1 578 ? 4.671 -6.069 6.974 1.00 89.38 578 VAL A CA 1
ATOM 4430 C C . VAL A 1 578 ? 4.300 -5.687 8.408 1.00 89.38 578 VAL A C 1
ATOM 4432 O O . VAL A 1 578 ? 3.112 -5.614 8.716 1.00 89.38 578 VAL A O 1
ATOM 4435 N N . ASP A 1 579 ? 5.272 -5.443 9.280 1.00 85.25 579 ASP A N 1
ATOM 4436 C CA . ASP A 1 579 ? 5.059 -5.223 10.712 1.00 85.25 579 ASP A CA 1
ATOM 4437 C C . ASP A 1 579 ? 4.975 -3.744 11.097 1.00 85.25 579 ASP A C 1
ATOM 4439 O O . ASP A 1 579 ? 4.463 -3.430 12.167 1.00 85.25 579 ASP A O 1
ATOM 4443 N N . GLY A 1 580 ? 5.372 -2.823 10.214 1.00 83.12 580 GLY A N 1
ATOM 4444 C CA . GLY A 1 580 ? 5.430 -1.393 10.518 1.00 83.12 580 GLY A CA 1
ATOM 4445 C C . GLY A 1 580 ? 4.147 -0.803 11.127 1.00 83.12 580 GLY A C 1
ATOM 4446 O O . GLY A 1 580 ? 4.224 0.036 12.028 1.00 83.12 580 GLY A O 1
ATOM 4447 N N . ASN A 1 581 ? 2.960 -1.234 10.675 1.00 87.06 581 ASN A N 1
ATOM 4448 C CA . ASN A 1 581 ? 1.685 -0.794 11.266 1.00 87.06 581 ASN A CA 1
ATOM 4449 C C . ASN A 1 581 ? 1.347 -1.447 12.601 1.00 87.06 581 ASN A C 1
ATOM 4451 O O . ASN A 1 581 ? 0.597 -0.862 13.366 1.00 87.06 581 ASN A O 1
ATOM 4455 N N . TYR A 1 582 ? 1.865 -2.636 12.874 1.00 88.12 582 TYR A N 1
ATOM 4456 C CA . TYR A 1 582 ? 1.677 -3.294 14.159 1.00 88.12 582 TYR A CA 1
ATOM 4457 C C . TYR A 1 582 ? 2.603 -2.680 15.207 1.00 88.12 582 TYR A C 1
ATOM 4459 O O . TYR A 1 582 ? 2.163 -2.363 16.303 1.00 88.12 582 TYR A O 1
ATOM 4467 N N . THR A 1 583 ? 3.866 -2.433 14.850 1.00 85.25 583 THR A N 1
ATOM 4468 C CA . THR A 1 583 ? 4.879 -1.898 15.771 1.00 85.25 583 THR A CA 1
ATOM 4469 C C . THR A 1 583 ? 4.714 -0.408 16.070 1.00 85.25 583 THR A C 1
ATOM 4471 O O . THR A 1 583 ? 5.291 0.081 17.036 1.00 85.25 583 THR A O 1
ATOM 4474 N N . ARG A 1 584 ? 3.923 0.331 15.272 1.00 83.81 584 ARG A N 1
ATOM 4475 C CA . ARG A 1 584 ? 3.588 1.742 15.554 1.00 83.81 584 ARG A CA 1
ATOM 4476 C C . ARG A 1 584 ? 2.408 1.924 16.510 1.00 83.81 584 ARG A C 1
ATOM 4478 O O . ARG A 1 584 ? 2.248 3.021 17.032 1.00 83.81 584 ARG A O 1
ATOM 4485 N N . ILE A 1 585 ? 1.553 0.912 16.656 1.00 85.69 585 ILE A N 1
ATOM 4486 C CA . ILE A 1 585 ? 0.350 0.979 17.491 1.00 85.69 585 ILE A CA 1
ATOM 4487 C C . ILE A 1 585 ? 0.717 0.499 18.892 1.00 85.69 585 ILE A C 1
ATOM 4489 O O . ILE A 1 585 ? 1.494 -0.446 19.040 1.00 85.69 585 ILE A O 1
ATOM 4493 N N . ALA A 1 586 ? 0.132 1.112 19.921 1.00 85.56 586 ALA A N 1
ATOM 4494 C CA . ALA A 1 586 ? 0.244 0.633 21.293 1.00 85.56 586 ALA A CA 1
ATOM 4495 C C . ALA A 1 586 ? -0.631 -0.620 21.500 1.00 85.56 586 ALA A C 1
ATOM 4497 O O . ALA A 1 586 ? -1.629 -0.588 22.211 1.00 85.56 586 ALA A O 1
ATOM 4498 N N . LEU A 1 587 ? -0.290 -1.717 20.820 1.00 90.00 587 LEU A N 1
ATOM 4499 C CA . LEU A 1 587 ? -0.945 -3.013 20.977 1.00 90.00 587 LEU A CA 1
ATOM 4500 C C . LEU A 1 587 ? -0.201 -3.810 22.044 1.00 90.00 587 LEU A C 1
ATOM 4502 O O . LEU A 1 587 ? 0.993 -4.081 21.878 1.00 90.00 587 LEU A O 1
ATOM 4506 N N . ARG A 1 588 ? -0.892 -4.195 23.117 1.00 88.44 588 ARG A N 1
ATOM 4507 C CA . ARG A 1 588 ? -0.321 -4.984 24.213 1.00 88.44 588 ARG A CA 1
ATOM 4508 C C . ARG A 1 588 ? -0.886 -6.391 24.237 1.00 88.44 588 ARG A C 1
ATOM 4510 O O . ARG A 1 588 ? -2.070 -6.608 24.012 1.00 88.44 588 ARG A O 1
ATOM 4517 N N . ASP A 1 589 ? -0.018 -7.350 24.511 1.00 88.69 589 ASP A N 1
ATOM 4518 C CA . ASP A 1 589 ? -0.430 -8.726 24.739 1.00 88.69 589 ASP A CA 1
ATOM 4519 C C . ASP A 1 589 ? -1.068 -8.903 26.127 1.00 88.69 589 ASP A C 1
ATOM 4521 O O . ASP A 1 589 ? -1.145 -7.972 26.932 1.00 88.69 589 ASP A O 1
ATOM 4525 N N . ARG A 1 590 ? -1.497 -10.129 26.436 1.00 91.44 590 ARG A N 1
ATOM 4526 C CA . ARG A 1 590 ? -2.135 -10.455 27.720 1.00 91.44 590 ARG A CA 1
ATOM 4527 C C . ARG A 1 590 ? -1.254 -10.248 28.964 1.00 91.44 590 ARG A C 1
ATOM 4529 O O . ARG A 1 590 ? -1.726 -10.347 30.088 1.00 91.44 590 ARG A O 1
ATOM 4536 N N . HIS A 1 591 ? 0.046 -10.033 28.786 1.00 88.19 591 HIS A N 1
ATOM 4537 C CA . HIS A 1 591 ? 0.999 -9.761 29.861 1.00 88.19 591 HIS A CA 1
ATOM 4538 C C . HIS A 1 591 ? 1.345 -8.266 29.954 1.00 88.19 591 HIS A C 1
ATOM 4540 O O . HIS A 1 591 ? 2.253 -7.895 30.699 1.00 88.19 591 HIS A O 1
ATOM 4546 N N . GLY A 1 592 ? 0.650 -7.410 29.196 1.00 86.69 592 GLY A N 1
ATOM 4547 C CA . GLY A 1 592 ? 0.911 -5.973 29.117 1.00 86.69 592 GLY A CA 1
ATOM 4548 C C . GLY A 1 592 ? 2.159 -5.616 28.301 1.00 86.69 592 GLY A C 1
ATOM 4549 O O . GLY A 1 592 ? 2.562 -4.446 28.275 1.00 86.69 592 GLY A O 1
ATOM 4550 N N . VAL A 1 593 ? 2.784 -6.590 27.630 1.00 88.94 593 VAL A N 1
ATOM 4551 C CA . VAL A 1 593 ? 3.987 -6.371 26.819 1.00 88.94 593 VAL A CA 1
ATOM 4552 C C . VAL A 1 593 ? 3.569 -5.824 25.460 1.00 88.94 593 VAL A C 1
ATOM 4554 O O . VAL A 1 593 ? 2.686 -6.376 24.803 1.00 88.94 593 VAL A O 1
ATOM 4557 N N . ALA A 1 594 ? 4.203 -4.736 25.020 1.00 90.38 594 ALA A N 1
ATOM 4558 C CA . ALA A 1 594 ? 3.915 -4.170 23.711 1.00 90.38 594 ALA A CA 1
ATOM 4559 C C . ALA A 1 594 ? 4.348 -5.139 22.600 1.00 90.38 594 ALA A C 1
ATOM 4561 O O . ALA A 1 594 ? 5.429 -5.732 22.648 1.00 90.38 594 ALA A O 1
ATOM 4562 N N . LEU A 1 595 ? 3.536 -5.260 21.551 1.00 90.50 595 LEU A N 1
ATOM 4563 C CA . LEU A 1 595 ? 3.840 -6.123 20.410 1.00 90.50 595 LEU A CA 1
ATOM 4564 C C . LEU A 1 595 ? 5.154 -5.719 19.721 1.00 90.50 595 LEU A C 1
ATOM 4566 O O . LEU A 1 595 ? 5.899 -6.582 19.262 1.00 90.50 595 LEU A O 1
ATOM 4570 N N . ALA A 1 596 ? 5.474 -4.420 19.715 1.00 89.56 596 ALA A N 1
ATOM 4571 C CA . ALA A 1 596 ? 6.757 -3.901 19.247 1.00 89.56 596 ALA A CA 1
ATOM 4572 C C . ALA A 1 596 ? 7.950 -4.484 20.028 1.00 89.56 596 ALA A C 1
ATOM 4574 O O . ALA A 1 596 ? 8.934 -4.898 19.416 1.00 89.56 596 ALA A O 1
ATOM 4575 N N . ASP A 1 597 ? 7.841 -4.590 21.356 1.00 91.06 597 ASP A N 1
ATOM 4576 C CA . ASP A 1 597 ? 8.891 -5.162 22.206 1.00 91.06 597 ASP A CA 1
ATOM 4577 C C . ASP A 1 597 ? 9.011 -6.674 21.985 1.00 91.06 597 ASP A C 1
ATOM 4579 O O . ASP A 1 597 ? 10.111 -7.214 21.847 1.00 91.06 597 ASP A O 1
ATOM 4583 N N . ARG A 1 598 ? 7.871 -7.365 21.869 1.00 89.00 598 ARG A N 1
ATOM 4584 C CA . ARG A 1 598 ? 7.818 -8.802 21.556 1.00 89.00 598 ARG A CA 1
ATOM 4585 C C . ARG A 1 598 ? 8.466 -9.127 20.209 1.00 89.00 598 ARG A C 1
ATOM 4587 O O . ARG A 1 598 ? 9.062 -10.192 20.050 1.00 89.00 598 ARG A O 1
ATOM 4594 N N . TRP A 1 599 ? 8.366 -8.220 19.244 1.00 93.25 599 TRP A N 1
ATOM 4595 C CA . TRP A 1 599 ? 8.946 -8.354 17.909 1.00 93.25 599 TRP A CA 1
ATOM 4596 C C . TRP A 1 599 ? 10.295 -7.649 17.742 1.00 93.25 599 TRP A C 1
ATOM 4598 O O . TRP A 1 599 ? 10.782 -7.536 16.619 1.00 93.25 599 TRP A O 1
ATOM 4608 N N . ALA A 1 600 ? 10.968 -7.253 18.829 1.00 90.12 600 ALA A N 1
ATOM 4609 C CA . ALA A 1 600 ? 12.274 -6.592 18.759 1.00 90.12 600 ALA A CA 1
ATOM 4610 C C . ALA A 1 600 ? 13.356 -7.425 18.034 1.00 90.12 600 ALA A C 1
ATOM 4612 O O . ALA A 1 600 ? 14.278 -6.868 17.441 1.00 90.12 600 ALA A O 1
ATOM 4613 N N . ALA A 1 601 ? 13.244 -8.760 18.050 1.00 90.56 601 ALA A N 1
ATOM 4614 C CA . ALA A 1 601 ? 14.131 -9.677 17.318 1.00 90.56 601 ALA A CA 1
ATOM 4615 C C . ALA A 1 601 ? 13.636 -10.028 15.896 1.00 90.56 601 ALA A C 1
ATOM 4617 O O . ALA A 1 601 ? 14.250 -10.847 15.210 1.00 90.56 601 ALA A O 1
ATOM 4618 N N . GLY A 1 602 ? 12.532 -9.427 15.461 1.00 89.94 602 GLY A N 1
ATOM 4619 C CA . GLY A 1 602 ? 11.835 -9.709 14.213 1.00 89.94 602 GLY A CA 1
ATOM 4620 C C . GLY A 1 602 ? 10.392 -10.168 14.456 1.00 89.94 602 GLY A C 1
ATOM 4621 O O . GLY A 1 602 ? 10.107 -10.843 15.453 1.00 89.94 602 GLY A O 1
ATOM 4622 N N . PRO A 1 603 ? 9.464 -9.830 13.546 1.00 93.25 603 PRO A N 1
ATOM 4623 C CA . PRO A 1 603 ? 8.064 -10.165 13.715 1.00 93.25 603 PRO A CA 1
ATOM 4624 C C . PRO A 1 603 ? 7.811 -11.661 13.503 1.00 93.25 603 PRO A C 1
ATOM 4626 O O . PRO A 1 603 ? 8.374 -12.292 12.605 1.00 93.25 603 PRO A O 1
ATOM 4629 N N . SER A 1 604 ? 6.938 -12.233 14.330 1.00 92.44 604 SER A N 1
ATOM 4630 C CA . SER A 1 604 ? 6.604 -13.659 14.301 1.00 92.44 604 SER A CA 1
ATOM 4631 C C . SER A 1 604 ? 5.103 -13.886 14.411 1.00 92.44 604 SER A C 1
ATOM 4633 O O . SER A 1 604 ? 4.390 -13.136 15.081 1.00 92.44 604 SER A O 1
ATOM 4635 N N . SER A 1 605 ? 4.624 -14.932 13.744 1.00 95.75 605 SER A N 1
ATOM 4636 C CA . SER A 1 605 ? 3.230 -15.352 13.804 1.00 95.75 605 SER A CA 1
ATOM 4637 C C . SER A 1 605 ? 3.102 -16.868 13.669 1.00 95.75 605 SER A C 1
ATOM 4639 O O . SER A 1 605 ? 4.008 -17.564 13.207 1.00 95.75 605 SER A O 1
ATOM 4641 N N . TYR A 1 606 ? 1.938 -17.390 14.039 1.00 96.94 606 TYR A N 1
ATOM 4642 C CA . TYR A 1 606 ? 1.509 -18.716 13.623 1.00 96.94 606 TYR A CA 1
ATOM 4643 C C . TYR A 1 606 ? 0.593 -18.583 12.400 1.00 96.94 606 TYR A C 1
ATOM 4645 O O . TYR A 1 606 ? -0.411 -17.868 12.429 1.00 96.94 606 TYR A O 1
ATOM 4653 N N . LEU A 1 607 ? 0.966 -19.259 11.307 1.00 96.25 607 LEU A N 1
ATOM 4654 C CA . LEU A 1 607 ? 0.241 -19.293 10.026 1.00 96.25 607 LEU A CA 1
ATOM 4655 C C . LEU A 1 607 ? 0.033 -17.928 9.338 1.00 96.25 607 LEU A C 1
ATOM 4657 O O . LEU A 1 607 ? -0.818 -17.818 8.458 1.00 96.25 607 LEU A O 1
ATOM 4661 N N . GLY A 1 608 ? 0.764 -16.876 9.721 1.00 95.69 608 GLY A N 1
ATOM 4662 C CA . GLY A 1 608 ? 0.518 -15.525 9.202 1.00 95.69 608 GLY A CA 1
ATOM 4663 C C . GLY A 1 608 ? -0.700 -14.826 9.813 1.00 95.69 608 GLY A C 1
ATOM 4664 O O . GLY A 1 608 ? -1.014 -13.708 9.404 1.00 95.69 608 GLY A O 1
ATOM 4665 N N . VAL A 1 609 ? -1.389 -15.475 10.763 1.00 97.50 609 VAL A N 1
ATOM 4666 C CA . VAL A 1 609 ? -2.699 -15.047 11.279 1.00 97.50 609 VAL A CA 1
ATOM 4667 C C . VAL A 1 609 ? -2.686 -14.794 12.781 1.00 97.50 609 VAL A C 1
ATOM 4669 O O . VAL A 1 609 ? -3.283 -13.824 13.230 1.00 97.50 609 VAL A O 1
ATOM 4672 N N . PHE A 1 610 ? -2.000 -15.615 13.571 1.00 96.19 610 PHE A N 1
ATOM 4673 C CA . PHE A 1 610 ? -2.054 -15.511 15.031 1.00 96.19 610 PHE A CA 1
ATOM 4674 C C . PHE A 1 610 ? -0.759 -14.924 15.584 1.00 96.19 610 PHE A C 1
ATOM 4676 O O . PHE A 1 610 ? 0.329 -15.371 15.216 1.00 96.19 610 PHE A O 1
ATOM 4683 N N . ALA A 1 611 ? -0.866 -13.952 16.487 1.00 93.88 611 ALA A N 1
ATOM 4684 C CA . ALA A 1 611 ? 0.267 -13.447 17.255 1.00 93.88 611 ALA A CA 1
ATOM 4685 C C . ALA A 1 611 ? 0.341 -14.166 18.613 1.00 93.88 611 ALA A C 1
ATOM 4687 O O . ALA A 1 611 ? -0.682 -14.414 19.251 1.00 93.88 611 ALA A O 1
ATOM 4688 N N . GLY A 1 612 ? 1.551 -14.524 19.050 1.00 93.00 612 GLY A N 1
ATOM 4689 C CA . GLY A 1 612 ? 1.756 -15.173 20.348 1.00 93.00 612 GLY A CA 1
ATOM 4690 C C . GLY A 1 612 ? 1.317 -14.275 21.507 1.00 93.00 612 GLY A C 1
ATOM 4691 O O . GLY A 1 612 ? 1.562 -13.071 21.475 1.00 93.00 612 GLY A O 1
ATOM 4692 N N . ASP A 1 613 ? 0.674 -14.870 22.513 1.00 94.00 613 ASP A N 1
ATOM 4693 C CA . ASP A 1 613 ? 0.162 -14.214 23.730 1.00 94.00 613 ASP A CA 1
ATOM 4694 C C . ASP A 1 613 ? -0.869 -13.088 23.508 1.00 94.00 613 ASP A C 1
ATOM 4696 O O . ASP A 1 613 ? -1.268 -12.417 24.458 1.00 94.00 613 ASP A O 1
ATOM 4700 N N . CYS A 1 614 ? -1.372 -12.934 22.281 1.00 95.75 614 CYS A N 1
ATOM 4701 C CA . CYS A 1 614 ? -2.455 -12.019 21.923 1.00 95.75 614 CYS A CA 1
ATOM 4702 C C . CYS A 1 614 ? -3.742 -12.830 21.660 1.00 95.75 614 CYS A C 1
ATOM 4704 O O . CYS A 1 614 ? -4.064 -13.113 20.501 1.00 95.75 614 CYS A O 1
ATOM 4706 N N . PRO A 1 615 ? -4.455 -13.291 22.704 1.00 95.69 615 PRO A N 1
ATOM 4707 C CA . PRO A 1 615 ? -5.668 -14.090 22.534 1.00 95.69 615 PRO A CA 1
ATOM 4708 C C . PRO A 1 615 ? -6.715 -13.324 21.721 1.00 95.69 615 PRO A C 1
ATOM 4710 O O . PRO A 1 615 ? -6.842 -12.111 21.840 1.00 95.69 615 PRO A O 1
ATOM 4713 N N . ASN A 1 616 ? -7.457 -14.031 20.867 1.00 96.44 616 ASN A N 1
ATOM 4714 C CA . ASN A 1 616 ? -8.508 -13.462 20.014 1.00 96.44 616 ASN A CA 1
ATOM 4715 C C . ASN A 1 616 ? -8.082 -12.298 19.088 1.00 96.44 616 ASN A C 1
ATOM 4717 O O . ASN A 1 616 ? -8.946 -11.670 18.471 1.00 96.44 616 ASN A O 1
ATOM 4721 N N . LEU A 1 617 ? -6.779 -12.024 18.957 1.00 97.56 617 LEU A N 1
ATOM 4722 C CA . LEU A 1 617 ? -6.229 -11.163 17.917 1.00 97.56 617 LEU A CA 1
ATOM 4723 C C . LEU A 1 617 ? -5.936 -12.001 16.673 1.00 97.56 617 LEU A C 1
ATOM 4725 O O . LEU A 1 617 ? -5.193 -12.984 16.722 1.00 97.56 617 LEU A O 1
ATOM 4729 N N . PHE A 1 618 ? -6.460 -11.555 15.539 1.00 98.19 618 PHE A N 1
ATOM 4730 C CA . PHE A 1 618 ? -6.210 -12.154 14.237 1.00 98.19 618 PHE A CA 1
ATOM 4731 C C . PHE A 1 618 ? -5.632 -11.119 13.285 1.00 98.19 618 PHE A C 1
ATOM 4733 O O . PHE A 1 618 ? -6.107 -9.991 13.201 1.00 98.19 618 PHE A O 1
ATOM 4740 N N . MET A 1 619 ? -4.631 -11.517 12.519 1.00 97.44 619 MET A N 1
ATOM 4741 C CA . MET A 1 619 ? -4.003 -10.708 11.487 1.00 97.44 619 MET A CA 1
ATOM 4742 C C . MET A 1 619 ? -4.440 -11.220 10.121 1.00 97.44 619 MET A C 1
ATOM 4744 O O . MET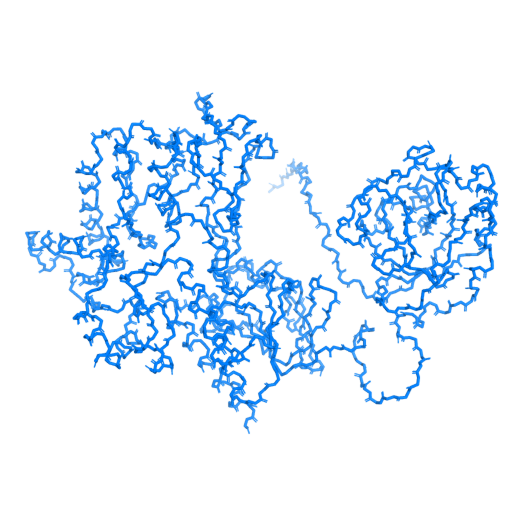 A 1 619 ? -4.327 -12.411 9.831 1.00 97.44 619 MET A O 1
ATOM 4748 N N . VAL A 1 620 ? -4.894 -10.328 9.241 1.00 96.00 620 VAL A N 1
ATOM 4749 C CA . VAL A 1 620 ? -5.091 -10.693 7.832 1.00 96.00 620 VAL A CA 1
ATOM 4750 C C . VAL A 1 620 ? -3.833 -10.322 7.064 1.00 96.00 620 VAL A C 1
ATOM 4752 O O . VAL A 1 620 ? -3.540 -9.140 6.882 1.00 96.00 620 VAL A O 1
ATOM 4755 N N . ASN A 1 621 ? -3.109 -11.344 6.599 1.00 89.31 621 ASN A N 1
ATOM 4756 C CA . ASN A 1 621 ? -1.803 -11.203 5.952 1.00 89.31 621 ASN A CA 1
ATOM 4757 C C . ASN A 1 621 ? -0.755 -10.550 6.874 1.00 89.31 621 ASN A C 1
ATOM 4759 O O . ASN A 1 621 ? -0.112 -9.571 6.499 1.00 89.31 621 ASN A O 1
ATOM 4763 N N . GLY A 1 622 ? -0.633 -11.059 8.104 1.00 93.38 622 GLY A N 1
ATOM 4764 C CA . GLY A 1 622 ? 0.382 -10.622 9.059 1.00 93.38 622 GLY A CA 1
ATOM 4765 C C . GLY A 1 622 ? 1.802 -11.075 8.684 1.00 93.38 622 GLY A C 1
ATOM 4766 O O . GLY A 1 622 ? 2.043 -11.600 7.592 1.00 93.38 622 GLY A O 1
ATOM 4767 N N . PRO A 1 623 ? 2.775 -10.899 9.591 1.00 93.94 623 PRO A N 1
ATOM 4768 C CA . PRO A 1 623 ? 4.137 -11.385 9.391 1.00 93.94 623 PRO A CA 1
ATOM 4769 C C . PRO A 1 623 ? 4.178 -12.873 9.050 1.00 93.94 623 PRO A C 1
ATOM 4771 O O . PRO A 1 623 ? 3.422 -13.648 9.623 1.00 93.94 623 PRO A O 1
ATOM 4774 N N . GLN A 1 624 ? 5.077 -13.282 8.150 1.00 94.69 624 GLN A N 1
ATOM 4775 C CA . GLN A 1 624 ? 5.247 -14.682 7.716 1.00 94.69 624 GLN A CA 1
ATOM 4776 C C . GLN A 1 624 ? 4.038 -15.285 6.967 1.00 94.69 624 GLN A C 1
ATOM 4778 O O . GLN A 1 624 ? 3.998 -16.494 6.738 1.00 94.69 624 GLN A O 1
ATOM 4783 N N . ALA A 1 625 ? 3.075 -14.459 6.545 1.00 94.44 625 ALA A N 1
ATOM 4784 C CA . ALA A 1 625 ? 2.027 -14.862 5.612 1.00 94.44 625 ALA A CA 1
ATOM 4785 C C . ALA A 1 625 ? 2.585 -15.135 4.189 1.00 94.44 625 ALA A C 1
ATOM 4787 O O . ALA A 1 625 ? 3.714 -14.737 3.876 1.00 94.44 625 ALA A O 1
ATOM 4788 N N . PRO A 1 626 ? 1.823 -15.819 3.311 1.00 94.06 626 PRO A N 1
ATOM 4789 C CA . PRO A 1 626 ? 2.266 -16.151 1.956 1.00 94.06 626 PRO A CA 1
ATOM 4790 C C . PRO A 1 626 ? 2.642 -14.927 1.105 1.00 94.06 626 PRO A C 1
ATOM 4792 O O . PRO A 1 626 ? 1.957 -13.907 1.113 1.00 94.06 626 PRO A O 1
ATOM 4795 N N . PHE A 1 627 ? 3.695 -15.058 0.293 1.00 95.25 627 PHE A N 1
ATOM 4796 C CA . PHE A 1 627 ? 4.043 -14.080 -0.742 1.00 95.25 627 PHE A CA 1
ATOM 4797 C C . PHE A 1 627 ? 3.446 -14.503 -2.087 1.00 95.25 627 PHE A C 1
ATOM 4799 O O . PHE A 1 627 ? 4.044 -15.276 -2.836 1.00 95.25 627 PHE A O 1
ATOM 4806 N N . CYS A 1 628 ? 2.256 -14.001 -2.395 1.00 95.75 628 CYS A N 1
ATOM 4807 C CA . CYS A 1 628 ? 1.543 -14.310 -3.629 1.00 95.75 628 CYS A CA 1
ATOM 4808 C C . CYS A 1 628 ? 0.621 -13.148 -4.033 1.00 95.75 628 CYS A C 1
ATOM 4810 O O . CYS A 1 628 ? 0.722 -12.032 -3.516 1.00 95.75 628 CYS A O 1
ATOM 4812 N N . ASN A 1 629 ? -0.257 -13.384 -5.004 1.00 97.56 629 ASN A N 1
ATOM 4813 C CA . ASN A 1 629 ? -1.342 -12.480 -5.336 1.00 97.56 629 ASN A CA 1
ATOM 4814 C C . ASN A 1 629 ? -2.209 -12.221 -4.088 1.00 97.56 629 ASN A C 1
ATOM 4816 O O . ASN A 1 629 ? -2.708 -13.143 -3.446 1.00 97.56 629 ASN A O 1
ATOM 4820 N N . ASN A 1 630 ? -2.385 -10.946 -3.750 1.00 96.12 630 ASN A N 1
ATOM 4821 C CA . ASN A 1 630 ? -2.922 -10.528 -2.459 1.00 96.12 630 ASN A CA 1
ATOM 4822 C C . ASN A 1 630 ? -4.398 -10.921 -2.227 1.00 96.12 630 ASN A C 1
ATOM 4824 O O . ASN A 1 630 ? -4.672 -11.497 -1.179 1.00 96.12 630 ASN A O 1
ATOM 4828 N N . PRO A 1 631 ? -5.364 -10.672 -3.142 1.00 96.88 631 PRO A N 1
ATOM 4829 C CA . PRO A 1 631 ? -6.760 -11.044 -2.916 1.00 96.88 631 PRO A CA 1
ATOM 4830 C C . PRO A 1 631 ? -6.990 -12.522 -2.546 1.00 96.88 631 PRO A C 1
ATOM 4832 O O . PRO A 1 631 ? -7.611 -12.742 -1.508 1.00 96.88 631 PRO A O 1
ATOM 4835 N N . PRO A 1 632 ? -6.466 -13.538 -3.267 1.00 97.06 632 PRO A N 1
ATOM 4836 C CA . PRO A 1 632 ? -6.644 -14.929 -2.840 1.00 97.06 632 PRO A CA 1
ATOM 4837 C C . PRO A 1 632 ? -5.939 -15.250 -1.510 1.00 97.06 632 PRO A C 1
ATOM 4839 O O . PRO A 1 632 ? -6.464 -16.042 -0.730 1.00 97.06 632 PRO A O 1
ATOM 4842 N N . ALA A 1 633 ? -4.800 -14.614 -1.201 1.00 96.44 633 ALA A N 1
ATOM 4843 C CA . ALA A 1 633 ? -4.151 -14.754 0.108 1.00 96.44 633 ALA A CA 1
ATOM 4844 C C . ALA A 1 633 ? -5.036 -14.216 1.245 1.00 96.44 633 ALA A C 1
ATOM 4846 O O . ALA A 1 633 ? -5.183 -14.853 2.289 1.00 96.44 633 ALA A O 1
ATOM 4847 N N . PHE A 1 634 ? -5.665 -13.057 1.025 1.00 96.81 634 PHE A N 1
ATOM 4848 C CA . PHE A 1 634 ? -6.597 -12.458 1.977 1.00 96.81 634 PHE A CA 1
ATOM 4849 C C . PHE A 1 634 ? -7.822 -13.343 2.182 1.00 96.81 634 PHE A C 1
ATOM 4851 O O . PHE A 1 634 ? -8.241 -13.534 3.317 1.00 96.81 634 PHE A O 1
ATOM 4858 N N . GLU A 1 635 ? -8.381 -13.915 1.113 1.00 97.50 635 GLU A N 1
ATOM 4859 C CA . GLU A 1 635 ? -9.507 -14.845 1.216 1.00 97.50 635 GLU A CA 1
ATOM 4860 C C . GLU A 1 635 ? -9.157 -16.101 2.014 1.00 97.50 635 GLU A C 1
ATOM 4862 O O . GLU A 1 635 ? -9.965 -16.530 2.833 1.00 97.50 635 GLU A O 1
ATOM 4867 N N . ALA A 1 636 ? -7.954 -16.655 1.841 1.00 97.06 636 ALA A N 1
ATOM 4868 C CA . ALA A 1 636 ? -7.501 -17.804 2.620 1.00 97.06 636 ALA A CA 1
ATOM 4869 C C . ALA A 1 636 ? -7.380 -17.478 4.121 1.00 97.06 636 ALA A C 1
ATOM 4871 O O . ALA A 1 636 ? -7.849 -18.250 4.958 1.00 97.06 636 ALA A O 1
ATOM 4872 N N . ALA A 1 637 ? -6.804 -16.321 4.467 1.00 97.44 637 ALA A N 1
ATOM 4873 C CA . ALA A 1 637 ? -6.704 -15.871 5.855 1.00 97.44 637 ALA A CA 1
ATOM 4874 C C . ALA A 1 637 ? -8.089 -15.595 6.470 1.00 97.44 637 ALA A C 1
ATOM 4876 O O . ALA A 1 637 ? -8.377 -16.081 7.561 1.00 97.44 637 ALA A O 1
ATOM 4877 N N . VAL A 1 638 ? -8.973 -14.893 5.751 1.00 98.25 638 VAL A N 1
ATOM 4878 C CA . VAL A 1 638 ? -10.356 -14.634 6.191 1.00 98.25 638 VAL A CA 1
ATOM 4879 C C . VAL A 1 638 ? -11.127 -15.940 6.386 1.00 98.25 638 VAL A C 1
ATOM 4881 O O . VAL A 1 638 ? -11.839 -16.083 7.379 1.00 98.25 638 VAL A O 1
ATOM 4884 N N . ALA A 1 639 ? -10.967 -16.918 5.489 1.00 97.56 639 ALA A N 1
ATOM 4885 C CA . ALA A 1 639 ? -11.604 -18.225 5.621 1.00 97.56 639 ALA A CA 1
ATOM 4886 C C . ALA A 1 639 ? -11.113 -18.976 6.869 1.00 97.56 639 ALA A C 1
ATOM 4888 O O . ALA A 1 639 ? -11.931 -19.538 7.595 1.00 97.56 639 ALA A O 1
ATOM 4889 N N . LEU A 1 640 ? -9.805 -18.946 7.152 1.00 97.81 640 LEU A N 1
ATOM 4890 C CA . LEU A 1 640 ? -9.235 -19.556 8.357 1.00 97.81 640 LEU A CA 1
ATOM 4891 C C . LEU A 1 640 ? -9.776 -18.901 9.636 1.00 97.81 640 LEU A C 1
ATOM 4893 O O . LEU A 1 640 ? -10.216 -19.610 10.539 1.00 97.81 640 LEU A O 1
ATOM 4897 N N . ILE A 1 641 ? -9.781 -17.566 9.696 1.00 98.12 641 ILE A N 1
ATOM 4898 C CA . ILE A 1 641 ? -10.295 -16.802 10.845 1.00 98.12 641 ILE A CA 1
ATOM 4899 C C . ILE A 1 641 ? -11.779 -17.110 11.058 1.00 98.12 641 ILE A C 1
ATOM 4901 O O . ILE A 1 641 ? -12.190 -17.485 12.152 1.00 98.12 641 ILE A O 1
ATOM 4905 N N . THR A 1 642 ? -12.581 -17.019 9.998 1.00 98.00 642 THR A N 1
ATOM 4906 C CA . THR A 1 642 ? -14.031 -17.252 10.057 1.00 98.00 642 THR A CA 1
ATOM 4907 C C . THR A 1 642 ? -14.350 -18.685 10.487 1.00 98.00 642 THR A C 1
ATOM 4909 O O . THR A 1 642 ? -15.232 -18.893 11.317 1.00 98.00 642 THR A O 1
ATOM 4912 N N . ALA A 1 643 ? -13.617 -19.680 9.976 1.00 97.38 643 ALA A N 1
ATOM 4913 C CA . ALA A 1 643 ? -13.794 -21.074 10.371 1.00 97.38 643 ALA A CA 1
ATOM 4914 C C . ALA A 1 643 ? -13.424 -21.315 11.844 1.00 97.38 643 ALA A C 1
ATOM 4916 O O . ALA A 1 643 ? -14.149 -22.028 12.536 1.00 97.38 643 ALA A O 1
ATOM 4917 N N . ALA A 1 644 ? -12.337 -20.705 12.331 1.00 95.88 644 ALA A N 1
ATOM 4918 C CA . ALA A 1 644 ? -11.943 -20.787 13.736 1.00 95.88 644 ALA A CA 1
ATOM 4919 C C . ALA A 1 644 ? -13.004 -20.165 14.657 1.00 95.88 644 ALA A C 1
ATOM 4921 O O . ALA A 1 644 ? -13.428 -20.798 15.619 1.00 95.88 644 ALA A O 1
ATOM 4922 N N . LEU A 1 645 ? -13.492 -18.968 14.316 1.00 95.56 645 LEU A N 1
ATOM 4923 C CA . LEU A 1 645 ? -14.525 -18.275 15.089 1.00 95.56 645 LEU A CA 1
ATOM 4924 C C . LEU A 1 645 ? -15.842 -19.046 15.121 1.00 95.56 645 LEU A C 1
ATOM 4926 O O . LEU A 1 645 ? -16.424 -19.203 16.190 1.00 95.56 645 LEU A O 1
ATOM 4930 N N . LYS A 1 646 ? -16.273 -19.586 13.976 1.00 93.94 646 LYS A N 1
ATOM 4931 C CA . LYS A 1 646 ? -17.452 -20.450 13.915 1.00 93.94 646 LYS A CA 1
ATOM 4932 C C . LYS A 1 646 ? -17.296 -21.665 14.832 1.00 93.94 646 LYS A C 1
ATOM 4934 O O . LYS A 1 646 ? -18.198 -21.953 15.609 1.00 93.94 646 LYS A O 1
ATOM 4939 N N . HIS A 1 647 ? -16.146 -22.338 14.778 1.00 93.31 647 HIS A N 1
ATOM 4940 C CA . HIS A 1 647 ? -15.886 -23.514 15.606 1.00 93.31 647 HIS A CA 1
ATOM 4941 C C . HIS A 1 647 ? -15.878 -23.206 17.109 1.00 93.31 647 HIS A C 1
ATOM 4943 O O . HIS A 1 647 ? -16.297 -24.048 17.886 1.00 93.31 647 HIS A O 1
ATOM 4949 N N . TRP A 1 648 ? -15.405 -22.029 17.524 1.00 86.81 648 TRP A N 1
ATOM 4950 C CA . TRP A 1 648 ? -15.385 -21.633 18.939 1.00 86.81 648 TRP A CA 1
ATOM 4951 C C . TRP A 1 648 ? -16.715 -21.070 19.448 1.00 86.81 648 TRP A C 1
ATOM 4953 O O . TRP A 1 648 ? -16.892 -20.938 20.657 1.00 86.81 648 TRP A O 1
ATOM 4963 N N . SER A 1 649 ? -17.622 -20.697 18.540 1.00 78.12 649 SER A N 1
ATOM 4964 C CA . SER A 1 649 ? -18.983 -20.264 18.878 1.00 78.12 649 SER A CA 1
ATOM 4965 C C . SER A 1 649 ? -19.987 -21.417 19.003 1.00 78.12 649 SER A C 1
ATOM 4967 O O . SER A 1 649 ? -21.041 -21.227 19.609 1.00 78.12 649 SER A O 1
ATOM 4969 N N . GLU A 1 650 ? -19.665 -22.576 18.416 1.00 73.44 650 GLU A N 1
ATOM 4970 C CA . GLU A 1 650 ? -20.400 -23.848 18.528 1.00 73.44 650 GLU A CA 1
ATOM 4971 C C . GLU A 1 650 ? -19.929 -24.643 19.754 1.00 73.44 650 GLU A C 1
ATOM 4973 O O . GLU A 1 650 ? -20.800 -25.254 20.418 1.00 73.44 650 GLU A O 1
#

Nearest PDB structures (foldseek):
  5m10-assembly1_A  TM=9.946E-01  e=2.989E-68  Thermocrispum municipale
  7v8s-assembly1_B  TM=9.946E-01  e=7.229E-68  Thermocrispum municipale
  3gwd-assembly1_A  TM=9.932E-01  e=1.023E-66  Rhodococcus sp. HI-31
  3gwf-assembly1_A  TM=9.821E-01  e=2.473E-66  Rhodococcus sp. HI-31
  6er9-assembly1_A  TM=9.924E-01  e=2.059E-65  Rhodococcus sp. Phi1

InterPro domains:
  IPR020946 Flavin monooxygenase-like [PF00743] (207-393)
  IPR036188 FAD/NAD(P)-binding domain superfamily [G3DSA:3.50.50.60] (197-469)
  IPR036188 FAD/NAD(P)-binding domain superfamily [G3DSA:3.50.50.60] (545-650)
  IPR036188 FAD/NAD(P)-binding domain superfamily [SSF51905] (201-431)
  IPR036188 FAD/NAD(P)-binding domain superfamily [SSF51905] (507-626)
  IPR050775 Baeyer-Villiger monooxygenase-like [PTHR43098] (200-648)

Sequence (650 aa):
MKTQHLFSSAALGLAAIQQAVACSTQSTHITFYGSPDNDPPGSTETAYTCGAVSGRGSNAGGTGTYQDPLTFATAKGEFNDCEIIYAPYLKKYLIYQDFCAQCTEDWTSSGTWHIDIWTGDSTNGGNTQIACENSLTPDSNQDIVRSPATNLEVDTNPTFSNGQCHTDHTYDNADASQYCNGGSGGGGSGSCSWEGHCADQQFDALIVGAGFSGIHQLNELLKLGLSVRVIDLASDIGGTWHFNCYPGAMSDTESFVYRYSWDKEDLQTYPWKNHYVHQPEVLEYLRHIVAKYDLRKHMQFNTEMLSADWDDEAQVWRVATSTGEVMAARYLVAALGVLSKRNIPDIPGASTFAGRLTHSASWSPDIDVRNKRVGVVGNGSTGVQIITDIAPKVASLTCFQRHPQYSVPSGNGPVTPAHRAWVNANYDAIWAQVRSSAVGFGFEESTRPVHSVPPAERAAIFERLWTRGNGFRFMFEGFGDIATSPAANDEACAFIRRKISQIVTDPIKAAKLTPREPLARRPICDAGYFAQFNRPHVDVVDLLATPIDAITPAGVRTADGRVHELDILVFATGFDAVDGNYTRIALRDRHGVALADRWAAGPSSYLGVFAGDCPNLFMVNGPQAPFCNNPPAFEAAVALITAALKHWSE

pLDDT: mean 89.66, std 16.57, range [23.11, 98.94]

Solvent-accessible surface area (backbone atoms only — not comparable to full-atom values): 35136 Å² total; per-residue (Å²): 132,88,84,87,88,85,87,79,89,77,86,74,86,68,77,79,75,77,67,90,60,64,51,42,72,42,74,24,39,54,45,43,44,33,8,62,75,32,80,61,63,62,37,47,59,32,80,41,70,58,64,84,54,55,73,58,60,46,45,60,48,59,50,12,39,70,69,29,29,20,27,26,21,26,26,93,77,78,57,59,88,52,41,54,32,29,34,53,42,47,23,26,23,30,26,39,32,32,73,29,71,66,28,33,50,39,34,74,75,71,67,44,50,36,43,33,35,64,44,50,54,45,91,35,37,41,74,54,45,58,56,31,25,64,66,62,36,58,98,58,66,45,50,29,23,39,52,46,66,81,79,65,76,62,47,59,72,66,58,36,52,86,57,40,66,41,65,83,60,53,41,84,89,57,64,38,70,46,56,41,63,71,56,98,76,81,90,77,98,69,88,74,76,74,80,59,64,86,76,56,57,72,29,52,28,37,30,37,22,46,17,75,48,26,53,52,41,50,57,56,43,48,75,72,70,48,48,57,40,34,32,19,57,45,84,59,69,27,41,66,42,53,36,35,62,35,62,54,39,56,52,86,44,40,42,94,62,61,47,79,82,87,49,64,67,51,64,63,65,59,85,76,65,32,43,38,38,38,30,70,57,50,29,49,50,51,51,48,52,36,58,78,66,65,46,60,89,40,54,44,56,59,27,33,74,51,31,33,40,50,37,83,88,80,58,25,35,42,30,37,32,72,77,75,50,49,36,32,15,45,29,40,37,44,25,66,50,40,71,60,38,72,38,78,80,94,51,51,45,57,92,51,39,71,40,49,77,42,42,42,69,60,37,57,91,84,71,74,57,65,68,29,30,35,35,34,37,34,52,50,66,63,20,41,30,34,51,44,55,41,57,89,46,32,57,28,37,39,37,44,32,70,68,48,54,74,64,39,39,35,54,69,46,78,56,50,72,67,56,52,52,50,48,58,75,38,46,70,61,47,52,52,47,24,74,73,44,83,45,36,68,74,70,72,72,28,81,46,50,55,83,78,48,58,71,70,56,44,52,51,48,53,49,52,31,48,71,56,20,24,23,61,45,53,50,29,44,68,20,49,28,34,86,79,33,71,71,35,21,50,54,55,46,53,52,50,48,50,51,46,60,71,55,24,78,50,67,69,60,28,59,60,52,48,53,83,72,77,73,75,66,84,66,23,50,35,93,54,43,63,54,46,57,62,39,93,52,32,49,76,44,49,33,79,83,43,34,79,60,32,34,35,48,56,26,44,26,28,67,82,71,49,69,48,68,33,49,32,41,35,38,31,58,60,43,42,53,47,50,41,55,56,52,71,31,56,33,28,24,69,83,69,47,42,50,38,68,74,26,69,92,52,73,68,48,52,90,8,31,34,45,82,66,31,81,55,39,36,29,48,58,30,37,85,35,87,83,47,40,59,48,62,53,34,51,52,40,40,50,51,52,52,53,51,52,53,62,74,73,106

Secondary structure (DSSP, 8-state):
--------------------PPPEEEEEEEEEE-TTTSSSTT--B-SS--GGGTS--SB----SBTTBPEEEEE-BTTB-TT-EEEETTTTEEEEEEEE-HHHHHHHHHH---EEEEE---GGG-THHHHHHHHHHS-SS-EEEEES--TT-----S-SEETTEE-GGG--TT--GGGGGTT-----------STT----EEEEEEEE--SHHHHHHHHHHHHTT--EEEE-SSSSS-THHHH---TT-B-SS-TTTSS-SS-HHHHHHS---BSS-BHHHHHHHHHHHHHHTT-GGGEE-S--EEEEEEETTTTEEEEEETTS-EEEEEEEEE---TT-SB-----TTGGG-SSEEEEGGG--TT---TT-EEEEE--SHHHHHHHHHHTTTSSEEEEEESS---EEE----BPPHHHHHHHHHHHHHHHHHHHHSSS-SSSPPP---GGGS-HHHHHHHHHHHHHH--HHHHHHTS-S-TTT-HHHHHHHHHHHHHHHHHH--SHHHHHHHS--S-S-SPPEEESSHHHHTTSTTEEEEETTTS-EEEEETTEEEETTS-EEE-SEEEE---B--SSHHHHTSEEE-TTS-BHHHHTTT----BTTTB-TT-TTEEESS-TT---S-HHHHHHHHHHHHHHHHHHHH-

Mean predicted aligned error: 13.71 Å

Organism: Botryosphaeria parva (strain UCR-NP2) (NCBI:txid1287680)

Foldseek 3Di:
DDDDDDDDDDDDPDPPPDDLDFKDKDFAFEFADEQCPAVVHQAQAAPAAQPQQAVPGRGAAFLQARSTFGEKAAAPPLDRQQFWKAFPQLQGIYTYTHYDPVRNCCCVVPVHHYMYTYQYGVQQANVLVVVLRVVLRDPGTGMMIGPFDNDGGHDSDGCGGNSDGDSVSGDPDDPSVCRLQPHDDDDDDDDDDDRRDPDAAEWQEEEEAQALLRLVLLLLVVVVVTGYAYEYLAQDHHQLLRQQPFAQAKDLFFPLQLAAQPDLVCSLPPDDWKRIDHSVRSVVRSVCSCVVSVVVVRYDYSKDFFEWEADPVVCWIWTQIPVRHTHTHNFYEYAPAFFHADDDDPFACPVAAQFAEEESSRDDPPDDQAQWFEEEEDDDQSSLSNLQRCLVGYVFYEYAYAFAAQAAASQMDTDDPVNSVVCSVCVVVQQVPLLVDQFSRSADFDAAALVVDDPVVSLVLLVVDRNNHRQVCSQTVRHNCCQPDPVNQVSSLVSRLVVLPVQAVDVVQSVLNRGDDTNNPDGHYHNCRSNSNNDPRYYYDHCVVWNFNHAHRQATATPVRDGSGGNYYYYPPTRPGQCVSQLSHQYAAPVRHRQVNVQVVHHDADQCFHDPRHPSYTYQNHPPQRNHSRSVSSVVSSVVSSVVVSVVVD

Radius of gyration: 30.29 Å; Cα contacts (8 Å, |Δi|>4): 1331; chains: 1; bounding box: 73×74×78 Å